Protein AF-A0A7S0DFK3-F1 (afdb_monomer_lite)

Organism: NCBI:txid1561963

InterPro domains:
  IPR000387 Tyrosine-specific protein phosphatases domain [PS50056] (1-39)
  IPR014020 Tensin phosphatase, C2 domain [PF10409] (76-193)
  IPR014020 Tensin phosphatase, C2 domain [PS51182] (76-196)
  IPR014020 Tensin phosphatase, C2 domain [SM01326] (74-195)
  IPR016130 Protein-tyrosine phosphatase, active site [PS00383] (2-12)
  IPR029021 Protein-tyrosine phosphatase-like [G3DSA:3.90.190.10] (1-67)
  IPR029021 Protein-tyrosine phosphatase-like [G3DSA:3.90.190.10] (209-400)
  IPR029021 Protein-tyrosine phosphatase-like [SSF52799] (1-63)
  IPR029021 Protein-tyrosine phosphatase-like [SSF52799] (229-374)
  IPR029023 Tensin-type phosphatase domain [PS51181] (1-65)
  IPR035892 C2 domain superfamily [SSF49562] (79-194)
  IPR051281 Dual-specificity lipid and protein phosphatase [PTHR12305] (1-201)

Structure (mmCIF, N/CA/C/O backbone):
data_AF-A0A7S0DFK3-F1
#
_entry.id   AF-A0A7S0DFK3-F1
#
loop_
_atom_site.group_PDB
_atom_site.id
_atom_site.type_symbol
_atom_site.label_atom_id
_atom_site.label_alt_id
_atom_site.label_comp_id
_atom_site.label_asym_id
_atom_site.label_entity_id
_atom_site.label_seq_id
_atom_site.pdbx_PDB_ins_code
_atom_site.Cartn_x
_atom_site.Cartn_y
_atom_site.Cartn_z
_atom_site.occupancy
_atom_site.B_iso_or_equiv
_atom_site.auth_seq_id
_atom_site.auth_comp_id
_atom_site.auth_asym_id
_atom_site.auth_atom_id
_atom_site.pdbx_PDB_model_num
ATOM 1 N N . ALA A 1 1 ? 30.942 -17.007 12.563 1.00 65.44 1 ALA A N 1
ATOM 2 C CA . ALA A 1 1 ? 31.623 -16.884 11.253 1.00 65.44 1 ALA A CA 1
ATOM 3 C C . ALA A 1 1 ? 30.581 -16.888 10.131 1.00 65.44 1 ALA A C 1
ATOM 5 O O . ALA A 1 1 ? 29.616 -17.631 10.242 1.00 65.44 1 ALA A O 1
ATOM 6 N N . ILE A 1 2 ? 30.742 -16.063 9.087 1.00 73.00 2 ILE A N 1
ATOM 7 C CA . ILE A 1 2 ? 29.840 -15.997 7.915 1.00 73.00 2 ILE A CA 1
ATOM 8 C C . ILE A 1 2 ? 30.568 -16.629 6.724 1.00 73.00 2 ILE A C 1
ATOM 10 O O . ILE A 1 2 ? 31.709 -16.255 6.457 1.00 73.00 2 ILE A O 1
ATOM 14 N N . HIS A 1 3 ? 29.938 -17.547 5.983 1.00 68.88 3 HIS A N 1
ATOM 15 C CA . HIS A 1 3 ? 30.595 -18.214 4.854 1.00 68.88 3 HIS A CA 1
ATOM 16 C C . HIS A 1 3 ? 29.729 -18.280 3.588 1.00 68.88 3 HIS A C 1
ATOM 18 O O . HIS A 1 3 ? 28.503 -18.286 3.625 1.00 68.88 3 HIS A O 1
ATOM 24 N N . CYS A 1 4 ? 30.402 -18.327 2.438 1.00 75.69 4 CYS A N 1
ATOM 25 C CA . CYS A 1 4 ? 29.861 -18.789 1.161 1.00 75.69 4 CYS A CA 1
ATOM 26 C C . CYS A 1 4 ? 31.005 -19.430 0.358 1.00 75.69 4 CYS A C 1
ATOM 28 O O . CYS A 1 4 ? 32.167 -19.206 0.695 1.00 75.69 4 CYS A O 1
ATOM 30 N N . LYS A 1 5 ? 30.701 -20.178 -0.715 1.00 65.19 5 LYS A N 1
ATOM 31 C CA . LYS A 1 5 ? 31.686 -20.984 -1.477 1.00 65.19 5 LYS A CA 1
ATOM 32 C C . LYS A 1 5 ? 33.010 -20.262 -1.803 1.00 65.19 5 LYS A C 1
ATOM 34 O O . LYS A 1 5 ? 34.052 -20.892 -1.761 1.00 65.19 5 LYS A O 1
ATOM 39 N N . ALA A 1 6 ? 32.974 -18.956 -2.095 1.00 67.62 6 ALA A N 1
ATOM 40 C CA . ALA A 1 6 ? 34.167 -18.144 -2.380 1.00 67.62 6 ALA A CA 1
ATOM 41 C C . ALA A 1 6 ? 34.386 -16.975 -1.396 1.00 67.62 6 ALA A C 1
ATOM 43 O O . ALA A 1 6 ? 35.334 -16.214 -1.543 1.00 67.62 6 ALA A O 1
ATOM 44 N N . GLY A 1 7 ? 33.486 -16.765 -0.431 1.00 66.75 7 GLY A N 1
ATOM 45 C CA . GLY A 1 7 ? 33.598 -15.711 0.587 1.00 66.75 7 GLY A CA 1
ATOM 46 C C . GLY A 1 7 ? 33.621 -14.249 0.101 1.00 66.75 7 GLY A C 1
ATOM 47 O O . GLY A 1 7 ? 33.836 -13.376 0.934 1.00 66.75 7 GLY A O 1
ATOM 48 N N . LYS A 1 8 ? 33.424 -13.966 -1.199 1.00 80.44 8 LYS A N 1
ATOM 49 C CA . LYS A 1 8 ? 33.521 -12.608 -1.782 1.00 80.44 8 LYS A CA 1
ATOM 50 C C . LYS A 1 8 ? 32.159 -11.931 -1.981 1.00 80.44 8 LYS A C 1
ATOM 52 O O . LYS A 1 8 ? 31.842 -10.989 -1.274 1.00 80.44 8 LYS A O 1
ATOM 57 N N . GLY A 1 9 ? 31.331 -12.426 -2.905 1.00 84.75 9 GLY A N 1
ATOM 58 C CA . GLY A 1 9 ? 30.082 -11.752 -3.306 1.00 84.75 9 GLY A CA 1
ATOM 59 C C . GLY A 1 9 ? 28.991 -11.735 -2.229 1.00 84.75 9 GLY A C 1
ATOM 60 O O . GLY A 1 9 ? 28.731 -10.706 -1.618 1.00 84.75 9 GLY A O 1
ATOM 61 N N . ARG A 1 10 ? 28.368 -12.892 -1.959 1.00 87.25 10 ARG A N 1
ATOM 62 C CA . ARG A 1 10 ? 27.261 -13.018 -0.983 1.00 87.25 10 ARG A CA 1
ATOM 63 C C . ARG A 1 10 ? 27.684 -12.628 0.435 1.00 87.25 10 ARG A C 1
ATOM 65 O O . ARG A 1 10 ? 26.988 -11.877 1.104 1.00 87.25 10 ARG A O 1
ATOM 72 N N . THR A 1 11 ? 28.845 -13.118 0.868 1.00 88.38 11 THR A N 1
ATOM 73 C CA . THR A 1 11 ? 29.422 -12.773 2.174 1.00 88.38 11 THR A CA 1
ATOM 74 C C . THR A 1 11 ? 29.722 -11.281 2.269 1.00 88.38 11 THR A C 1
ATOM 76 O O . THR A 1 11 ? 29.336 -10.663 3.252 1.00 88.38 11 THR A O 1
ATOM 79 N N . GLY A 1 12 ? 30.333 -10.691 1.238 1.00 90.94 12 GLY A N 1
ATOM 80 C CA . GLY A 1 12 ? 30.615 -9.260 1.209 1.00 90.94 12 GLY A CA 1
ATOM 81 C C . GLY A 1 12 ? 29.365 -8.406 1.238 1.00 90.94 12 GLY A C 1
ATOM 82 O O . GLY A 1 12 ? 29.314 -7.456 2.000 1.00 90.94 12 GLY A O 1
ATOM 83 N N . MET A 1 13 ? 28.322 -8.791 0.502 1.00 93.25 13 MET A N 1
ATOM 84 C CA . MET A 1 13 ? 27.035 -8.103 0.554 1.00 93.25 13 MET A CA 1
ATOM 85 C C . MET A 1 13 ? 26.462 -8.073 1.975 1.00 93.25 13 MET A C 1
ATOM 87 O O . MET A 1 13 ? 26.121 -7.002 2.470 1.00 93.25 13 MET A O 1
ATOM 91 N N . MET A 1 14 ? 26.399 -9.224 2.652 1.00 93.62 14 MET A N 1
ATOM 92 C CA . MET A 1 14 ? 25.852 -9.294 4.011 1.00 93.62 14 MET A CA 1
ATOM 93 C C . MET A 1 14 ? 26.714 -8.546 5.031 1.00 93.62 14 MET A C 1
ATOM 95 O O . MET A 1 14 ? 26.170 -7.875 5.903 1.00 93.62 14 MET A O 1
ATOM 99 N N . ILE A 1 15 ? 28.044 -8.620 4.910 1.00 93.00 15 ILE A N 1
ATOM 100 C CA . ILE A 1 15 ? 28.963 -7.885 5.789 1.00 93.00 15 ILE A CA 1
ATOM 101 C C . ILE A 1 15 ? 28.850 -6.380 5.550 1.00 93.00 15 ILE A C 1
ATOM 103 O O . ILE A 1 15 ? 28.745 -5.636 6.514 1.00 93.00 15 ILE A O 1
ATOM 107 N N . SER A 1 16 ? 28.797 -5.916 4.300 1.00 95.06 16 SER A N 1
ATOM 108 C CA . SER A 1 16 ? 28.602 -4.494 4.006 1.00 95.06 16 SER A CA 1
ATOM 109 C C . SER A 1 16 ? 27.264 -3.980 4.548 1.00 95.06 16 SER A C 1
ATOM 111 O O . SER A 1 16 ? 27.224 -2.897 5.121 1.00 95.06 16 SER A O 1
ATOM 113 N N . CYS A 1 17 ? 26.181 -4.763 4.455 1.00 95.44 17 CYS A N 1
ATOM 114 C CA . CYS A 1 17 ? 24.921 -4.420 5.120 1.00 95.44 17 CYS A CA 1
ATOM 115 C C . CYS A 1 17 ? 25.074 -4.361 6.649 1.00 95.44 17 CYS A C 1
ATOM 117 O O . CYS A 1 17 ? 24.548 -3.448 7.277 1.00 95.44 17 CYS A O 1
ATOM 119 N N . TYR A 1 18 ? 25.802 -5.296 7.259 1.00 94.75 18 TYR A N 1
ATOM 120 C CA . TYR A 1 18 ? 26.060 -5.268 8.700 1.00 94.75 18 TYR A CA 1
ATOM 121 C C . TYR A 1 18 ? 26.855 -4.026 9.124 1.00 94.75 18 TYR A C 1
ATOM 123 O O . TYR A 1 18 ? 26.417 -3.343 10.040 1.00 94.75 18 TYR A O 1
ATOM 131 N N . LEU A 1 19 ? 27.945 -3.691 8.424 1.00 94.81 19 LEU A N 1
ATOM 132 C CA . LEU A 1 19 ? 28.772 -2.504 8.694 1.00 94.81 19 LEU A CA 1
ATOM 133 C C . LEU A 1 19 ? 27.960 -1.205 8.632 1.00 94.81 19 LEU A C 1
ATOM 135 O O . LEU A 1 19 ? 28.172 -0.287 9.422 1.00 94.81 19 LEU A O 1
ATOM 139 N N . LEU A 1 20 ? 26.997 -1.136 7.708 1.00 94.56 20 LEU A N 1
ATOM 140 C CA . LEU A 1 20 ? 26.024 -0.049 7.680 1.00 94.56 20 LEU A CA 1
ATOM 141 C C . LEU A 1 20 ? 25.114 -0.106 8.912 1.00 94.56 20 LEU A C 1
ATOM 143 O O . LEU A 1 20 ? 24.963 0.877 9.624 1.00 94.56 20 LEU A O 1
ATOM 147 N N . HIS A 1 21 ? 24.507 -1.256 9.199 1.00 91.94 21 HIS A N 1
ATOM 148 C CA . HIS A 1 21 ? 23.561 -1.390 10.307 1.00 91.94 21 HIS A CA 1
ATOM 149 C C . HIS A 1 21 ? 24.188 -1.066 11.675 1.00 91.94 21 HIS A C 1
ATOM 151 O O . HIS A 1 21 ? 23.559 -0.375 12.475 1.00 91.94 21 HIS A O 1
ATOM 157 N N . SER A 1 22 ? 25.429 -1.505 11.919 1.00 92.88 22 SER A N 1
ATOM 158 C CA . SER A 1 22 ? 26.202 -1.219 13.135 1.00 92.88 22 SER A CA 1
ATOM 159 C C . SER A 1 22 ? 26.739 0.215 13.199 1.00 92.88 22 SER A C 1
ATOM 161 O O . SER A 1 22 ? 27.292 0.606 14.224 1.00 92.88 22 SER A O 1
ATOM 163 N N . LYS A 1 23 ? 26.541 1.017 12.139 1.00 91.19 23 LYS A N 1
ATOM 164 C CA . LYS A 1 23 ? 27.045 2.391 11.973 1.00 91.19 23 LYS A CA 1
ATOM 165 C C . LYS A 1 23 ? 28.575 2.505 11.940 1.00 91.19 23 LYS A C 1
ATOM 167 O O . LYS A 1 23 ? 29.098 3.610 12.068 1.00 91.19 23 LYS A O 1
ATOM 172 N N . GLU A 1 24 ? 29.287 1.399 11.724 1.00 92.06 24 GLU A N 1
ATOM 173 C CA . GLU A 1 24 ? 30.733 1.406 11.464 1.00 92.06 24 GLU A CA 1
ATOM 174 C C . GLU A 1 24 ? 31.063 2.083 10.129 1.00 92.06 24 GLU A C 1
ATOM 176 O O . GLU A 1 24 ? 32.110 2.708 9.996 1.00 92.06 24 GLU A O 1
ATOM 181 N N . CYS A 1 25 ? 30.146 2.003 9.160 1.00 94.19 25 CYS A N 1
ATOM 182 C CA . CYS A 1 25 ? 30.206 2.751 7.908 1.00 94.19 25 CYS A CA 1
ATOM 183 C C . CYS A 1 25 ? 28.933 3.583 7.713 1.00 94.19 25 CYS A C 1
ATOM 185 O O . CYS A 1 25 ? 27.826 3.152 8.043 1.00 94.19 25 CYS A O 1
ATOM 187 N N . LYS A 1 26 ? 29.077 4.773 7.124 1.00 91.19 26 LYS A N 1
ATOM 188 C CA . LYS A 1 26 ? 27.974 5.718 6.876 1.00 91.19 26 LYS A CA 1
ATOM 189 C C . LYS A 1 26 ? 27.364 5.575 5.483 1.00 91.19 26 LYS A C 1
ATOM 191 O O . LYS A 1 26 ? 26.217 5.988 5.280 1.00 91.19 26 LYS A O 1
ATOM 196 N N . THR A 1 27 ? 28.124 5.040 4.528 1.00 96.50 27 THR A N 1
ATOM 197 C CA . THR A 1 27 ? 27.696 4.861 3.132 1.00 96.50 27 THR A CA 1
ATOM 198 C C . THR A 1 27 ? 28.020 3.468 2.614 1.00 96.50 27 THR A C 1
ATOM 200 O O . THR A 1 27 ? 28.940 2.795 3.089 1.00 96.50 27 THR A O 1
ATOM 203 N N . SER A 1 28 ? 27.237 3.000 1.644 1.00 95.50 28 SER A N 1
ATOM 204 C CA . SER A 1 28 ? 27.440 1.692 1.023 1.00 95.50 28 SER A CA 1
ATOM 205 C C . SER A 1 28 ? 28.785 1.612 0.305 1.00 95.50 28 SER A C 1
ATOM 207 O O . SER A 1 28 ? 29.416 0.558 0.330 1.00 95.50 28 SER A O 1
ATOM 209 N N . GLU A 1 29 ? 29.272 2.716 -0.262 1.00 95.38 29 GLU A N 1
ATOM 210 C CA . GLU A 1 29 ? 30.603 2.827 -0.860 1.00 95.38 29 GLU A CA 1
ATOM 211 C C . GLU A 1 29 ? 31.719 2.602 0.167 1.00 95.38 29 GLU A C 1
ATOM 213 O O . GLU A 1 29 ? 32.661 1.857 -0.111 1.00 95.38 29 GLU A O 1
ATOM 218 N N . GLU A 1 30 ? 31.599 3.187 1.362 1.00 95.62 30 GLU A N 1
ATOM 219 C CA . GLU A 1 30 ? 32.547 2.986 2.462 1.00 95.62 30 GLU A CA 1
ATOM 220 C C . GLU A 1 30 ? 32.545 1.524 2.924 1.00 95.62 30 GLU A C 1
ATOM 222 O O . GLU A 1 30 ? 33.598 0.888 2.987 1.00 95.62 30 GLU A O 1
ATOM 227 N N . ALA A 1 31 ? 31.357 0.953 3.144 1.00 96.06 31 ALA A N 1
ATOM 228 C CA . ALA A 1 31 ? 31.202 -0.435 3.572 1.00 96.06 31 ALA A CA 1
ATOM 229 C C . ALA A 1 31 ? 31.726 -1.442 2.530 1.00 96.06 31 ALA A C 1
ATOM 231 O O . ALA A 1 31 ? 32.283 -2.487 2.878 1.00 96.06 31 ALA A O 1
ATOM 232 N N . LEU A 1 32 ? 31.547 -1.147 1.240 1.00 94.69 32 LEU A N 1
ATOM 233 C CA . LEU A 1 32 ? 32.072 -1.944 0.131 1.00 94.69 32 LEU A CA 1
ATOM 234 C C . LEU A 1 32 ? 33.598 -1.864 0.045 1.00 94.69 32 LEU A C 1
ATOM 236 O O . LEU A 1 32 ? 34.248 -2.894 -0.161 1.00 94.69 32 LEU A O 1
ATOM 240 N N . LYS A 1 33 ? 34.160 -0.659 0.199 1.00 94.00 33 LYS A N 1
ATOM 241 C CA . LYS A 1 33 ? 35.605 -0.412 0.175 1.00 94.00 33 LYS A CA 1
ATOM 242 C C . LYS A 1 33 ? 36.298 -1.109 1.343 1.00 94.00 33 LYS A C 1
ATOM 244 O O . LYS A 1 33 ? 37.206 -1.902 1.109 1.00 94.00 33 LYS A O 1
ATOM 249 N N . LEU A 1 34 ? 35.800 -0.913 2.565 1.00 93.31 34 LEU A N 1
ATOM 250 C CA . LEU A 1 34 ? 36.351 -1.536 3.768 1.00 93.31 34 LEU A CA 1
ATOM 251 C C . LEU A 1 34 ? 36.333 -3.067 3.668 1.00 93.31 34 LEU A C 1
ATOM 253 O O . LEU A 1 34 ? 37.331 -3.727 3.959 1.00 93.31 34 LEU A O 1
ATOM 257 N N . PHE A 1 35 ? 35.222 -3.650 3.203 1.00 92.88 35 PHE A N 1
ATOM 258 C CA . PHE A 1 35 ? 35.153 -5.094 2.990 1.00 92.88 35 PHE A CA 1
ATOM 259 C C . PHE A 1 35 ? 36.185 -5.575 1.958 1.00 92.88 35 PHE A C 1
ATOM 261 O O . PHE A 1 35 ? 36.850 -6.588 2.180 1.00 92.88 35 PHE A O 1
ATOM 268 N N . ALA A 1 36 ? 36.324 -4.868 0.832 1.00 91.19 36 ALA A N 1
ATOM 269 C CA . ALA A 1 36 ? 37.265 -5.234 -0.220 1.00 91.19 36 ALA A CA 1
ATOM 270 C C . ALA A 1 36 ? 38.724 -5.191 0.265 1.00 91.19 36 ALA A C 1
ATOM 272 O O . ALA A 1 36 ? 39.452 -6.161 0.056 1.00 91.19 36 ALA A O 1
ATOM 273 N N . GLU A 1 37 ? 39.117 -4.127 0.965 1.00 91.50 37 GLU A N 1
ATOM 274 C CA . GLU A 1 37 ? 40.463 -3.951 1.528 1.00 91.50 37 GLU A CA 1
ATOM 275 C C . GLU A 1 37 ? 40.805 -5.030 2.559 1.00 91.50 37 GLU A C 1
ATOM 277 O O . GLU A 1 37 ? 41.908 -5.566 2.563 1.00 91.50 37 GLU A O 1
ATOM 282 N N . ARG A 1 38 ? 39.851 -5.393 3.424 1.00 89.31 38 ARG A N 1
ATOM 283 C CA . ARG A 1 38 ? 40.087 -6.385 4.484 1.00 89.31 38 ARG A CA 1
ATOM 284 C C . ARG A 1 38 ? 40.064 -7.825 3.985 1.00 89.31 38 ARG A C 1
ATOM 286 O O . ARG A 1 38 ? 40.707 -8.685 4.580 1.00 89.31 38 ARG A O 1
ATOM 293 N N . ARG A 1 39 ? 39.272 -8.127 2.951 1.00 84.88 39 ARG A N 1
ATOM 294 C CA . ARG A 1 39 ? 39.014 -9.513 2.529 1.00 84.88 39 ARG A CA 1
ATOM 295 C C . ARG A 1 39 ? 39.854 -9.963 1.340 1.00 84.88 39 ARG A C 1
ATOM 297 O O . ARG A 1 39 ? 40.021 -11.175 1.173 1.00 84.88 39 ARG A O 1
ATOM 304 N N . THR A 1 40 ? 40.299 -9.041 0.485 1.00 81.88 40 THR A N 1
ATOM 305 C CA . THR A 1 40 ? 40.896 -9.367 -0.819 1.00 81.88 40 THR A CA 1
ATOM 306 C C . THR A 1 40 ? 42.236 -8.675 -1.030 1.00 81.88 40 THR A C 1
ATOM 308 O O . THR A 1 40 ? 42.376 -7.500 -0.724 1.00 81.88 40 THR A O 1
ATOM 311 N N . ASN A 1 41 ? 43.195 -9.387 -1.625 1.00 78.25 41 ASN A N 1
ATOM 312 C CA . ASN A 1 41 ? 44.522 -8.837 -1.936 1.00 78.25 41 ASN A CA 1
ATOM 313 C C . ASN A 1 41 ? 44.529 -7.993 -3.226 1.00 78.25 41 ASN A C 1
ATOM 315 O O . ASN A 1 41 ? 45.480 -7.267 -3.480 1.00 78.25 41 ASN A O 1
ATOM 319 N N . ASP A 1 42 ? 43.483 -8.101 -4.052 1.00 79.19 42 ASP A N 1
ATOM 320 C CA . ASP A 1 42 ? 43.319 -7.385 -5.324 1.00 79.19 42 ASP A CA 1
ATOM 321 C C . ASP A 1 42 ? 42.329 -6.209 -5.233 1.00 79.19 42 ASP A C 1
ATOM 323 O O . ASP A 1 42 ? 41.990 -5.606 -6.252 1.00 79.19 42 ASP A O 1
ATOM 327 N N . GLY A 1 43 ? 41.807 -5.917 -4.034 1.00 75.38 43 GLY A N 1
ATOM 328 C CA . GLY A 1 43 ? 40.769 -4.906 -3.811 1.00 75.38 43 GLY A CA 1
ATOM 329 C C . GLY A 1 43 ? 39.416 -5.239 -4.457 1.00 75.38 43 GLY A C 1
ATOM 330 O O . GLY A 1 43 ? 38.526 -4.387 -4.512 1.00 75.38 43 GLY A O 1
ATOM 331 N N . LYS A 1 44 ? 39.215 -6.466 -4.963 1.00 78.12 44 LYS A N 1
ATOM 332 C CA . LYS A 1 44 ? 37.967 -6.897 -5.609 1.00 78.12 44 LYS A CA 1
ATOM 333 C C . LYS A 1 44 ? 37.102 -7.693 -4.630 1.00 78.12 44 LYS A C 1
ATOM 335 O O . LYS A 1 44 ? 37.047 -8.924 -4.668 1.00 78.12 44 LYS A O 1
ATOM 340 N N . GLY A 1 45 ? 36.371 -6.960 -3.788 1.00 86.00 45 GLY A N 1
ATOM 341 C CA . GLY A 1 45 ? 35.349 -7.491 -2.877 1.00 86.00 45 GLY A CA 1
ATOM 342 C C . GLY A 1 45 ? 34.058 -7.918 -3.590 1.00 86.00 45 GLY A C 1
ATOM 343 O O . GLY A 1 45 ? 34.024 -8.867 -4.377 1.00 86.00 45 GLY A O 1
ATOM 344 N N . VAL A 1 46 ? 32.956 -7.223 -3.309 1.00 90.38 46 VAL A N 1
ATOM 345 C CA . VAL A 1 46 ? 31.677 -7.441 -4.002 1.00 90.38 46 VAL A CA 1
ATOM 346 C C . VAL A 1 46 ? 31.786 -6.881 -5.421 1.00 90.38 46 VAL A C 1
ATOM 348 O O . VAL A 1 46 ? 31.965 -5.679 -5.605 1.00 90.38 46 VAL A O 1
ATOM 351 N N . THR A 1 47 ? 31.686 -7.734 -6.445 1.00 88.25 47 THR A N 1
ATOM 352 C CA . THR A 1 47 ? 31.869 -7.315 -7.853 1.00 88.25 47 THR A CA 1
ATOM 353 C C . THR A 1 47 ? 30.629 -7.460 -8.732 1.00 88.25 47 THR A C 1
ATOM 355 O O . THR A 1 47 ? 30.658 -6.989 -9.866 1.00 88.25 47 THR A O 1
ATOM 358 N N . ILE A 1 48 ? 29.565 -8.108 -8.252 1.00 90.44 48 ILE A N 1
ATOM 359 C CA . ILE A 1 48 ? 28.292 -8.220 -8.981 1.00 90.44 48 ILE A CA 1
ATOM 360 C C . ILE A 1 48 ? 27.512 -6.920 -8.768 1.00 90.44 48 ILE A C 1
ATOM 362 O O . ILE A 1 48 ? 27.337 -6.487 -7.626 1.00 90.44 48 ILE A O 1
ATOM 366 N N . ALA A 1 49 ? 27.064 -6.292 -9.853 1.00 93.00 49 ALA A N 1
ATOM 367 C CA . ALA A 1 49 ? 26.439 -4.976 -9.813 1.00 93.00 49 ALA A CA 1
ATOM 368 C C . ALA A 1 49 ? 25.125 -4.993 -9.028 1.00 93.00 49 ALA A C 1
ATOM 370 O O . ALA A 1 49 ? 24.904 -4.150 -8.158 1.00 93.00 49 ALA A O 1
ATOM 371 N N . SER A 1 50 ? 24.304 -6.021 -9.238 1.00 93.88 50 SER A N 1
ATOM 372 C CA . SER A 1 50 ? 23.077 -6.222 -8.468 1.00 93.88 50 SER A CA 1
ATOM 373 C C . SER A 1 50 ? 23.318 -6.361 -6.962 1.00 93.88 50 SER A C 1
ATOM 375 O O . SER A 1 50 ? 22.556 -5.814 -6.170 1.00 93.88 50 SER A O 1
ATOM 377 N N . GLN A 1 51 ? 24.409 -7.009 -6.535 1.00 94.06 51 GLN A N 1
ATOM 378 C CA . GLN A 1 51 ? 24.748 -7.091 -5.106 1.00 94.06 51 GLN A CA 1
ATOM 379 C C . GLN A 1 51 ? 25.067 -5.704 -4.538 1.00 94.06 51 GLN A C 1
ATOM 381 O O . GLN A 1 51 ? 24.567 -5.352 -3.474 1.00 94.06 51 GLN A O 1
ATOM 386 N N . LYS A 1 52 ? 25.826 -4.880 -5.274 1.00 94.12 52 LYS A N 1
ATOM 387 C CA . LYS A 1 52 ? 26.093 -3.485 -4.885 1.00 94.12 52 LYS A CA 1
ATOM 388 C C . LYS A 1 52 ? 24.810 -2.653 -4.817 1.00 94.12 52 LYS A C 1
ATOM 390 O O . LYS A 1 52 ? 24.622 -1.913 -3.855 1.00 94.12 52 LYS A O 1
ATOM 395 N N . ARG A 1 53 ? 23.901 -2.808 -5.790 1.00 94.12 53 ARG A N 1
ATOM 396 C CA . ARG A 1 53 ? 22.587 -2.138 -5.800 1.00 94.12 53 ARG A CA 1
ATOM 397 C C . ARG A 1 53 ? 21.786 -2.445 -4.535 1.00 94.12 53 ARG A C 1
ATOM 399 O O . ARG A 1 53 ? 21.254 -1.526 -3.926 1.00 94.12 53 ARG A O 1
ATOM 406 N N . TYR A 1 54 ? 21.746 -3.702 -4.099 1.00 94.69 54 TYR A N 1
ATOM 407 C CA . TYR A 1 54 ? 21.008 -4.069 -2.889 1.00 94.69 54 TYR A CA 1
ATOM 408 C C . TYR A 1 54 ? 21.642 -3.525 -1.599 1.00 94.69 54 TYR A C 1
ATOM 410 O O . TYR A 1 54 ? 20.918 -3.217 -0.656 1.00 94.69 54 TYR A O 1
ATOM 418 N N . ILE A 1 55 ? 22.963 -3.332 -1.552 1.00 95.81 55 ILE A N 1
ATOM 419 C CA . ILE A 1 55 ? 23.614 -2.653 -0.417 1.00 95.81 55 ILE A CA 1
ATOM 420 C C . ILE A 1 55 ? 23.212 -1.168 -0.392 1.00 95.81 55 ILE A C 1
ATOM 422 O O . ILE A 1 55 ? 22.878 -0.649 0.670 1.00 95.81 55 ILE A O 1
ATOM 426 N N . ARG A 1 56 ? 23.144 -0.500 -1.554 1.00 95.06 56 ARG A N 1
ATOM 427 C CA . ARG A 1 56 ? 22.630 0.883 -1.667 1.00 95.06 56 ARG A CA 1
ATOM 428 C C . ARG A 1 56 ? 21.158 0.987 -1.262 1.00 95.06 56 ARG A C 1
ATOM 430 O O . ARG A 1 56 ? 20.763 1.921 -0.569 1.00 95.06 56 ARG A O 1
ATOM 437 N N . TYR A 1 57 ? 20.336 0.014 -1.654 1.00 93.50 57 TYR A N 1
ATOM 438 C CA . TYR A 1 57 ? 18.954 -0.093 -1.181 1.00 93.50 57 TYR A CA 1
ATOM 439 C C . TYR A 1 57 ? 18.880 -0.218 0.336 1.00 93.50 57 TYR A C 1
ATOM 441 O O . TYR A 1 57 ? 18.061 0.449 0.965 1.00 93.50 57 TYR A O 1
ATOM 449 N N . TYR A 1 58 ? 19.743 -1.037 0.928 1.00 94.50 58 TYR A N 1
ATOM 450 C CA . TYR A 1 58 ? 19.785 -1.201 2.370 1.00 94.50 58 TYR A CA 1
ATOM 451 C C . TYR A 1 58 ? 20.219 0.084 3.085 1.00 94.50 58 TYR A C 1
ATOM 453 O O . TYR A 1 58 ? 19.559 0.497 4.033 1.00 94.50 58 TYR A O 1
ATOM 461 N N . GLU A 1 59 ? 21.243 0.780 2.585 1.00 94.81 59 GLU A N 1
ATOM 462 C CA . GLU A 1 59 ? 21.634 2.110 3.071 1.00 94.81 59 GLU A CA 1
ATOM 463 C C . GLU A 1 59 ? 20.455 3.095 3.040 1.00 94.81 59 GLU A C 1
ATOM 465 O O . GLU A 1 59 ? 20.186 3.776 4.032 1.00 94.81 59 GLU A O 1
ATOM 470 N N . LYS A 1 60 ? 19.712 3.144 1.927 1.00 91.19 60 LYS A N 1
ATOM 471 C CA . LYS A 1 60 ? 18.512 3.979 1.793 1.00 91.19 60 LYS A CA 1
ATOM 472 C C . LYS A 1 60 ? 17.459 3.625 2.844 1.00 91.19 60 LYS A C 1
ATOM 474 O O . LYS A 1 60 ? 16.915 4.521 3.483 1.00 91.19 60 LYS A O 1
ATOM 479 N N . ILE A 1 61 ? 17.199 2.334 3.062 1.00 90.25 61 ILE A N 1
ATOM 480 C CA . ILE A 1 61 ? 16.255 1.859 4.085 1.00 90.25 61 ILE A CA 1
ATOM 481 C C . ILE A 1 61 ? 16.708 2.282 5.486 1.00 90.25 61 ILE A C 1
ATOM 483 O O . ILE A 1 61 ? 15.895 2.756 6.281 1.00 90.25 61 ILE A O 1
ATOM 487 N N . LEU A 1 62 ? 18.000 2.146 5.793 1.00 89.75 62 LEU A N 1
ATOM 488 C CA . LEU A 1 62 ? 18.540 2.563 7.081 1.00 89.75 62 LEU A CA 1
ATOM 489 C C . LEU A 1 62 ? 18.343 4.063 7.301 1.00 89.75 62 LEU A C 1
ATOM 491 O O . LEU A 1 62 ? 17.786 4.454 8.321 1.00 89.75 62 LEU A O 1
ATOM 495 N N . LYS A 1 63 ? 18.719 4.894 6.327 1.00 89.56 63 LYS A N 1
ATOM 496 C CA . LYS A 1 63 ? 18.604 6.357 6.419 1.00 89.56 63 LYS A CA 1
ATOM 497 C C . LYS A 1 63 ? 17.159 6.845 6.503 1.00 89.56 63 LYS A C 1
ATOM 499 O O . LYS A 1 63 ? 16.866 7.751 7.274 1.00 89.56 63 LYS A O 1
ATOM 504 N N . GLU A 1 64 ? 16.260 6.272 5.707 1.00 86.12 64 GLU A N 1
ATOM 505 C CA . GLU A 1 64 ? 14.874 6.743 5.610 1.00 86.12 64 GLU A CA 1
ATOM 506 C C . GLU A 1 64 ? 13.953 6.193 6.704 1.00 86.12 64 GLU A C 1
ATOM 508 O O . GLU A 1 64 ? 12.887 6.774 6.936 1.00 86.12 64 GLU A O 1
ATOM 513 N N . TYR A 1 65 ? 14.322 5.071 7.331 1.00 84.00 65 TYR A N 1
ATOM 514 C CA . TYR A 1 65 ? 13.449 4.364 8.266 1.00 84.00 65 TYR A CA 1
ATOM 515 C C 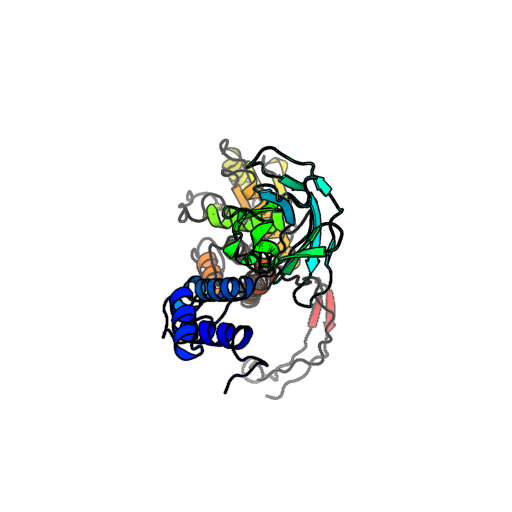. TYR A 1 65 ? 14.138 3.996 9.576 1.00 84.00 65 TYR A C 1
ATOM 517 O O . TYR A 1 65 ? 13.691 4.431 10.632 1.00 84.00 65 TYR A O 1
ATOM 525 N N . VAL A 1 66 ? 15.221 3.219 9.528 1.00 83.88 66 VAL A N 1
ATOM 526 C CA . VAL A 1 66 ? 15.791 2.605 10.741 1.00 83.88 66 VAL A CA 1
ATOM 527 C C . VAL A 1 66 ? 16.504 3.625 11.628 1.00 83.88 66 VAL A C 1
ATOM 529 O O . VAL A 1 66 ? 16.238 3.690 12.816 1.00 83.88 66 VAL A O 1
ATOM 532 N N . TRP A 1 67 ? 17.387 4.454 11.074 1.00 86.00 67 TRP A N 1
ATOM 533 C CA . TRP A 1 67 ? 18.159 5.442 11.837 1.00 86.00 67 TRP A CA 1
ATOM 534 C C . TRP A 1 67 ? 17.349 6.665 12.278 1.00 86.00 67 TRP A C 1
ATOM 536 O O . TRP A 1 67 ? 17.875 7.502 13.006 1.00 86.00 67 TRP A O 1
ATOM 546 N N . VAL A 1 68 ? 16.100 6.778 11.825 1.00 85.88 68 VAL A N 1
ATOM 547 C CA . VAL A 1 68 ? 15.166 7.866 12.159 1.00 85.88 68 VAL A CA 1
ATOM 548 C C . VAL A 1 68 ? 13.911 7.348 12.873 1.00 85.88 68 VAL A C 1
ATOM 550 O O . VAL A 1 68 ? 12.898 8.044 12.902 1.00 85.88 68 VAL A O 1
ATOM 553 N N . ASP A 1 69 ? 13.955 6.115 13.392 1.00 83.38 69 ASP A N 1
ATOM 554 C CA . ASP A 1 69 ? 12.881 5.450 14.148 1.00 83.38 69 ASP A CA 1
ATOM 555 C C . ASP A 1 69 ? 11.495 5.510 13.483 1.00 83.38 69 ASP A C 1
ATOM 557 O O . ASP A 1 69 ? 10.441 5.572 14.121 1.00 83.38 69 ASP A O 1
ATOM 561 N N . LYS A 1 70 ? 11.477 5.466 12.151 1.00 75.50 70 LYS A N 1
ATOM 562 C CA . LYS A 1 70 ? 10.254 5.453 11.356 1.00 75.50 70 LYS A CA 1
ATOM 563 C C . LYS A 1 70 ? 9.933 4.020 10.960 1.00 75.50 70 LYS A C 1
ATOM 565 O O . LYS A 1 70 ? 10.761 3.315 10.390 1.00 75.50 70 LYS A O 1
ATOM 570 N N . ALA A 1 71 ? 8.688 3.607 11.193 1.00 70.00 71 ALA A N 1
ATOM 571 C CA . ALA A 1 71 ? 8.219 2.274 10.830 1.00 70.00 71 ALA A CA 1
ATOM 572 C C . ALA A 1 71 ? 8.497 1.962 9.345 1.00 70.00 71 ALA A C 1
ATOM 574 O O . ALA A 1 71 ? 7.983 2.637 8.446 1.00 70.00 71 ALA A O 1
ATOM 575 N N . PHE A 1 72 ? 9.303 0.928 9.098 1.00 60.53 72 PHE A N 1
ATOM 576 C CA . PHE A 1 72 ? 9.578 0.407 7.764 1.00 60.53 72 PHE A CA 1
ATOM 577 C C . PHE A 1 72 ? 8.538 -0.650 7.388 1.00 60.53 72 PHE A C 1
ATOM 579 O O . PHE A 1 72 ? 8.269 -1.568 8.160 1.00 60.53 72 PHE A O 1
ATOM 586 N N . SER A 1 73 ? 7.961 -0.542 6.191 1.00 62.16 73 SER A N 1
ATOM 587 C CA . SER A 1 73 ? 7.077 -1.568 5.635 1.00 62.16 73 SER A CA 1
ATOM 588 C C . SER A 1 73 ? 7.631 -2.038 4.300 1.00 62.16 73 SER A C 1
ATOM 590 O O . SER A 1 73 ? 7.774 -1.241 3.367 1.00 62.16 73 SER A O 1
ATOM 592 N N . PHE A 1 74 ? 7.894 -3.343 4.193 1.00 56.22 74 PHE A N 1
ATOM 593 C CA . PHE A 1 74 ? 8.154 -4.024 2.926 1.00 56.22 74 PHE A CA 1
ATOM 594 C C . PHE A 1 74 ? 6.857 -4.067 2.107 1.00 56.22 74 PHE A C 1
ATOM 596 O O . PHE A 1 74 ? 6.192 -5.094 1.975 1.00 56.22 74 PHE A O 1
ATOM 603 N N . THR A 1 75 ? 6.445 -2.911 1.597 1.00 53.16 75 THR A N 1
ATOM 604 C CA . THR A 1 75 ? 5.243 -2.809 0.778 1.00 53.16 75 THR A CA 1
ATOM 605 C C . THR A 1 75 ? 5.552 -3.441 -0.572 1.00 53.16 75 THR A C 1
ATOM 607 O O . THR A 1 75 ? 6.354 -2.909 -1.341 1.00 53.16 75 THR A O 1
ATOM 610 N N . LYS A 1 76 ? 4.916 -4.575 -0.880 1.00 58.88 76 LYS A N 1
ATOM 611 C CA . LYS A 1 76 ? 4.983 -5.193 -2.206 1.00 58.88 76 LYS A CA 1
ATOM 612 C C . LYS A 1 76 ? 4.185 -4.349 -3.199 1.00 58.88 76 LYS A C 1
ATOM 614 O O . LYS A 1 76 ? 3.009 -4.576 -3.468 1.00 58.88 76 LYS A O 1
ATOM 619 N N . LYS A 1 77 ? 4.806 -3.273 -3.677 1.00 68.69 77 LYS A N 1
ATOM 620 C CA . LYS A 1 77 ? 4.198 -2.384 -4.659 1.00 68.69 77 LYS A CA 1
ATOM 621 C C . LYS A 1 77 ? 4.326 -3.022 -6.037 1.00 68.69 77 LYS A C 1
ATOM 623 O O . LYS A 1 77 ? 5.421 -3.072 -6.588 1.00 68.69 77 LYS A O 1
ATOM 628 N N . LYS A 1 78 ? 3.196 -3.457 -6.593 1.00 78.19 78 LYS A N 1
ATOM 629 C CA . LYS A 1 78 ? 3.104 -3.840 -8.004 1.00 78.19 78 LYS A CA 1
ATOM 630 C C . LYS A 1 78 ? 3.289 -2.613 -8.887 1.00 78.19 78 LYS A C 1
ATOM 632 O O . LYS A 1 78 ? 2.596 -1.607 -8.705 1.00 78.19 78 LYS A O 1
ATOM 637 N N . VAL A 1 79 ? 4.202 -2.695 -9.844 1.00 80.00 79 VAL A N 1
ATOM 638 C CA . VAL A 1 79 ? 4.408 -1.672 -10.869 1.00 80.00 79 VAL A CA 1
ATOM 639 C C . VAL A 1 79 ? 4.266 -2.286 -12.252 1.00 80.00 79 VAL A C 1
ATOM 641 O O . VAL A 1 79 ? 4.614 -3.443 -12.451 1.00 80.00 79 VAL A O 1
ATOM 644 N N . LEU A 1 80 ? 3.766 -1.510 -13.207 1.00 85.56 80 LEU A N 1
ATOM 645 C CA . LEU A 1 80 ? 3.690 -1.924 -14.602 1.00 85.56 80 LEU A CA 1
ATOM 646 C C . LEU A 1 80 ? 4.801 -1.214 -15.368 1.00 85.56 80 LEU A C 1
ATOM 648 O O . LEU A 1 80 ? 4.845 0.015 -15.358 1.00 85.56 80 LEU A O 1
ATOM 652 N N . VAL A 1 81 ? 5.686 -1.947 -16.032 1.00 85.50 81 VAL A N 1
ATOM 653 C CA . VAL A 1 81 ? 6.620 -1.324 -16.983 1.00 85.50 81 VAL A CA 1
ATOM 654 C C . VAL A 1 81 ? 5.832 -0.963 -18.250 1.00 85.50 81 VAL A C 1
ATOM 656 O O . VAL A 1 81 ? 4.938 -1.696 -18.653 1.00 85.50 81 VAL A O 1
ATOM 659 N N . GLU A 1 82 ? 6.066 0.212 -18.825 1.00 82.31 82 GLU A N 1
ATOM 660 C CA . GLU A 1 82 ? 5.458 0.673 -20.081 1.00 82.31 82 GLU A CA 1
ATOM 661 C C . GLU A 1 82 ? 6.369 0.381 -21.266 1.00 82.31 82 GLU A C 1
ATOM 663 O O . GLU A 1 82 ? 5.934 -0.131 -22.301 1.00 82.31 82 GLU A O 1
ATOM 668 N N . SER A 1 83 ? 7.641 0.717 -21.084 1.00 85.88 83 SER A N 1
ATOM 669 C CA . SER A 1 83 ? 8.690 0.511 -22.059 1.00 85.88 83 SER A CA 1
ATOM 670 C C . SER A 1 83 ? 10.053 0.437 -21.382 1.00 85.88 83 SER A C 1
ATOM 672 O O . SER A 1 83 ? 10.249 0.909 -20.255 1.00 85.88 83 SER A O 1
ATOM 674 N N . ILE A 1 84 ? 10.997 -0.181 -22.084 1.00 92.31 84 ILE A N 1
ATOM 675 C CA . ILE A 1 84 ? 12.408 -0.195 -21.725 1.00 92.31 84 ILE A CA 1
ATOM 676 C C . ILE A 1 84 ? 13.175 0.449 -22.871 1.00 92.31 84 ILE A C 1
ATOM 678 O O . ILE A 1 84 ? 13.192 -0.083 -23.981 1.00 92.31 84 ILE A O 1
ATOM 682 N N . LYS A 1 85 ? 13.807 1.590 -22.600 1.00 93.12 85 LYS A N 1
ATOM 683 C CA . LYS A 1 85 ? 14.768 2.206 -23.513 1.00 93.12 85 LYS A CA 1
ATOM 684 C C . LYS A 1 85 ? 16.158 1.683 -23.225 1.00 93.12 85 LYS A C 1
ATOM 686 O O . LYS A 1 85 ? 16.485 1.430 -22.071 1.00 93.12 85 LYS A O 1
ATOM 691 N N . PHE A 1 86 ? 16.984 1.551 -24.245 1.00 93.31 86 PHE A N 1
ATOM 692 C CA . PHE A 1 86 ? 18.397 1.266 -24.059 1.00 93.31 86 PHE A CA 1
ATOM 693 C C . PHE A 1 86 ? 19.217 1.856 -25.192 1.00 93.31 86 PHE A C 1
ATOM 695 O O . PHE A 1 86 ? 18.769 1.923 -26.338 1.00 93.31 86 PHE A O 1
ATOM 702 N N . GLY A 1 87 ? 20.416 2.308 -24.861 1.00 90.44 87 GLY A N 1
ATOM 703 C CA . GLY A 1 87 ? 21.309 2.886 -25.844 1.00 90.44 87 GLY A CA 1
ATOM 704 C C . GLY A 1 87 ? 22.676 3.254 -25.262 1.00 90.44 87 GLY A C 1
ATOM 705 O O . GLY A 1 87 ? 22.788 3.322 -24.038 1.00 90.44 87 GLY A O 1
ATOM 706 N N . PRO A 1 88 ? 23.684 3.519 -26.110 1.00 93.12 88 PRO A N 1
ATOM 707 C CA . PRO A 1 88 ? 23.640 3.363 -27.569 1.00 93.12 88 PRO A CA 1
ATOM 708 C C . PRO A 1 88 ? 23.305 1.930 -28.016 1.00 93.12 88 PRO A C 1
ATOM 710 O O . PRO A 1 88 ? 23.601 0.977 -27.298 1.00 93.12 88 PRO A O 1
ATOM 713 N N . VAL A 1 89 ? 22.588 1.762 -29.133 1.00 90.25 89 VAL A N 1
ATOM 714 C CA . VAL A 1 89 ? 22.160 0.427 -29.591 1.00 90.25 89 VAL A CA 1
ATOM 715 C C . VAL A 1 89 ? 23.400 -0.452 -29.809 1.00 90.25 89 VAL A C 1
ATOM 717 O O . VAL A 1 89 ? 24.226 -0.114 -30.657 1.00 90.25 89 VAL A O 1
ATOM 720 N N . PRO A 1 90 ? 23.537 -1.576 -29.079 1.00 88.00 90 PRO A N 1
ATOM 721 C CA . PRO A 1 90 ? 24.677 -2.466 -29.230 1.00 88.00 90 PRO A CA 1
ATOM 722 C C . PRO A 1 90 ? 24.652 -3.112 -30.615 1.00 88.00 90 PRO A C 1
ATOM 724 O O . PRO A 1 90 ? 23.605 -3.575 -31.078 1.00 88.00 90 PRO A O 1
ATOM 727 N N . ASN A 1 91 ? 25.811 -3.164 -31.267 1.00 84.69 91 ASN A N 1
ATOM 728 C CA . ASN A 1 91 ? 25.951 -3.761 -32.590 1.00 84.69 91 ASN A CA 1
ATOM 729 C C . ASN A 1 91 ? 26.497 -5.185 -32.468 1.00 84.69 91 ASN A C 1
ATOM 731 O O . ASN A 1 91 ? 27.688 -5.389 -32.232 1.00 84.69 91 ASN A O 1
ATOM 735 N N . PHE A 1 92 ? 25.619 -6.170 -32.630 1.00 82.94 92 PHE A N 1
ATOM 736 C CA . PHE A 1 92 ? 25.997 -7.574 -32.696 1.00 82.94 92 PHE A CA 1
ATOM 737 C C . PHE A 1 92 ? 26.250 -7.933 -34.169 1.00 82.94 92 PHE A C 1
ATOM 739 O O . PHE A 1 92 ? 25.357 -7.807 -35.006 1.00 82.94 92 PHE A O 1
ATOM 746 N N . GLU A 1 93 ? 27.483 -8.343 -34.482 1.00 66.25 93 GLU A N 1
ATOM 747 C CA . GLU A 1 93 ? 27.896 -8.897 -35.788 1.00 66.25 93 GLU A CA 1
ATOM 748 C C . GLU A 1 93 ? 27.452 -8.072 -37.019 1.00 66.25 93 GLU A C 1
ATOM 750 O O . GLU A 1 93 ? 26.956 -8.616 -38.002 1.00 66.25 93 GLU A O 1
ATOM 755 N N . ASN A 1 94 ? 27.638 -6.745 -36.980 1.00 67.12 94 ASN A N 1
ATOM 756 C CA . ASN A 1 94 ? 27.364 -5.808 -38.086 1.00 67.12 94 ASN A CA 1
ATOM 757 C C . ASN A 1 94 ? 25.896 -5.735 -38.564 1.00 67.12 94 ASN A C 1
ATOM 759 O O . ASN A 1 94 ? 25.628 -5.176 -39.627 1.00 67.12 94 ASN A O 1
ATOM 763 N N . GLY A 1 95 ? 24.944 -6.260 -37.785 1.00 68.38 95 GLY A N 1
ATOM 764 C CA . GLY A 1 95 ? 23.533 -6.372 -38.173 1.00 68.38 95 GLY A CA 1
ATOM 765 C C . GLY A 1 95 ? 22.527 -5.759 -37.194 1.00 68.38 95 GLY A C 1
ATOM 766 O O . GLY A 1 95 ? 21.327 -5.973 -37.365 1.00 68.38 95 GLY A O 1
ATOM 767 N N . GLY A 1 96 ? 22.978 -5.015 -36.175 1.00 84.00 96 GLY A N 1
ATOM 768 C CA . GLY A 1 96 ? 22.113 -4.483 -35.113 1.00 84.00 96 GLY A CA 1
ATOM 769 C C . GLY A 1 96 ? 21.939 -5.461 -33.947 1.00 84.00 96 GLY A C 1
ATOM 770 O O . GLY A 1 96 ? 22.882 -6.147 -33.563 1.00 84.00 96 GLY A O 1
ATOM 771 N N . CYS A 1 97 ? 20.756 -5.530 -33.334 1.00 89.75 97 CYS A N 1
ATOM 772 C CA . CYS A 1 97 ? 20.489 -6.462 -32.234 1.00 89.75 97 CYS A CA 1
ATOM 773 C C . CYS A 1 97 ? 19.080 -7.060 -32.299 1.00 89.75 97 CYS A C 1
ATOM 775 O O . CYS A 1 97 ? 18.146 -6.437 -32.791 1.00 89.75 97 CYS A O 1
ATOM 777 N N . ILE A 1 98 ? 18.913 -8.280 -31.775 1.00 91.44 98 ILE A N 1
ATOM 778 C CA . ILE A 1 98 ? 17.606 -8.938 -31.643 1.00 91.44 98 ILE A CA 1
ATOM 779 C C . ILE A 1 98 ? 17.326 -9.222 -30.159 1.00 91.44 98 ILE A C 1
ATOM 781 O O . ILE A 1 98 ? 17.419 -10.374 -29.725 1.00 91.44 98 ILE A O 1
ATOM 785 N N . PRO A 1 99 ? 17.063 -8.184 -29.343 1.00 92.06 99 PRO A N 1
ATOM 786 C CA . PRO A 1 99 ? 16.806 -8.351 -27.924 1.00 92.06 99 PRO A CA 1
ATOM 787 C C . PRO A 1 99 ? 15.483 -9.057 -27.631 1.00 92.06 99 PRO A C 1
ATOM 789 O O . PRO A 1 99 ? 14.427 -8.742 -28.188 1.00 92.06 99 PRO A O 1
ATOM 792 N N . ARG A 1 100 ? 15.546 -9.943 -26.643 1.00 93.50 100 ARG A N 1
ATOM 793 C CA . ARG A 1 100 ? 14.421 -10.463 -25.866 1.00 93.50 100 ARG A CA 1
ATOM 794 C C . ARG A 1 100 ? 14.754 -10.279 -24.392 1.00 93.50 100 ARG A C 1
ATOM 796 O O . ARG A 1 100 ? 15.921 -10.358 -24.028 1.00 93.50 100 ARG A O 1
ATOM 803 N N . PHE A 1 101 ? 13.770 -10.055 -23.531 1.00 95.12 101 PHE A N 1
ATOM 804 C CA . PHE A 1 101 ? 14.013 -10.053 -22.093 1.00 95.12 101 PHE A CA 1
ATOM 805 C C . PHE A 1 101 ? 13.014 -10.923 -21.342 1.00 95.12 101 PHE A C 1
ATOM 807 O O . PHE A 1 101 ? 11.865 -11.082 -21.753 1.00 95.12 101 PHE A O 1
ATOM 814 N N . VAL A 1 102 ? 13.472 -11.470 -20.223 1.00 96.25 102 VAL A N 1
ATOM 815 C CA . VAL A 1 102 ? 12.689 -12.301 -19.312 1.00 96.25 102 VAL A CA 1
ATOM 816 C C . VAL A 1 102 ? 12.726 -11.679 -17.929 1.00 96.25 102 VAL A C 1
ATOM 818 O O . VAL A 1 102 ? 13.754 -11.156 -17.498 1.00 96.25 102 VAL A O 1
ATOM 821 N N . VAL A 1 103 ? 11.595 -11.726 -17.240 1.00 96.12 103 VAL A N 1
ATOM 822 C CA . VAL A 1 103 ? 11.457 -11.304 -15.853 1.00 96.12 103 VAL A CA 1
ATOM 823 C C . VAL A 1 103 ? 11.189 -12.532 -14.999 1.00 96.12 103 VAL A C 1
ATOM 825 O O . VAL A 1 103 ? 10.262 -13.296 -15.272 1.00 96.12 103 VAL A O 1
ATOM 828 N N . TYR A 1 104 ? 11.963 -12.667 -13.932 1.00 94.94 104 TYR A N 1
ATOM 829 C CA . TYR A 1 104 ? 11.794 -13.671 -12.896 1.00 94.94 104 TYR A CA 1
ATOM 830 C C . TYR A 1 104 ? 11.444 -13.008 -11.563 1.00 94.94 104 TYR A C 1
ATOM 832 O O . TYR A 1 104 ? 11.929 -11.912 -11.266 1.00 94.94 104 TYR A O 1
ATOM 840 N N . ASP A 1 105 ? 10.631 -13.679 -10.751 1.00 90.69 105 ASP A N 1
ATOM 841 C CA . ASP A 1 105 ? 10.374 -13.278 -9.366 1.00 90.69 105 ASP A CA 1
ATOM 842 C C . ASP A 1 105 ? 11.552 -13.620 -8.428 1.00 90.69 105 ASP A C 1
ATOM 844 O O . ASP A 1 105 ? 12.592 -14.145 -8.841 1.00 90.69 105 ASP A O 1
ATOM 848 N N . SER A 1 106 ? 11.383 -13.349 -7.131 1.00 88.50 106 SER A N 1
ATOM 849 C CA . SER A 1 106 ? 12.392 -13.625 -6.102 1.00 88.50 106 SER A CA 1
ATOM 850 C C . SER A 1 106 ? 12.756 -15.106 -5.958 1.00 88.50 106 SER A C 1
ATOM 852 O O . SER A 1 106 ? 13.826 -15.423 -5.444 1.00 88.50 106 SER A O 1
ATOM 854 N N . ASN A 1 107 ? 11.879 -16.011 -6.398 1.00 89.19 107 ASN A N 1
ATOM 855 C CA . ASN A 1 107 ? 12.090 -17.456 -6.385 1.00 89.19 107 ASN A CA 1
ATOM 856 C C . ASN A 1 107 ? 12.641 -17.970 -7.723 1.00 89.19 107 ASN A C 1
ATOM 858 O O . ASN A 1 107 ? 12.675 -19.180 -7.936 1.00 89.19 107 ASN A O 1
ATOM 862 N N . LEU A 1 108 ? 13.064 -17.068 -8.619 1.00 89.81 108 LEU A N 1
ATOM 863 C CA . LEU A 1 108 ? 13.516 -17.378 -9.976 1.00 89.81 108 LEU A CA 1
ATOM 864 C C . LEU A 1 108 ? 12.436 -18.032 -10.850 1.00 89.81 108 LEU A C 1
ATOM 866 O O . LEU A 1 108 ? 12.754 -18.674 -11.850 1.00 89.81 108 LEU A O 1
ATOM 870 N N . LYS A 1 109 ? 11.154 -17.854 -10.514 1.00 92.56 109 LYS A N 1
ATOM 871 C CA . LYS A 1 109 ? 10.058 -18.270 -11.386 1.00 92.56 109 LYS A CA 1
ATOM 872 C C . LYS A 1 109 ? 9.877 -17.226 -12.477 1.00 92.56 109 LYS A C 1
ATOM 874 O O . LYS A 1 109 ? 9.735 -16.043 -12.180 1.00 92.56 109 LYS A O 1
ATOM 879 N N . GLU A 1 110 ? 9.851 -17.662 -13.733 1.00 95.12 110 GLU A N 1
ATOM 880 C CA . GLU A 1 110 ? 9.530 -16.784 -14.858 1.00 95.12 110 GLU A CA 1
ATOM 881 C C . GLU A 1 110 ? 8.104 -16.235 -14.706 1.00 95.12 110 GLU A C 1
ATOM 883 O O . GLU A 1 110 ? 7.142 -16.992 -14.551 1.00 95.12 110 GLU A O 1
ATOM 888 N N . ILE A 1 111 ? 7.974 -14.909 -14.731 1.00 90.31 111 ILE A N 1
ATOM 889 C CA . ILE A 1 111 ? 6.690 -14.201 -14.628 1.00 90.31 111 ILE A CA 1
ATOM 890 C C . ILE A 1 111 ? 6.344 -13.420 -15.897 1.00 90.31 111 ILE A C 1
ATOM 892 O O . ILE A 1 111 ? 5.189 -13.040 -16.083 1.00 90.31 111 ILE A O 1
ATOM 896 N N . PHE A 1 112 ? 7.321 -13.179 -16.773 1.00 93.50 112 PHE A N 1
ATOM 897 C CA . PHE A 1 112 ? 7.106 -12.538 -18.065 1.00 93.50 112 PHE A CA 1
ATOM 898 C C . PHE A 1 112 ? 8.256 -12.841 -19.025 1.00 93.50 112 PHE A C 1
ATOM 900 O O . PHE A 1 112 ? 9.415 -12.810 -18.624 1.00 93.50 112 PHE A O 1
ATOM 907 N N . SER A 1 113 ? 7.942 -13.006 -20.308 1.00 93.56 113 SER A N 1
ATOM 908 C CA . SER A 1 113 ? 8.922 -13.094 -21.390 1.00 93.56 113 SER A CA 1
ATOM 909 C C . SER A 1 113 ? 8.464 -12.217 -22.549 1.00 93.56 113 SER A C 1
ATOM 911 O O . SER A 1 113 ? 7.304 -12.269 -22.968 1.00 93.56 113 SER A O 1
ATOM 913 N N . SER A 1 114 ? 9.349 -11.350 -23.035 1.00 92.19 114 SER A N 1
ATOM 914 C CA . SER A 1 114 ? 9.055 -10.495 -24.179 1.00 92.19 114 SER A CA 1
ATOM 915 C C . SER A 1 114 ? 9.135 -11.287 -25.482 1.00 92.19 114 SER A C 1
ATOM 917 O O . SER A 1 114 ? 9.769 -12.336 -25.569 1.00 92.19 114 SER A O 1
ATOM 919 N N . ARG A 1 115 ? 8.561 -10.730 -26.551 1.00 90.19 115 ARG A N 1
ATOM 920 C CA . ARG A 1 115 ? 8.928 -11.151 -27.908 1.00 90.19 115 ARG A CA 1
ATOM 921 C C . ARG A 1 115 ? 10.354 -10.691 -28.220 1.00 90.19 115 ARG A C 1
ATOM 923 O O . ARG A 1 115 ? 10.853 -9.748 -27.597 1.00 90.19 115 ARG A O 1
ATOM 930 N N . SER A 1 116 ? 10.983 -11.345 -29.185 1.00 90.88 116 SER A N 1
ATOM 931 C CA . SER A 1 116 ? 12.221 -10.864 -29.795 1.00 90.88 116 SER A CA 1
ATOM 932 C C . SER A 1 116 ? 11.916 -9.650 -30.674 1.00 90.88 116 SER A C 1
ATOM 934 O O . SER A 1 116 ? 10.947 -9.670 -31.432 1.00 90.88 116 SER A O 1
ATOM 936 N N . HIS A 1 117 ? 12.723 -8.597 -30.571 1.00 87.06 117 HIS A N 1
ATOM 937 C CA . HIS A 1 117 ? 12.560 -7.372 -31.357 1.00 87.06 117 HIS A CA 1
ATOM 938 C C . HIS A 1 117 ? 13.778 -7.197 -32.254 1.00 87.06 117 HIS A C 1
ATOM 940 O O . HIS A 1 117 ? 14.863 -6.963 -31.745 1.00 87.06 117 HIS A O 1
ATOM 946 N N . ALA A 1 118 ? 13.624 -7.324 -33.571 1.00 90.00 118 ALA A N 1
ATOM 947 C CA . ALA A 1 118 ? 14.724 -7.063 -34.493 1.00 90.00 118 ALA A CA 1
ATOM 948 C C . ALA A 1 118 ? 14.946 -5.550 -34.613 1.00 90.00 118 ALA A C 1
ATOM 950 O O . ALA A 1 118 ? 14.061 -4.819 -35.055 1.00 90.00 118 ALA A O 1
ATOM 951 N N . ILE A 1 119 ? 16.121 -5.092 -34.199 1.00 89.44 119 ILE A N 1
ATOM 952 C CA . ILE A 1 119 ? 16.548 -3.700 -34.287 1.00 89.44 119 ILE A CA 1
ATOM 953 C C . ILE A 1 119 ? 17.724 -3.671 -35.264 1.00 89.44 119 ILE A C 1
ATOM 955 O O . ILE A 1 119 ? 18.755 -4.278 -34.963 1.00 89.44 119 ILE A O 1
ATOM 959 N N . PRO A 1 120 ? 17.581 -3.020 -36.432 1.00 87.00 120 PRO A N 1
ATOM 960 C CA . PRO A 1 120 ? 18.638 -2.975 -37.436 1.00 87.00 120 PRO A CA 1
ATOM 961 C C . PRO A 1 120 ? 19.839 -2.168 -36.932 1.00 87.00 120 PRO A C 1
ATOM 963 O O . PRO A 1 120 ? 19.793 -1.542 -35.872 1.00 87.00 120 PRO A O 1
ATOM 966 N N . MET A 1 121 ? 20.927 -2.161 -37.700 1.00 84.56 121 MET A N 1
ATOM 967 C CA . MET A 1 121 ? 22.032 -1.246 -37.433 1.00 84.56 121 MET A CA 1
ATOM 968 C C . MET A 1 121 ? 21.521 0.200 -37.477 1.00 84.56 121 MET A C 1
ATOM 970 O O . MET A 1 121 ? 20.892 0.622 -38.446 1.00 84.56 121 MET A O 1
ATOM 974 N N . MET A 1 122 ? 21.797 0.949 -36.415 1.00 82.94 122 MET A N 1
ATOM 975 C CA . MET A 1 122 ? 21.380 2.340 -36.270 1.00 82.94 122 MET A CA 1
ATOM 976 C C . MET A 1 122 ? 22.601 3.261 -36.334 1.00 82.94 122 MET A C 1
ATOM 978 O O . MET A 1 122 ? 23.738 2.820 -36.154 1.00 82.94 122 MET A O 1
ATOM 982 N N . ALA A 1 123 ? 22.371 4.559 -36.543 1.00 84.94 123 ALA A N 1
ATOM 983 C CA . ALA A 1 123 ? 23.427 5.557 -36.411 1.00 84.94 123 ALA A CA 1
ATOM 984 C C . ALA A 1 123 ? 24.058 5.498 -35.007 1.00 84.94 123 ALA A C 1
ATOM 986 O O . ALA A 1 123 ? 23.372 5.218 -34.016 1.00 84.94 123 ALA A O 1
ATOM 987 N N . LYS A 1 124 ? 25.360 5.784 -34.909 1.00 82.69 124 LYS A N 1
ATOM 988 C CA . LYS A 1 124 ? 26.086 5.775 -33.631 1.00 82.69 124 LYS A CA 1
ATOM 989 C C . LYS A 1 124 ? 25.382 6.674 -32.604 1.00 82.69 124 LYS A C 1
ATOM 991 O O . LYS A 1 124 ? 24.999 7.793 -32.926 1.00 82.69 124 LYS A O 1
ATOM 996 N N . GLY A 1 125 ? 25.200 6.174 -31.380 1.00 84.12 125 GLY A N 1
ATOM 997 C CA . GLY A 1 125 ? 24.499 6.895 -30.307 1.00 84.12 125 GLY A CA 1
ATOM 998 C C . GLY A 1 125 ? 22.970 6.753 -30.308 1.00 84.12 125 GLY A C 1
ATOM 999 O O . GLY A 1 125 ?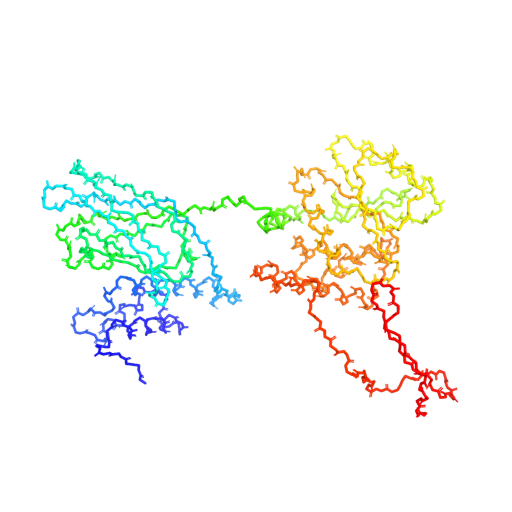 22.314 7.288 -29.417 1.00 84.12 125 GLY A O 1
ATOM 1000 N N . SER A 1 126 ? 22.383 6.027 -31.266 1.00 88.06 126 SER A N 1
ATOM 1001 C CA . SER A 1 126 ? 20.930 5.802 -31.301 1.00 88.06 126 SER A CA 1
ATOM 1002 C C . SER A 1 126 ? 20.433 5.039 -30.074 1.00 88.06 126 SER A C 1
ATOM 1004 O O . SER A 1 126 ? 21.138 4.196 -29.525 1.00 88.06 126 SER A O 1
ATOM 1006 N N . ILE A 1 127 ? 19.186 5.295 -29.679 1.00 90.62 127 ILE A N 1
ATOM 1007 C CA . ILE A 1 127 ? 18.501 4.634 -28.562 1.00 90.62 127 ILE A CA 1
ATOM 1008 C C . ILE A 1 127 ? 17.353 3.800 -29.130 1.00 90.62 127 ILE A C 1
ATOM 1010 O O . ILE A 1 127 ? 16.586 4.288 -29.959 1.00 90.62 127 ILE A O 1
ATOM 1014 N N . ALA A 1 128 ? 17.209 2.566 -28.659 1.00 88.06 128 ALA A N 1
ATOM 1015 C CA . ALA A 1 128 ? 16.062 1.719 -28.952 1.00 88.06 128 ALA A CA 1
ATOM 1016 C C . ALA A 1 128 ? 15.056 1.727 -27.797 1.00 88.06 128 ALA A C 1
ATOM 1018 O O . ALA A 1 128 ? 15.418 1.949 -26.641 1.00 88.06 128 ALA A O 1
ATOM 1019 N N . GLU A 1 129 ? 13.790 1.453 -28.106 1.00 91.56 129 GLU A N 1
ATOM 1020 C CA . GLU A 1 129 ? 12.709 1.325 -27.130 1.00 91.56 129 GLU A CA 1
ATOM 1021 C C . GLU A 1 129 ? 11.914 0.044 -27.390 1.00 91.56 129 GLU A C 1
ATOM 1023 O O . GLU A 1 129 ? 11.413 -0.176 -28.490 1.00 91.56 129 GLU A O 1
ATOM 1028 N N . ILE A 1 130 ? 11.784 -0.798 -26.365 1.00 87.06 130 ILE A N 1
ATOM 1029 C CA . ILE A 1 130 ? 10.932 -1.987 -26.385 1.00 87.06 130 ILE A CA 1
ATOM 1030 C C . ILE A 1 130 ? 9.698 -1.700 -25.541 1.00 87.06 130 ILE A C 1
ATOM 1032 O O . ILE A 1 130 ? 9.796 -1.497 -24.329 1.00 87.06 130 ILE A O 1
ATOM 1036 N N . PHE A 1 131 ? 8.525 -1.723 -26.168 1.00 81.12 131 PHE A N 1
ATOM 1037 C CA . PHE A 1 131 ? 7.253 -1.636 -25.459 1.00 81.12 131 PHE A CA 1
ATOM 1038 C C . PHE A 1 131 ? 6.877 -3.003 -24.900 1.00 81.12 131 PHE A C 1
ATOM 1040 O O . PHE A 1 131 ? 6.664 -3.966 -25.635 1.00 81.12 131 PHE A O 1
ATOM 1047 N N . ALA A 1 132 ? 6.770 -3.085 -23.581 1.00 76.06 132 ALA A N 1
ATOM 1048 C CA . ALA A 1 132 ? 6.405 -4.306 -22.887 1.00 76.06 132 ALA A CA 1
ATOM 1049 C C . ALA A 1 132 ? 5.693 -3.953 -21.587 1.00 76.06 132 ALA A C 1
ATOM 1051 O O . ALA A 1 132 ? 5.985 -2.926 -20.984 1.00 76.06 132 ALA A O 1
ATOM 1052 N N . ARG A 1 133 ? 4.758 -4.811 -21.162 1.00 82.38 133 ARG A N 1
ATOM 1053 C CA . ARG A 1 133 ? 3.904 -4.576 -19.989 1.00 82.38 133 ARG A CA 1
ATOM 1054 C C . ARG A 1 133 ? 4.055 -5.627 -18.877 1.00 82.38 133 ARG A C 1
ATOM 1056 O O . ARG A 1 133 ? 3.034 -6.136 -18.420 1.00 82.38 133 ARG A O 1
ATOM 1063 N N . PRO A 1 134 ? 5.280 -5.990 -18.442 1.00 87.44 134 PRO A N 1
ATOM 1064 C CA . PRO A 1 134 ? 5.441 -6.848 -17.277 1.00 87.44 134 PRO A CA 1
ATOM 1065 C C . PRO A 1 134 ? 4.977 -6.130 -16.005 1.00 87.44 134 PRO A C 1
ATOM 1067 O O . PRO A 1 134 ? 5.262 -4.945 -15.798 1.00 87.44 134 PRO A O 1
ATOM 1070 N N . GLU A 1 135 ? 4.291 -6.872 -15.138 1.00 87.38 135 GLU A N 1
ATOM 1071 C CA . GLU A 1 135 ? 4.049 -6.461 -13.757 1.00 87.38 135 GLU A CA 1
ATOM 1072 C C . GLU A 1 135 ? 5.230 -6.904 -12.889 1.00 87.38 135 GLU A C 1
ATOM 1074 O O . GLU A 1 135 ? 5.545 -8.089 -12.827 1.00 87.38 135 GLU A O 1
ATOM 1079 N N . LEU A 1 136 ? 5.883 -5.954 -12.220 1.00 87.69 136 LEU A N 1
ATOM 1080 C CA . LEU A 1 136 ? 6.980 -6.217 -11.290 1.00 87.69 136 LEU A CA 1
ATOM 1081 C C . LEU A 1 136 ? 6.503 -5.995 -9.853 1.00 87.69 136 LEU A C 1
ATOM 1083 O O . LEU A 1 136 ? 5.844 -4.996 -9.561 1.00 87.69 136 LEU A O 1
ATOM 1087 N N . GLU A 1 137 ? 6.856 -6.900 -8.945 1.00 87.06 137 GLU A N 1
ATOM 1088 C CA . GLU A 1 137 ? 6.495 -6.836 -7.528 1.00 87.06 137 GLU A CA 1
ATOM 1089 C C . GLU A 1 137 ? 7.617 -7.417 -6.669 1.00 87.06 137 GLU A C 1
ATOM 1091 O O . GLU A 1 137 ? 8.034 -8.551 -6.877 1.00 87.06 137 GLU A O 1
ATOM 1096 N N . GLY A 1 138 ? 8.066 -6.668 -5.658 1.00 88.00 138 GLY A N 1
ATOM 1097 C CA . GLY A 1 138 ? 9.172 -7.117 -4.810 1.00 88.00 138 GLY A CA 1
ATOM 1098 C C . GLY A 1 138 ? 10.467 -7.295 -5.605 1.00 88.00 138 GLY A C 1
ATOM 1099 O O . GLY A 1 138 ? 10.695 -6.598 -6.590 1.00 88.00 138 GLY A O 1
ATOM 1100 N N . ASP A 1 139 ? 11.327 -8.208 -5.167 1.00 91.31 139 ASP A N 1
ATOM 1101 C CA . ASP A 1 139 ? 12.596 -8.468 -5.844 1.00 91.31 139 ASP A CA 1
ATOM 1102 C C . ASP A 1 139 ? 12.363 -9.227 -7.153 1.00 91.31 139 ASP A C 1
ATOM 1104 O O . ASP A 1 139 ? 11.792 -10.317 -7.156 1.00 91.31 139 ASP A O 1
ATOM 1108 N N . CYS A 1 140 ? 12.809 -8.641 -8.261 1.00 92.81 140 CYS A N 1
ATOM 1109 C CA . CYS A 1 140 ? 12.685 -9.198 -9.602 1.00 92.81 140 CYS A CA 1
ATOM 1110 C C . CYS A 1 140 ? 14.062 -9.272 -10.265 1.00 92.81 140 CYS A C 1
ATOM 1112 O O . CYS A 1 140 ? 14.842 -8.320 -10.183 1.00 92.81 140 CYS A O 1
ATOM 1114 N N . LYS A 1 141 ? 14.339 -10.359 -10.986 1.00 96.44 141 LYS A N 1
ATOM 1115 C CA . LYS A 1 141 ? 15.489 -10.457 -11.893 1.00 96.44 141 LYS A CA 1
ATOM 1116 C C . LYS A 1 141 ? 15.012 -10.198 -13.316 1.00 96.44 141 LYS A C 1
ATOM 1118 O O . LYS A 1 141 ? 14.096 -10.866 -13.781 1.00 96.44 141 LYS A O 1
ATOM 1123 N N . VAL A 1 142 ? 15.644 -9.272 -14.021 1.00 95.69 142 VAL A N 1
ATOM 1124 C CA . VAL A 1 142 ? 15.412 -9.036 -15.449 1.00 95.69 142 VAL A CA 1
ATOM 1125 C C . VAL A 1 142 ? 16.657 -9.469 -16.209 1.00 95.69 142 VAL A C 1
ATOM 1127 O O . VAL A 1 142 ? 17.765 -9.077 -15.849 1.00 95.69 142 VAL A O 1
ATOM 1130 N N . VAL A 1 143 ? 16.484 -10.292 -17.238 1.00 96.31 143 VAL A N 1
ATOM 1131 C CA . VAL A 1 143 ? 17.580 -10.843 -18.043 1.00 96.31 143 VAL A CA 1
ATOM 1132 C C . VAL A 1 143 ? 17.322 -10.544 -19.506 1.00 96.31 143 VAL A C 1
ATOM 1134 O O . VAL A 1 143 ? 16.227 -10.805 -19.998 1.00 96.31 143 VAL A O 1
ATOM 1137 N N . PHE A 1 144 ? 18.318 -9.990 -20.187 1.00 95.00 144 PHE A N 1
ATOM 1138 C CA . PHE A 1 144 ? 18.281 -9.701 -21.612 1.00 95.00 144 PHE A CA 1
ATOM 1139 C C . PHE A 1 144 ? 19.059 -10.758 -22.386 1.00 95.00 144 PHE A C 1
ATOM 1141 O O . PHE A 1 144 ? 20.131 -11.195 -21.969 1.00 95.00 144 PHE A O 1
ATOM 1148 N N . TYR A 1 145 ? 18.521 -11.110 -23.547 1.00 93.19 145 TYR A N 1
ATOM 1149 C CA . TYR A 1 145 ? 19.055 -12.087 -24.480 1.00 93.19 145 TYR A CA 1
ATOM 1150 C C . TYR A 1 145 ? 19.192 -11.471 -25.871 1.00 93.19 145 TYR A C 1
ATOM 1152 O O . TYR A 1 145 ? 18.326 -10.702 -26.284 1.00 93.19 145 TYR A O 1
ATOM 1160 N N . HIS A 1 146 ? 20.220 -11.865 -26.618 1.00 90.69 146 HIS A N 1
ATOM 1161 C CA . HIS A 1 146 ? 20.324 -11.684 -28.065 1.00 90.69 146 HIS A CA 1
ATOM 1162 C C . HIS A 1 146 ? 20.343 -13.068 -28.714 1.00 90.69 146 HIS A C 1
ATOM 1164 O O . HIS A 1 146 ? 21.252 -13.841 -28.428 1.00 90.69 146 HIS A O 1
ATOM 1170 N N . ARG A 1 147 ? 19.359 -13.391 -29.571 1.00 87.81 147 ARG A N 1
ATOM 1171 C CA . ARG A 1 147 ? 19.239 -14.729 -30.203 1.00 87.81 147 ARG A CA 1
ATOM 1172 C C . ARG A 1 147 ? 19.457 -15.876 -29.190 1.00 87.81 147 ARG A C 1
ATOM 1174 O O . ARG A 1 147 ? 20.251 -16.778 -29.417 1.00 87.81 147 ARG A O 1
ATOM 1181 N N . ASP A 1 148 ? 18.794 -15.763 -28.037 1.00 85.00 148 ASP A N 1
ATOM 1182 C CA . ASP A 1 148 ? 18.828 -16.709 -26.905 1.00 85.00 148 ASP A CA 1
ATOM 1183 C C . ASP A 1 148 ? 20.145 -16.836 -26.123 1.00 85.00 148 ASP A C 1
ATOM 1185 O O . ASP A 1 148 ? 20.204 -17.565 -25.134 1.00 85.00 148 ASP A O 1
ATOM 1189 N N . VAL A 1 149 ? 21.159 -16.037 -26.453 1.00 89.38 149 VAL A N 1
ATOM 1190 C CA . VAL A 1 149 ? 22.357 -15.865 -25.620 1.00 89.38 149 VAL A CA 1
ATOM 1191 C C . VAL A 1 149 ? 22.108 -14.752 -24.607 1.00 89.38 149 VAL A C 1
ATOM 1193 O O . VAL A 1 149 ? 21.726 -13.650 -24.999 1.00 89.38 149 VAL A O 1
ATOM 1196 N N . GLU A 1 150 ? 22.294 -15.019 -23.310 1.00 91.69 150 GLU A N 1
ATOM 1197 C CA . GLU A 1 150 ? 22.220 -13.987 -22.263 1.00 91.69 150 GLU A CA 1
ATOM 1198 C C . GLU A 1 150 ? 23.305 -12.932 -22.512 1.00 91.69 150 GLU A C 1
ATOM 1200 O O . GLU A 1 150 ? 24.461 -13.277 -22.727 1.00 91.69 150 GLU A O 1
ATOM 1205 N N . ILE A 1 151 ? 22.927 -11.652 -22.510 1.00 92.38 151 ILE A N 1
ATOM 1206 C CA . ILE A 1 151 ? 23.847 -10.534 -22.783 1.00 92.38 151 ILE A CA 1
ATOM 1207 C C . ILE A 1 151 ? 24.090 -9.655 -21.556 1.00 92.38 151 ILE A C 1
ATOM 1209 O O . ILE A 1 151 ? 25.164 -9.074 -21.406 1.00 92.38 151 ILE A O 1
ATOM 1213 N N . PHE A 1 152 ? 23.091 -9.530 -20.684 1.00 94.88 152 PHE A N 1
ATOM 1214 C CA . PHE A 1 152 ? 23.215 -8.946 -19.352 1.00 94.88 152 PHE A CA 1
ATOM 1215 C C . PHE A 1 152 ? 21.950 -9.214 -18.540 1.00 94.88 152 PHE A C 1
ATOM 1217 O O . PHE A 1 152 ? 20.877 -9.488 -19.081 1.00 94.88 152 PHE A O 1
ATOM 1224 N N . GLY A 1 153 ? 22.048 -9.034 -17.228 1.00 95.06 153 GLY A N 1
ATOM 1225 C CA . GLY A 1 153 ? 20.897 -9.059 -16.338 1.00 95.06 153 GLY A CA 1
ATOM 1226 C C . GLY A 1 153 ? 21.017 -8.050 -15.210 1.00 95.06 153 GLY A C 1
ATOM 1227 O O . GLY A 1 153 ? 22.036 -7.383 -15.038 1.00 95.06 153 GLY A O 1
ATOM 1228 N N . PHE A 1 154 ? 19.953 -7.909 -14.433 1.00 96.00 154 PHE A N 1
ATOM 1229 C CA . PHE A 1 154 ? 19.973 -7.127 -13.206 1.00 96.00 154 PHE A CA 1
ATOM 1230 C C . PHE A 1 154 ? 18.840 -7.546 -12.271 1.00 96.00 154 PHE A C 1
ATOM 1232 O O . PHE A 1 154 ? 17.746 -7.902 -12.705 1.00 96.00 154 PHE A O 1
ATOM 1239 N N . TRP A 1 155 ? 19.096 -7.462 -10.970 1.00 95.12 155 TRP A N 1
ATOM 1240 C CA . TRP A 1 155 ? 18.072 -7.547 -9.936 1.00 95.12 155 TRP A CA 1
ATOM 1241 C C . TRP A 1 155 ? 17.595 -6.166 -9.534 1.00 95.12 155 TRP A C 1
ATOM 1243 O O . TRP A 1 155 ? 18.397 -5.242 -9.380 1.00 95.12 155 TRP A O 1
ATOM 1253 N N . ILE A 1 156 ? 16.299 -6.038 -9.306 1.00 92.62 156 ILE A N 1
ATOM 1254 C CA . ILE A 1 156 ? 15.675 -4.778 -8.947 1.00 92.62 156 ILE A CA 1
ATOM 1255 C C . ILE A 1 156 ? 14.538 -4.996 -7.963 1.00 92.62 156 ILE A C 1
ATOM 1257 O O . ILE A 1 156 ? 13.794 -5.968 -8.064 1.00 92.62 156 ILE A O 1
ATOM 1261 N N . ASN A 1 157 ? 14.365 -4.035 -7.059 1.00 90.62 157 ASN A N 1
ATOM 1262 C CA . ASN A 1 157 ? 13.142 -3.899 -6.291 1.00 90.62 157 ASN A CA 1
ATOM 1263 C C . ASN A 1 157 ? 12.454 -2.590 -6.705 1.00 90.62 157 ASN A C 1
ATOM 1265 O O . ASN A 1 157 ? 12.888 -1.511 -6.293 1.00 90.62 157 ASN A O 1
ATOM 1269 N N . PRO A 1 158 ? 11.381 -2.638 -7.513 1.00 84.12 158 PRO A N 1
ATOM 1270 C CA . PRO A 1 158 ? 10.761 -1.440 -8.063 1.00 84.12 158 PRO A CA 1
ATOM 1271 C C . PRO A 1 158 ? 10.104 -0.559 -6.992 1.00 84.12 158 PRO A C 1
ATOM 1273 O O . PRO A 1 158 ? 9.798 0.601 -7.257 1.00 84.12 158 PRO A O 1
ATOM 1276 N N . ALA A 1 159 ? 9.871 -1.078 -5.779 1.00 81.12 159 ALA A N 1
ATOM 1277 C CA . ALA A 1 159 ? 9.346 -0.283 -4.671 1.00 81.12 159 ALA A CA 1
ATOM 1278 C C . ALA A 1 159 ? 10.395 0.680 -4.089 1.00 81.12 159 ALA A C 1
ATOM 1280 O O . ALA A 1 159 ? 10.021 1.690 -3.493 1.00 81.12 159 ALA A O 1
ATOM 1281 N N . LEU A 1 160 ? 11.685 0.388 -4.279 1.00 81.81 160 LEU A N 1
ATOM 1282 C CA . LEU A 1 160 ? 12.803 1.207 -3.803 1.00 81.81 160 LEU A CA 1
ATOM 1283 C C . LEU A 1 160 ? 13.292 2.214 -4.855 1.00 81.81 160 LEU A C 1
ATOM 1285 O O . LEU A 1 160 ? 14.201 2.999 -4.576 1.00 81.81 160 LEU A O 1
ATOM 1289 N N . GLU A 1 161 ? 12.635 2.244 -6.015 1.00 83.50 161 GLU A N 1
ATOM 1290 C CA . GLU A 1 161 ? 13.019 3.001 -7.204 1.00 83.50 161 GLU A CA 1
ATOM 1291 C C . GLU A 1 161 ? 11.981 4.058 -7.621 1.00 83.50 161 GLU A C 1
ATOM 1293 O O . GLU A 1 161 ? 10.840 4.096 -7.147 1.00 83.50 161 GLU A O 1
ATOM 1298 N N . GLY A 1 162 ? 12.399 4.962 -8.511 1.00 77.44 162 GLY A N 1
ATOM 1299 C CA . GLY A 1 162 ? 11.555 6.014 -9.080 1.00 77.44 162 GLY A CA 1
ATOM 1300 C C . GLY A 1 162 ? 10.639 5.543 -10.220 1.00 77.44 162 GLY A C 1
ATOM 1301 O O . GLY A 1 162 ? 10.600 4.376 -10.590 1.00 77.44 162 GLY A O 1
ATOM 1302 N N . ARG A 1 163 ? 9.894 6.483 -10.826 1.00 77.69 163 ARG A N 1
ATOM 1303 C CA . ARG A 1 163 ? 9.061 6.216 -12.026 1.00 77.69 163 ARG A CA 1
ATOM 1304 C C . ARG A 1 163 ? 9.881 5.982 -13.300 1.00 77.69 163 ARG A C 1
ATOM 1306 O O . ARG A 1 163 ? 9.381 5.390 -14.251 1.00 77.69 163 ARG A O 1
ATOM 1313 N N . ARG A 1 164 ? 11.109 6.492 -13.313 1.00 84.56 164 ARG A N 1
ATOM 1314 C CA . ARG A 1 164 ? 12.106 6.311 -14.363 1.00 84.56 164 ARG A CA 1
ATOM 1315 C C . ARG A 1 164 ? 13.322 5.706 -13.690 1.00 84.56 164 ARG A C 1
ATOM 1317 O O . ARG A 1 164 ? 13.873 6.325 -12.782 1.00 84.56 164 ARG A O 1
ATOM 1324 N N . ILE A 1 165 ? 13.693 4.505 -14.107 1.00 88.44 165 ILE A N 1
ATOM 1325 C CA . ILE A 1 165 ? 14.809 3.772 -13.514 1.00 88.44 165 ILE A CA 1
ATOM 1326 C C . ILE A 1 165 ? 15.894 3.680 -14.562 1.00 88.44 165 ILE A C 1
ATOM 1328 O O . ILE A 1 165 ? 15.730 2.955 -15.539 1.00 88.44 165 ILE A O 1
ATOM 1332 N N . ARG A 1 166 ? 16.982 4.421 -14.362 1.00 92.31 166 ARG A N 1
ATOM 1333 C CA . ARG A 1 166 ? 18.145 4.392 -15.245 1.00 92.31 166 ARG A CA 1
ATOM 1334 C C . ARG A 1 166 ? 19.214 3.494 -14.640 1.00 92.31 166 ARG A C 1
ATOM 1336 O O . ARG A 1 166 ? 19.618 3.714 -13.503 1.00 92.31 166 ARG A O 1
ATOM 1343 N N . ILE A 1 167 ? 19.677 2.506 -15.398 1.00 94.25 167 ILE A N 1
ATOM 1344 C CA . ILE A 1 167 ? 20.754 1.598 -14.997 1.00 94.25 167 ILE A CA 1
ATOM 1345 C C . ILE A 1 167 ? 21.864 1.706 -16.039 1.00 94.25 167 ILE A C 1
ATOM 1347 O O . ILE A 1 167 ? 21.644 1.451 -17.220 1.00 94.25 167 ILE A O 1
ATOM 1351 N N . THR A 1 168 ? 23.048 2.127 -15.602 1.00 94.56 168 THR A N 1
ATOM 1352 C CA . THR A 1 168 ? 24.225 2.269 -16.471 1.00 94.56 168 THR A CA 1
ATOM 1353 C C . THR A 1 168 ? 24.871 0.911 -16.744 1.00 94.56 168 THR A C 1
ATOM 1355 O O . THR A 1 168 ? 24.665 -0.034 -15.982 1.00 94.56 168 THR A O 1
ATOM 1358 N N . LYS A 1 169 ? 25.718 0.815 -17.774 1.00 93.62 169 LYS A N 1
ATOM 1359 C CA . LYS A 1 169 ? 26.536 -0.372 -18.083 1.00 93.62 169 LYS A CA 1
ATOM 1360 C C . LYS A 1 169 ? 27.269 -0.932 -16.863 1.00 93.62 169 LYS A C 1
ATOM 1362 O O . LYS A 1 169 ? 27.290 -2.141 -16.655 1.00 93.62 169 LYS A O 1
ATOM 1367 N N . MET A 1 170 ? 27.820 -0.054 -16.025 1.00 89.88 170 MET A N 1
ATOM 1368 C CA . MET A 1 170 ? 28.544 -0.420 -14.801 1.00 89.88 170 MET A CA 1
ATOM 1369 C C . MET A 1 170 ? 27.659 -1.091 -13.742 1.00 89.88 170 MET A C 1
ATOM 1371 O O . MET A 1 170 ? 28.172 -1.833 -12.903 1.00 89.88 170 MET A O 1
ATOM 1375 N N . ASP A 1 171 ? 26.347 -0.855 -13.793 1.00 91.06 171 ASP A N 1
ATOM 1376 C CA . ASP A 1 171 ? 25.363 -1.427 -12.878 1.00 91.06 171 ASP A CA 1
ATOM 1377 C C . ASP A 1 171 ? 24.574 -2.608 -13.498 1.00 91.06 171 ASP A C 1
ATOM 1379 O O . ASP A 1 171 ? 23.640 -3.122 -12.875 1.00 91.06 171 ASP A O 1
ATOM 1383 N N . LEU A 1 172 ? 24.939 -3.075 -14.698 1.00 94.00 172 LEU A N 1
ATOM 1384 C CA . LEU A 1 172 ? 24.379 -4.278 -15.325 1.00 94.00 172 LEU A CA 1
ATOM 1385 C C . LEU A 1 172 ? 25.286 -5.489 -15.074 1.00 94.00 172 LEU A C 1
ATOM 1387 O O . LEU A 1 172 ? 26.504 -5.436 -15.264 1.00 94.00 172 LEU A O 1
ATOM 1391 N N . ASP A 1 173 ? 24.695 -6.607 -14.660 1.00 92.81 173 ASP A N 1
ATOM 1392 C CA . ASP A 1 173 ? 25.421 -7.860 -14.479 1.00 92.81 173 ASP A CA 1
ATOM 1393 C C . ASP A 1 173 ? 25.815 -8.413 -15.861 1.00 92.81 173 ASP A C 1
ATOM 1395 O O . ASP A 1 173 ? 24.989 -8.468 -16.767 1.00 92.81 173 ASP A O 1
ATOM 1399 N N . GLY A 1 174 ? 27.083 -8.791 -16.044 1.00 86.12 174 GLY A N 1
ATOM 1400 C CA . GLY A 1 174 ? 27.611 -9.335 -17.308 1.00 86.12 174 GLY A CA 1
ATOM 1401 C C . GLY A 1 174 ? 28.083 -8.282 -18.323 1.00 86.12 174 GLY A C 1
ATOM 1402 O O . GLY A 1 174 ? 29.139 -8.468 -18.934 1.00 86.12 174 GLY A O 1
ATOM 1403 N N . ALA A 1 175 ? 27.409 -7.128 -18.423 1.00 84.88 175 ALA A N 1
ATOM 1404 C CA . ALA A 1 175 ? 27.670 -6.118 -19.465 1.00 84.88 175 ALA A CA 1
ATOM 1405 C C . ALA A 1 175 ? 29.114 -5.574 -19.472 1.00 84.88 175 ALA A C 1
ATOM 1407 O O . ALA A 1 175 ? 29.736 -5.459 -20.525 1.00 84.88 175 ALA A O 1
ATOM 1408 N N . SER A 1 176 ? 29.683 -5.276 -18.299 1.00 79.94 176 SER A N 1
ATOM 1409 C CA . SER A 1 176 ? 31.061 -4.760 -18.169 1.00 79.94 176 SER A CA 1
ATOM 1410 C C . SER A 1 176 ? 32.143 -5.841 -18.093 1.00 79.94 176 SER A C 1
ATOM 1412 O O . SER A 1 176 ? 33.325 -5.511 -17.986 1.00 79.94 176 SER A O 1
ATOM 1414 N N . LYS A 1 177 ? 31.762 -7.124 -18.096 1.00 77.62 177 LYS A N 1
ATOM 1415 C CA . LYS A 1 177 ? 32.687 -8.254 -17.942 1.00 77.62 177 LYS A CA 1
ATOM 1416 C C . LYS A 1 177 ? 32.706 -9.115 -19.198 1.00 77.62 177 LYS A C 1
ATOM 1418 O O . LYS A 1 177 ? 33.617 -8.987 -20.006 1.00 77.62 177 LYS A O 1
ATOM 1423 N N . GLU A 1 178 ? 31.691 -9.952 -19.354 1.00 72.25 178 GLU A N 1
ATOM 1424 C CA . GLU A 1 178 ? 31.606 -10.990 -20.386 1.00 72.25 178 GLU A CA 1
ATOM 1425 C C . GLU A 1 178 ? 31.358 -10.382 -21.773 1.00 72.25 178 GLU A C 1
ATOM 1427 O O . GLU A 1 178 ? 31.899 -10.857 -22.767 1.00 72.25 178 GLU A O 1
ATOM 1432 N N . HIS A 1 179 ? 30.646 -9.251 -21.828 1.00 73.75 179 HIS A N 1
ATOM 1433 C CA . HIS A 1 179 ? 30.220 -8.616 -23.078 1.00 73.75 179 HIS A CA 1
ATOM 1434 C C . HIS A 1 179 ? 30.744 -7.181 -23.257 1.00 73.75 179 HIS A C 1
ATOM 1436 O O . HIS A 1 179 ? 30.193 -6.406 -24.037 1.00 73.75 179 HIS A O 1
ATOM 1442 N N . ARG A 1 180 ? 31.838 -6.805 -22.573 1.00 77.88 180 ARG A N 1
ATOM 1443 C CA . ARG A 1 180 ? 32.335 -5.411 -22.511 1.00 77.88 180 ARG A CA 1
ATOM 1444 C C . ARG A 1 180 ? 32.533 -4.746 -23.876 1.00 77.88 180 ARG A C 1
ATOM 1446 O O . ARG A 1 180 ? 32.332 -3.541 -23.972 1.00 77.88 180 ARG A O 1
ATOM 1453 N N . LYS A 1 181 ? 32.963 -5.513 -24.885 1.00 82.88 181 LYS A N 1
ATOM 1454 C CA . LYS A 1 181 ? 33.259 -5.023 -26.244 1.00 82.88 181 LYS A CA 1
ATOM 1455 C C . LYS A 1 181 ? 32.005 -4.736 -27.080 1.00 82.88 181 LYS A C 1
ATOM 1457 O O . LYS A 1 181 ? 32.117 -4.067 -28.095 1.00 82.88 181 LYS A O 1
ATOM 1462 N N . ILE A 1 182 ? 30.851 -5.269 -26.674 1.00 84.06 182 ILE A N 1
ATOM 1463 C CA . ILE A 1 182 ? 29.584 -5.171 -27.415 1.00 84.06 182 ILE A CA 1
ATOM 1464 C C . ILE A 1 182 ? 28.813 -3.903 -27.026 1.00 84.06 182 ILE A C 1
ATOM 1466 O O . ILE A 1 182 ? 28.101 -3.325 -27.842 1.00 84.06 182 ILE A O 1
ATOM 1470 N N . PHE A 1 183 ? 28.955 -3.471 -25.774 1.00 88.81 183 PHE A N 1
ATOM 1471 C CA . PHE A 1 183 ? 28.279 -2.295 -25.236 1.00 88.81 183 PHE A CA 1
ATOM 1472 C C . PHE A 1 183 ? 29.233 -1.106 -25.186 1.00 88.81 183 PHE A C 1
ATOM 1474 O O . PHE A 1 183 ? 30.324 -1.226 -24.625 1.00 88.81 183 PHE A O 1
ATOM 1481 N N . ASP A 1 184 ? 28.805 0.054 -25.679 1.00 89.00 184 ASP A N 1
ATOM 1482 C CA . ASP A 1 184 ? 29.537 1.313 -25.503 1.00 89.00 184 ASP A CA 1
ATOM 1483 C C . ASP A 1 184 ? 29.707 1.670 -24.016 1.00 89.00 184 ASP A C 1
ATOM 1485 O O . ASP A 1 184 ? 28.972 1.189 -23.153 1.00 89.00 184 ASP A O 1
ATOM 1489 N N . ASP A 1 185 ? 30.705 2.484 -23.674 1.00 89.06 185 ASP A N 1
ATOM 1490 C CA . ASP A 1 185 ? 30.990 2.828 -22.272 1.00 89.06 185 ASP A CA 1
ATOM 1491 C C . ASP A 1 185 ? 29.907 3.704 -21.623 1.00 89.06 185 ASP A C 1
ATOM 1493 O O . ASP A 1 185 ? 29.691 3.610 -20.413 1.00 89.06 185 ASP A O 1
ATOM 1497 N N . ASP A 1 186 ? 29.170 4.479 -22.419 1.00 90.44 186 ASP A N 1
ATOM 1498 C CA . ASP A 1 186 ? 28.006 5.263 -22.002 1.00 90.44 186 ASP A CA 1
ATOM 1499 C C . ASP A 1 186 ? 26.679 4.489 -22.111 1.00 90.44 186 ASP A C 1
ATOM 1501 O O . ASP A 1 186 ? 25.614 5.066 -21.876 1.00 90.44 186 ASP A O 1
ATOM 1505 N N . PHE A 1 187 ? 26.726 3.182 -22.408 1.00 93.81 187 PHE A N 1
ATOM 1506 C CA . PHE A 1 187 ? 25.535 2.343 -22.508 1.00 93.81 187 PHE A CA 1
ATOM 1507 C C . PHE A 1 187 ? 24.698 2.369 -21.224 1.00 93.81 187 PHE A C 1
ATOM 1509 O O . PHE A 1 187 ? 25.206 2.270 -20.101 1.00 93.81 187 PHE A O 1
ATOM 1516 N N . TYR A 1 188 ? 23.382 2.462 -21.382 1.00 94.62 188 TYR A N 1
ATOM 1517 C CA . TYR A 1 188 ? 22.424 2.427 -20.289 1.00 94.62 188 TYR A CA 1
ATOM 1518 C C . TYR A 1 188 ? 21.089 1.833 -20.731 1.00 94.62 188 TYR A C 1
ATOM 1520 O O . TYR A 1 188 ? 20.746 1.815 -21.913 1.00 94.62 188 TYR A O 1
ATOM 1528 N N . ILE A 1 189 ? 20.303 1.412 -19.745 1.00 95.06 189 ILE A N 1
ATOM 1529 C CA . ILE A 1 189 ? 18.888 1.095 -19.910 1.00 95.06 189 ILE A CA 1
ATOM 1530 C C . ILE A 1 189 ? 18.034 2.025 -19.047 1.00 95.06 189 ILE A C 1
ATOM 1532 O O . ILE A 1 189 ? 18.457 2.471 -17.979 1.00 95.06 189 ILE A O 1
ATOM 1536 N N . GLU A 1 190 ? 16.818 2.303 -19.496 1.00 93.56 190 GLU A N 1
ATOM 1537 C CA . GLU A 1 190 ? 15.809 3.066 -18.776 1.00 93.56 190 GLU A CA 1
ATOM 1538 C C . GLU A 1 190 ? 14.469 2.343 -18.791 1.00 93.56 190 GLU A C 1
ATOM 1540 O O . GLU A 1 190 ? 13.861 2.169 -19.843 1.00 93.56 190 GLU A O 1
ATOM 1545 N N . LEU A 1 191 ? 13.983 1.960 -17.612 1.00 91.38 191 LEU A N 1
ATOM 1546 C CA . LEU A 1 191 ? 12.641 1.417 -17.448 1.00 91.38 191 LEU A CA 1
ATOM 1547 C C . LEU A 1 191 ? 11.676 2.570 -17.164 1.00 91.38 191 LEU A C 1
ATOM 1549 O O . LEU A 1 191 ? 11.850 3.318 -16.194 1.00 91.38 191 LEU A O 1
ATOM 1553 N N . PHE A 1 192 ? 10.638 2.683 -17.987 1.00 84.06 192 PHE A N 1
ATOM 1554 C CA . PHE A 1 192 ? 9.538 3.619 -17.791 1.00 84.06 192 PHE A CA 1
ATOM 1555 C C . PHE A 1 192 ? 8.402 2.887 -17.096 1.00 84.06 192 PHE A C 1
ATOM 1557 O O . PHE A 1 192 ? 7.817 1.963 -17.651 1.00 84.06 192 PHE A O 1
ATOM 1564 N N . ILE A 1 193 ? 8.094 3.271 -15.860 1.00 82.56 193 ILE A N 1
ATOM 1565 C CA . ILE A 1 193 ? 7.034 2.634 -15.082 1.00 82.56 193 ILE A CA 1
ATOM 1566 C C . ILE A 1 193 ? 5.728 3.400 -15.272 1.00 82.56 193 ILE A C 1
ATOM 1568 O O . ILE A 1 193 ? 5.592 4.554 -14.850 1.00 82.56 193 ILE A O 1
ATOM 1572 N N . LYS A 1 194 ? 4.722 2.716 -15.822 1.00 69.50 194 LYS A N 1
ATOM 1573 C CA . LYS A 1 194 ? 3.347 3.199 -15.858 1.00 69.50 194 LYS A CA 1
ATOM 1574 C C . LYS A 1 194 ? 2.753 3.128 -14.463 1.00 69.50 194 LYS A C 1
ATOM 1576 O O . LYS A 1 194 ? 2.555 2.058 -13.884 1.00 69.50 194 LYS A O 1
ATOM 1581 N N . THR A 1 195 ? 2.352 4.275 -13.936 1.00 51.53 195 THR A N 1
ATOM 1582 C CA . THR A 1 195 ? 1.330 4.295 -12.891 1.00 51.53 195 THR A CA 1
ATOM 1583 C C . THR A 1 195 ? 0.022 3.840 -13.529 1.00 51.53 195 THR A C 1
ATOM 1585 O O . THR A 1 195 ? -0.563 4.572 -14.328 1.00 51.53 195 THR A O 1
ATOM 1588 N N . GLY A 1 196 ? -0.404 2.608 -13.250 1.00 41.00 196 GLY A N 1
ATOM 1589 C CA . GLY A 1 196 ? -1.629 2.055 -13.818 1.00 41.00 196 GLY A CA 1
ATOM 1590 C C . GLY A 1 196 ? -2.833 2.969 -13.571 1.00 41.00 196 GLY A C 1
ATOM 1591 O O . GLY A 1 196 ? -3.169 3.265 -12.428 1.00 41.00 196 GLY A O 1
ATOM 1592 N N . LYS A 1 197 ? -3.516 3.377 -14.647 1.00 31.69 197 LYS A N 1
ATOM 1593 C CA . LYS A 1 197 ? -4.945 3.708 -14.588 1.00 31.69 197 LYS A CA 1
ATOM 1594 C C . LYS A 1 197 ? -5.693 2.373 -14.515 1.00 31.69 197 LYS A C 1
ATOM 1596 O O . LYS A 1 197 ? -5.776 1.676 -15.524 1.00 31.69 197 LYS A O 1
ATOM 1601 N N . ARG A 1 198 ? -6.218 1.982 -13.352 1.00 31.56 198 ARG A N 1
ATOM 1602 C CA . ARG A 1 198 ? -7.094 0.802 -13.241 1.00 31.56 198 ARG A CA 1
ATOM 1603 C C . ARG A 1 198 ? -8.522 1.154 -13.674 1.00 31.56 198 ARG A C 1
ATOM 1605 O O . ARG A 1 198 ? -9.201 1.925 -13.004 1.00 31.56 198 ARG A O 1
ATOM 1612 N N . LYS A 1 199 ? -8.997 0.535 -14.766 1.00 28.27 199 LYS A N 1
ATOM 1613 C CA . LYS A 1 199 ? -10.429 0.312 -15.044 1.00 28.27 199 LYS A CA 1
ATOM 1614 C C . LYS A 1 199 ? -10.881 -0.930 -14.275 1.00 28.27 199 LYS A C 1
ATOM 1616 O O . LYS A 1 199 ? -10.924 -2.047 -14.770 1.00 28.27 199 LYS A O 1
ATOM 1621 N N . THR A 1 200 ? -11.183 -0.709 -13.016 1.00 28.44 200 THR A N 1
ATOM 1622 C CA . THR A 1 200 ? -12.054 -1.520 -12.170 1.00 28.44 200 THR A CA 1
ATOM 1623 C C . THR A 1 200 ? -12.610 -0.476 -11.212 1.00 28.44 200 THR A C 1
ATOM 1625 O O . THR A 1 200 ? -11.866 0.428 -10.828 1.00 28.44 200 THR A O 1
ATOM 1628 N N . ILE A 1 201 ? -13.887 -0.505 -10.848 1.00 41.28 201 ILE A N 1
ATOM 1629 C CA . ILE A 1 201 ? -14.384 0.367 -9.773 1.00 41.28 201 ILE A CA 1
ATOM 1630 C C . ILE A 1 201 ? -13.703 -0.144 -8.487 1.00 41.28 201 ILE A C 1
ATOM 1632 O O . ILE A 1 201 ? -14.175 -1.065 -7.837 1.00 41.28 201 ILE A O 1
ATOM 1636 N N . SER A 1 202 ? -12.482 0.322 -8.228 1.00 34.75 202 SER A N 1
ATOM 1637 C CA . SER A 1 202 ? -11.461 -0.360 -7.424 1.00 34.75 202 SER A CA 1
ATOM 1638 C C . SER A 1 202 ? -10.807 0.628 -6.472 1.00 34.75 202 SER A C 1
ATOM 1640 O O . SER A 1 202 ? -10.757 1.826 -6.738 1.00 34.75 202 SER A O 1
ATOM 1642 N N . MET A 1 203 ? -10.310 0.085 -5.362 1.00 38.81 203 MET A N 1
ATOM 1643 C CA . MET A 1 203 ? -9.668 0.690 -4.186 1.00 38.81 203 MET A CA 1
ATOM 1644 C C . MET A 1 203 ? -8.774 1.930 -4.393 1.00 38.81 203 MET A C 1
ATOM 1646 O O . MET A 1 203 ? -8.539 2.645 -3.423 1.00 38.81 203 MET A O 1
ATOM 1650 N N . ASP A 1 204 ? -8.326 2.245 -5.607 1.00 38.56 204 ASP A N 1
ATOM 1651 C CA . ASP A 1 204 ? -7.602 3.479 -5.931 1.00 38.56 204 ASP A CA 1
ATOM 1652 C C . ASP A 1 204 ? -8.485 4.725 -5.804 1.00 38.56 204 ASP A C 1
ATOM 1654 O O . ASP A 1 204 ? -8.016 5.730 -5.285 1.00 38.56 204 ASP A O 1
ATOM 1658 N N . LEU A 1 205 ? -9.788 4.649 -6.121 1.00 40.28 205 LEU A N 1
ATOM 1659 C CA . LEU A 1 205 ? -10.709 5.752 -5.824 1.00 40.28 205 LEU A CA 1
ATOM 1660 C C . LEU A 1 205 ? -10.806 5.970 -4.306 1.00 40.28 205 LEU A C 1
ATOM 1662 O O . LEU A 1 205 ? -10.800 7.108 -3.864 1.00 40.28 205 LEU A O 1
ATOM 1666 N N . LYS A 1 206 ? -10.813 4.900 -3.495 1.00 44.19 206 LYS A N 1
ATOM 1667 C CA . LYS A 1 206 ? -10.835 4.990 -2.022 1.00 44.19 206 LYS A CA 1
ATOM 1668 C C . LYS A 1 206 ? -9.537 5.596 -1.477 1.00 44.19 206 LYS A C 1
ATOM 1670 O O . LYS A 1 206 ? -9.598 6.463 -0.612 1.00 44.19 206 LYS A O 1
ATOM 1675 N N . LYS A 1 207 ? -8.371 5.198 -2.002 1.00 43.34 207 LYS A N 1
ATOM 1676 C CA . LYS A 1 207 ? -7.060 5.745 -1.607 1.00 43.34 207 LYS A CA 1
ATOM 1677 C C . LYS A 1 207 ? -6.839 7.178 -2.092 1.00 43.34 207 LYS A C 1
ATOM 1679 O O . LYS A 1 207 ? -6.296 7.966 -1.327 1.00 43.34 207 LYS A O 1
ATOM 1684 N N . ASP A 1 208 ? -7.291 7.540 -3.292 1.00 43.44 208 ASP A N 1
ATOM 1685 C CA . ASP A 1 208 ? -7.260 8.920 -3.797 1.00 43.44 208 ASP A CA 1
ATOM 1686 C C . ASP A 1 208 ? -8.255 9.814 -3.060 1.00 43.44 208 ASP A C 1
ATOM 1688 O O . ASP A 1 208 ? -7.932 10.957 -2.762 1.00 43.44 208 ASP A O 1
ATOM 1692 N N . ILE A 1 209 ? -9.425 9.295 -2.690 1.00 44.19 209 ILE A N 1
ATOM 1693 C CA . ILE A 1 209 ? -10.377 9.963 -1.801 1.00 44.19 209 ILE A CA 1
ATOM 1694 C C . ILE A 1 209 ? -9.740 10.222 -0.422 1.00 44.19 209 ILE A C 1
ATOM 1696 O O . ILE A 1 209 ? -9.772 11.351 0.063 1.00 44.19 209 ILE A O 1
ATOM 1700 N N . ILE A 1 210 ? -9.098 9.216 0.185 1.00 47.00 210 ILE A N 1
ATOM 1701 C CA . ILE A 1 210 ? -8.380 9.344 1.468 1.00 47.00 210 ILE A CA 1
ATOM 1702 C C . ILE A 1 210 ? -7.186 10.306 1.340 1.00 47.00 210 ILE A C 1
ATOM 1704 O O . ILE A 1 210 ? -6.937 11.117 2.229 1.00 47.00 210 ILE A O 1
ATOM 1708 N N . ARG A 1 211 ? -6.447 10.263 0.225 1.00 44.31 211 ARG A N 1
ATOM 1709 C CA . ARG A 1 211 ? -5.291 11.132 -0.051 1.00 44.31 211 ARG A CA 1
ATOM 1710 C C . ARG A 1 211 ? -5.706 12.582 -0.326 1.00 44.31 211 ARG A C 1
ATOM 1712 O O . ARG A 1 211 ? -5.022 13.482 0.151 1.00 44.31 211 ARG A O 1
ATOM 1719 N N . LYS A 1 212 ? -6.821 12.814 -1.030 1.00 41.25 212 LYS A N 1
ATOM 1720 C CA . LYS A 1 212 ? -7.428 14.142 -1.235 1.00 41.25 212 LYS A CA 1
ATOM 1721 C C . LYS A 1 212 ? -8.026 14.699 0.058 1.00 41.25 212 LYS A C 1
ATOM 1723 O O . LYS A 1 212 ? -7.896 15.893 0.304 1.00 41.25 212 LYS A O 1
ATOM 1728 N N . ALA A 1 213 ? -8.611 13.851 0.910 1.00 42.41 213 ALA A N 1
ATOM 1729 C CA . ALA A 1 213 ? -9.032 14.245 2.255 1.00 42.41 213 ALA A CA 1
ATOM 1730 C C . ALA A 1 213 ? -7.824 14.690 3.109 1.00 42.41 213 ALA A C 1
ATOM 1732 O O . ALA A 1 213 ? -7.871 15.746 3.731 1.00 42.41 213 ALA A O 1
ATOM 1733 N N . ARG A 1 214 ? -6.697 13.961 3.026 1.00 40.91 214 ARG A N 1
ATOM 1734 C CA . ARG A 1 214 ? -5.437 14.226 3.752 1.00 40.91 214 ARG A CA 1
ATOM 1735 C C . ARG A 1 214 ? -4.735 15.536 3.368 1.00 40.91 214 ARG A C 1
ATOM 1737 O O . ARG A 1 214 ? -4.023 16.094 4.200 1.00 40.91 214 ARG A O 1
ATOM 1744 N N . SER A 1 215 ? -4.881 16.011 2.127 1.00 40.59 215 SER A N 1
ATOM 1745 C CA . SER A 1 215 ? -4.267 17.269 1.668 1.00 40.59 215 SER A CA 1
ATOM 1746 C C . SER A 1 215 ? -5.138 18.503 1.907 1.00 40.59 215 SER A C 1
ATOM 1748 O O . SER A 1 215 ? -4.606 19.606 1.917 1.00 40.59 215 SER A O 1
ATOM 1750 N N . ARG A 1 216 ? -6.454 18.335 2.100 1.00 46.69 216 ARG A N 1
ATOM 1751 C CA . ARG A 1 216 ? -7.427 19.444 2.129 1.00 46.69 216 ARG A CA 1
ATOM 1752 C C . ARG A 1 216 ? -8.061 19.701 3.501 1.00 46.69 216 ARG A C 1
ATOM 1754 O O . ARG A 1 216 ? -8.782 20.674 3.651 1.00 46.69 216 ARG A O 1
ATOM 1761 N N . SER A 1 217 ? -7.774 18.875 4.511 1.00 43.19 217 SER A N 1
ATOM 1762 C CA . SER A 1 217 ? -8.269 19.042 5.889 1.00 43.19 217 SER A CA 1
ATOM 1763 C C . SER A 1 217 ? -7.271 19.700 6.851 1.00 43.19 217 SER A C 1
ATOM 1765 O O . SER A 1 217 ? -7.468 19.657 8.063 1.00 43.19 217 SER A O 1
ATOM 1767 N N . LYS A 1 218 ? -6.159 20.244 6.338 1.00 38.12 218 LYS A N 1
ATOM 1768 C CA . LYS A 1 218 ? -5.118 20.906 7.146 1.00 38.12 218 LYS A CA 1
ATOM 1769 C C . LYS A 1 218 ? -5.430 22.368 7.491 1.00 38.12 218 LYS A C 1
ATOM 1771 O O . LYS A 1 218 ? -4.634 22.990 8.185 1.00 38.12 218 LYS A O 1
ATOM 1776 N N . GLY A 1 219 ? -6.566 22.892 7.043 1.00 43.59 219 GLY A N 1
ATOM 1777 C CA . GLY A 1 219 ? -7.060 24.211 7.412 1.00 43.59 219 GLY A CA 1
ATOM 1778 C C . GLY A 1 219 ? -8.423 24.111 8.084 1.00 43.59 219 GLY A C 1
ATOM 1779 O O . GLY A 1 219 ? -9.275 23.343 7.645 1.00 43.59 219 GLY A O 1
ATOM 1780 N N . ASP A 1 220 ? -8.596 24.944 9.106 1.00 38.56 220 ASP A N 1
ATOM 1781 C CA . ASP A 1 220 ? -9.864 25.447 9.641 1.00 38.56 220 ASP A CA 1
ATOM 1782 C C . ASP A 1 220 ? -10.423 24.795 10.910 1.00 38.56 220 ASP A C 1
ATOM 1784 O O . ASP A 1 220 ? -11.134 23.789 10.928 1.00 38.56 220 ASP A O 1
ATOM 1788 N N . ILE A 1 221 ? -10.081 25.501 11.987 1.00 40.94 221 ILE A N 1
ATOM 1789 C CA . ILE A 1 221 ? -10.674 25.527 13.319 1.00 40.94 221 ILE A CA 1
ATOM 1790 C C . ILE A 1 221 ? -12.173 25.865 13.211 1.00 40.94 221 ILE A C 1
ATOM 1792 O O . ILE A 1 221 ? -12.589 26.605 12.319 1.00 40.94 221 ILE A O 1
ATOM 1796 N N . ALA A 1 222 ? -12.974 25.294 14.117 1.00 40.88 222 ALA A N 1
ATOM 1797 C CA . ALA A 1 222 ? -14.422 25.469 14.206 1.00 40.88 222 ALA A CA 1
ATOM 1798 C C . ALA A 1 222 ? -14.850 26.943 14.065 1.00 40.88 222 ALA A C 1
ATOM 1800 O O . ALA A 1 222 ? -14.351 27.813 14.775 1.00 40.88 222 ALA A O 1
ATOM 1801 N N . ILE A 1 223 ? -15.793 27.206 13.158 1.00 42.38 223 ILE A N 1
ATOM 1802 C CA . ILE A 1 223 ? -16.400 28.527 12.963 1.00 42.38 223 ILE A CA 1
ATOM 1803 C C . ILE A 1 223 ? -17.614 28.611 13.893 1.00 42.38 223 ILE A C 1
ATOM 1805 O O . ILE A 1 223 ? -18.451 27.707 13.887 1.00 42.38 223 ILE A O 1
ATOM 1809 N N . ALA A 1 224 ? -17.699 29.671 14.701 1.00 38.31 224 ALA A N 1
ATOM 1810 C CA . ALA A 1 224 ? -18.832 29.913 15.593 1.00 38.31 224 ALA A CA 1
ATOM 1811 C C . ALA A 1 224 ? -20.158 29.927 14.808 1.00 38.31 224 ALA A C 1
ATOM 1813 O O . ALA A 1 224 ? -20.250 30.556 13.751 1.00 38.31 224 ALA A O 1
ATOM 1814 N N . SER A 1 225 ? -21.177 29.209 15.297 1.00 43.19 225 SER A N 1
ATOM 1815 C CA . SER A 1 225 ? -22.490 29.173 14.646 1.00 43.19 225 SER A CA 1
ATOM 1816 C C . SER A 1 225 ? -23.281 30.455 14.935 1.00 43.19 225 SER A C 1
ATOM 1818 O O . SER A 1 225 ? -23.201 30.989 16.043 1.00 43.19 225 SER A O 1
ATOM 1820 N N . PRO A 1 226 ? -24.110 30.932 13.990 1.00 42.59 226 PRO A N 1
ATOM 1821 C CA . PRO A 1 226 ? -25.157 31.898 14.301 1.00 42.59 226 PRO A CA 1
ATOM 1822 C C . PRO A 1 226 ? -26.090 31.304 15.366 1.00 42.59 226 PRO A C 1
ATOM 1824 O O . PRO A 1 226 ? -26.558 30.176 15.225 1.00 42.59 226 PRO A O 1
ATOM 1827 N N . THR A 1 227 ? -26.354 32.057 16.427 1.00 46.44 227 THR A N 1
ATOM 1828 C CA . THR A 1 227 ? -27.005 31.643 17.686 1.00 46.44 227 THR A CA 1
ATOM 1829 C C . THR A 1 227 ? -28.485 31.230 17.581 1.00 46.44 227 THR A C 1
ATOM 1831 O O . THR A 1 227 ? -29.117 30.989 18.603 1.00 46.44 227 THR A O 1
ATOM 1834 N N . SER A 1 228 ? -29.059 31.124 16.375 1.00 51.34 228 SER A N 1
ATOM 1835 C CA . SER A 1 228 ? -30.496 30.873 16.154 1.00 51.34 228 SER A CA 1
ATOM 1836 C C . SER A 1 228 ? -30.836 29.673 15.256 1.00 51.34 228 SER A C 1
ATOM 1838 O O . SER A 1 228 ? -32.018 29.379 15.056 1.00 51.34 228 SER A O 1
ATOM 1840 N N . LEU A 1 229 ? -29.834 28.969 14.713 1.00 58.31 229 LEU A N 1
ATOM 1841 C CA . LEU A 1 229 ? -30.023 27.729 13.953 1.00 58.31 229 LEU A CA 1
ATOM 1842 C C . LEU A 1 229 ? -29.372 26.561 14.703 1.00 58.31 229 LEU A C 1
ATOM 1844 O O . LEU A 1 229 ? -28.211 26.670 15.087 1.00 58.31 229 LEU A O 1
ATOM 1848 N N . ASP A 1 230 ? -30.064 25.422 14.824 1.00 65.81 230 ASP A N 1
ATOM 1849 C CA . ASP A 1 230 ? -29.526 24.150 15.351 1.00 65.81 230 ASP A CA 1
ATOM 1850 C C . ASP A 1 230 ? -28.518 23.494 14.367 1.00 65.81 230 ASP A C 1
ATOM 1852 O O . ASP A 1 230 ? -28.478 22.277 14.164 1.00 65.81 230 ASP A O 1
ATOM 1856 N N . LEU A 1 231 ? -27.687 24.322 13.723 1.00 71.25 231 LEU A N 1
ATOM 1857 C CA . LEU A 1 231 ? -26.653 23.971 12.755 1.00 71.25 231 LEU A CA 1
ATOM 1858 C C . LEU A 1 231 ? -25.272 24.192 13.353 1.00 71.25 231 LEU A C 1
ATOM 1860 O O . LEU A 1 231 ? -24.939 25.267 13.848 1.00 71.25 231 LEU A O 1
ATOM 1864 N N . LYS A 1 232 ? -24.432 23.170 13.245 1.00 75.00 232 LYS A N 1
ATOM 1865 C CA . LYS A 1 232 ? -23.201 23.069 14.022 1.00 75.00 232 LYS A CA 1
ATOM 1866 C C . LYS A 1 232 ? -22.033 22.727 13.106 1.00 75.00 232 LYS A C 1
ATOM 1868 O O . LYS A 1 232 ? -21.966 21.626 12.569 1.00 75.00 232 LYS A O 1
ATOM 1873 N N . TYR A 1 233 ? -21.113 23.663 12.892 1.00 75.25 233 TYR A N 1
ATOM 1874 C CA . TYR A 1 233 ? -19.983 23.459 11.980 1.00 75.25 233 TYR A CA 1
ATOM 1875 C C . TYR A 1 233 ? -18.871 22.673 12.673 1.00 75.25 233 TYR A C 1
ATOM 1877 O O . TYR A 1 233 ? -18.265 23.140 13.634 1.00 75.25 233 TYR A O 1
ATOM 1885 N N . VAL A 1 234 ? -18.578 21.482 12.156 1.00 72.56 234 VAL A N 1
ATOM 1886 C CA . VAL A 1 234 ? -17.405 20.694 12.563 1.00 72.56 234 VAL A CA 1
ATOM 1887 C C . VAL A 1 234 ? -16.147 21.277 11.917 1.00 72.56 234 VAL A C 1
ATOM 1889 O O . VAL A 1 234 ? -15.094 21.346 12.541 1.00 72.56 234 VAL A O 1
ATOM 1892 N N . ASN A 1 235 ? -16.272 21.708 10.661 1.00 73.31 235 ASN A N 1
ATOM 1893 C CA . ASN A 1 235 ? -15.304 22.512 9.915 1.00 73.31 235 ASN A CA 1
ATOM 1894 C C . ASN A 1 235 ? -16.039 23.238 8.768 1.00 73.31 235 ASN A C 1
ATOM 1896 O O . ASN A 1 235 ? -17.263 23.133 8.656 1.00 73.31 235 ASN A O 1
ATOM 1900 N N . LYS A 1 236 ? -15.309 23.932 7.882 1.00 78.38 236 LYS A N 1
ATOM 1901 C CA . LYS A 1 236 ? -15.892 24.667 6.740 1.00 78.38 236 LYS A CA 1
ATOM 1902 C C . LYS A 1 236 ? -16.783 23.828 5.815 1.00 78.38 236 LYS A C 1
ATOM 1904 O O . LYS A 1 236 ? -17.624 24.391 5.128 1.00 78.38 236 LYS A O 1
ATOM 1909 N N . ARG A 1 237 ? -16.609 22.504 5.793 1.00 83.44 237 ARG A N 1
ATOM 1910 C CA . ARG A 1 237 ? -17.229 21.585 4.825 1.00 83.44 237 ARG A CA 1
ATOM 1911 C C . ARG A 1 237 ? -18.141 20.536 5.458 1.00 83.44 237 ARG A C 1
ATOM 1913 O O . ARG A 1 237 ? -18.706 19.717 4.735 1.00 83.44 237 ARG A O 1
ATOM 1920 N N . ILE A 1 238 ? -18.264 20.521 6.786 1.00 83.75 238 ILE A N 1
ATOM 1921 C CA . ILE A 1 238 ? -19.044 19.524 7.524 1.00 83.75 238 ILE A CA 1
ATOM 1922 C C . ILE A 1 238 ? -19.919 20.220 8.548 1.00 83.75 238 ILE A C 1
ATOM 1924 O O . ILE A 1 238 ? -19.428 20.817 9.507 1.00 83.75 238 ILE A O 1
ATOM 1928 N N . ILE A 1 239 ? -21.222 20.072 8.352 1.00 83.88 239 ILE A N 1
ATOM 1929 C CA . ILE A 1 239 ? -22.257 20.587 9.234 1.00 83.88 239 ILE A CA 1
ATOM 1930 C C . ILE A 1 239 ? -22.931 19.406 9.921 1.00 83.88 239 ILE A C 1
ATOM 1932 O O . ILE A 1 239 ? -23.319 18.440 9.273 1.00 83.88 239 ILE A O 1
ATOM 1936 N N . LEU A 1 240 ? -23.082 19.487 11.233 1.00 80.62 240 LEU A N 1
ATOM 1937 C CA . LEU A 1 240 ? -24.026 18.689 11.993 1.00 80.62 240 LEU A CA 1
ATOM 1938 C C . LEU A 1 240 ? -25.366 19.418 12.032 1.00 80.62 240 LEU A C 1
ATOM 1940 O O . LEU A 1 240 ? -25.430 20.603 12.365 1.00 80.62 240 LEU A O 1
ATOM 1944 N N . MET A 1 241 ? -26.420 18.684 11.712 1.00 79.31 241 MET A N 1
ATOM 1945 C CA . MET A 1 241 ? -27.799 19.118 11.853 1.00 79.31 241 MET A CA 1
ATOM 1946 C C . MET A 1 241 ? -28.444 18.175 12.857 1.00 79.31 241 MET A C 1
ATOM 1948 O O . MET A 1 241 ? -28.638 16.997 12.546 1.00 79.31 241 MET A O 1
ATOM 1952 N N . ASP A 1 242 ? -28.715 18.675 14.060 1.00 70.50 242 ASP A N 1
ATOM 1953 C CA . ASP A 1 242 ? -29.537 17.926 15.007 1.00 70.50 242 ASP A CA 1
ATOM 1954 C C . ASP A 1 242 ? -30.997 18.127 14.616 1.00 70.50 242 ASP A C 1
ATOM 1956 O O . ASP A 1 242 ? -31.399 19.218 14.196 1.00 70.50 242 ASP A O 1
ATOM 1960 N N . PHE A 1 243 ? -31.781 17.064 14.700 1.00 64.25 243 PHE A N 1
ATOM 1961 C CA . PHE A 1 243 ? -33.188 17.144 14.382 1.00 64.25 243 PHE A CA 1
ATOM 1962 C C . PHE A 1 243 ? -33.996 16.376 15.411 1.00 64.25 243 PHE A C 1
ATOM 1964 O O . PHE A 1 243 ? -34.168 15.160 15.345 1.00 64.25 243 PHE A O 1
ATOM 1971 N N . ASN A 1 244 ? -34.544 17.115 16.373 1.00 56.78 244 ASN A N 1
ATOM 1972 C CA . ASN A 1 244 ? -35.614 16.557 17.174 1.00 56.78 244 ASN A CA 1
ATOM 1973 C C . ASN A 1 244 ? -36.823 16.359 16.246 1.00 56.78 244 ASN A C 1
ATOM 1975 O O . ASN A 1 244 ? -37.223 17.273 15.522 1.00 56.78 244 ASN A O 1
ATOM 1979 N N . VAL A 1 245 ? -37.341 15.133 16.230 1.00 49.53 245 VAL A N 1
ATOM 1980 C CA . VAL A 1 245 ? -38.206 14.531 15.194 1.00 49.53 245 VAL A CA 1
ATOM 1981 C C . VAL A 1 245 ? -39.502 15.320 14.914 1.00 49.53 245 VAL A C 1
ATOM 1983 O O . VAL A 1 245 ? -40.153 15.109 13.895 1.00 49.53 245 VAL A O 1
ATOM 1986 N N . GLU A 1 246 ? -39.855 16.283 15.758 1.00 52.00 246 GLU A N 1
ATOM 1987 C CA . GLU A 1 246 ? -41.147 16.973 15.750 1.00 52.00 246 GLU A CA 1
ATOM 1988 C C . GLU A 1 246 ? -41.165 18.323 15.007 1.00 52.00 246 GLU A C 1
ATOM 1990 O O . GLU A 1 246 ? -42.240 18.875 14.791 1.00 52.00 246 GLU A O 1
ATOM 1995 N N . ASN A 1 247 ? -40.023 18.886 14.583 1.00 60.72 247 ASN A N 1
ATOM 1996 C CA . ASN A 1 247 ? -39.985 20.312 14.225 1.00 60.72 247 ASN A CA 1
ATOM 1997 C C . ASN A 1 247 ? -39.731 20.616 12.732 1.00 60.72 247 ASN A C 1
ATOM 1999 O O . ASN A 1 247 ? -38.619 20.964 12.335 1.00 60.72 247 ASN A O 1
ATOM 2003 N N . GLN A 1 248 ? -40.77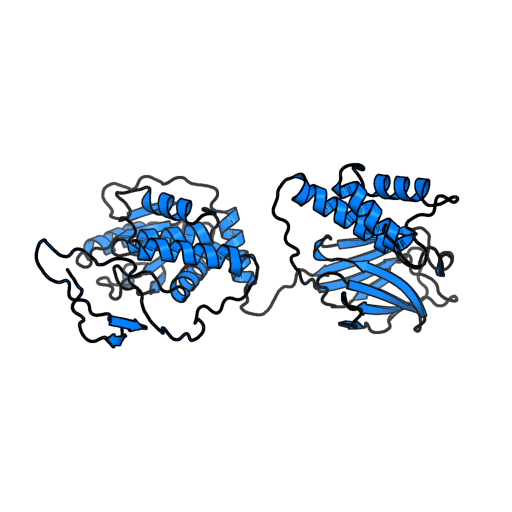5 20.572 11.891 1.00 63.00 248 GLN A N 1
ATOM 2004 C CA . GLN A 1 248 ? -40.699 20.984 10.471 1.00 63.00 248 GLN A CA 1
ATOM 2005 C C . GLN A 1 248 ? -40.120 22.397 10.266 1.00 63.00 248 GLN A C 1
ATOM 2007 O O . GLN A 1 248 ? -39.475 22.665 9.250 1.00 63.00 248 GLN A O 1
ATOM 2012 N N . ILE A 1 249 ? -40.286 23.293 11.244 1.00 69.56 249 ILE A N 1
ATOM 2013 C CA . ILE A 1 249 ? -39.761 24.664 11.193 1.00 69.56 249 ILE A CA 1
ATOM 2014 C C . ILE A 1 249 ? -38.227 24.657 11.178 1.00 69.56 249 ILE A C 1
ATOM 2016 O O . ILE A 1 249 ? -37.619 25.434 10.440 1.00 69.56 249 ILE A O 1
ATOM 2020 N N . ALA A 1 250 ? -37.582 23.757 11.926 1.00 71.75 250 ALA A N 1
ATOM 2021 C CA . ALA A 1 250 ? -36.126 23.627 11.909 1.00 71.75 250 ALA A CA 1
ATOM 2022 C C . ALA A 1 250 ? -35.615 23.187 10.524 1.00 71.75 250 ALA A C 1
ATOM 2024 O O . ALA A 1 250 ? -34.581 23.664 10.069 1.00 71.75 250 ALA A O 1
ATOM 2025 N N . ALA A 1 251 ? -36.373 22.363 9.793 1.00 71.38 251 ALA A N 1
ATOM 2026 C CA . ALA A 1 251 ? -35.978 21.830 8.485 1.00 71.38 251 ALA A CA 1
ATOM 2027 C C . ALA A 1 251 ? -36.041 22.938 7.451 1.00 71.38 251 ALA A C 1
ATOM 2029 O O . ALA A 1 251 ? -35.100 23.106 6.684 1.00 71.38 251 ALA A O 1
ATOM 2030 N N . ILE A 1 252 ? -37.099 23.748 7.503 1.00 75.25 252 ILE A N 1
ATOM 2031 C CA . ILE A 1 252 ? -37.249 24.935 6.665 1.00 75.25 252 ILE A CA 1
ATOM 2032 C C . ILE A 1 252 ? -36.124 25.937 6.948 1.00 75.25 252 ILE A C 1
ATOM 2034 O O . ILE A 1 252 ? -35.532 26.465 6.009 1.00 75.25 252 ILE A O 1
ATOM 2038 N N . ARG A 1 253 ? -35.771 26.178 8.219 1.00 77.12 253 ARG A N 1
ATOM 2039 C CA . ARG A 1 253 ? -34.649 27.066 8.582 1.00 77.12 253 ARG A CA 1
ATOM 2040 C C . ARG A 1 253 ? -33.314 26.530 8.075 1.00 77.12 253 ARG A C 1
ATOM 2042 O O . ARG A 1 253 ? -32.540 27.280 7.484 1.00 77.12 253 ARG A O 1
ATOM 2049 N N . HIS A 1 254 ? -33.060 25.238 8.262 1.00 81.62 254 HIS A N 1
ATOM 2050 C CA . HIS A 1 254 ? -31.847 24.590 7.783 1.00 81.62 254 HIS A CA 1
ATOM 2051 C C . HIS A 1 254 ? -31.752 24.616 6.254 1.00 81.62 254 HIS A C 1
ATOM 2053 O O . HIS A 1 254 ? -30.709 24.971 5.711 1.00 81.62 254 HIS A O 1
ATOM 2059 N N . ALA A 1 255 ? -32.847 24.303 5.561 1.00 81.62 255 ALA A N 1
ATOM 2060 C CA . ALA A 1 255 ? -32.954 24.394 4.113 1.00 81.62 255 ALA A CA 1
ATOM 2061 C C . ALA A 1 255 ? -32.720 25.825 3.632 1.00 81.62 255 ALA A C 1
ATOM 2063 O O . ALA A 1 255 ? -31.911 26.040 2.740 1.00 81.62 255 ALA A O 1
ATOM 2064 N N . GLY A 1 256 ? -33.346 26.819 4.266 1.00 82.31 256 GLY A N 1
ATOM 2065 C CA . GLY A 1 256 ? -33.133 28.230 3.956 1.00 82.31 256 GLY A CA 1
ATOM 2066 C C . GLY A 1 256 ? -31.674 28.658 4.118 1.00 82.31 256 GLY A C 1
ATOM 2067 O O . GLY A 1 256 ? -31.160 29.396 3.283 1.00 82.31 256 GLY A O 1
ATOM 2068 N N . HIS A 1 257 ? -30.983 28.173 5.152 1.00 84.50 257 HIS A N 1
ATOM 2069 C CA . HIS A 1 257 ? -29.558 28.448 5.360 1.00 84.50 257 HIS A CA 1
ATOM 2070 C C . HIS A 1 257 ? -28.666 27.793 4.302 1.00 84.50 257 HIS A C 1
ATOM 2072 O O . HIS A 1 257 ? -27.745 28.428 3.794 1.00 84.50 257 HIS A O 1
ATOM 2078 N N . LEU A 1 258 ? -28.937 26.533 3.954 1.00 85.25 258 LEU A N 1
ATOM 2079 C CA . LEU A 1 258 ? -28.151 25.789 2.968 1.00 85.25 258 LEU A CA 1
ATOM 2080 C C . LEU A 1 258 ? -28.424 26.262 1.531 1.00 85.25 258 LEU A C 1
ATOM 2082 O O . LEU A 1 258 ? -27.484 26.445 0.768 1.00 85.25 258 LEU A O 1
ATOM 2086 N N . ASN A 1 259 ? -29.683 26.530 1.173 1.00 87.62 259 ASN A N 1
ATOM 2087 C CA . ASN A 1 259 ? -30.097 26.955 -0.171 1.00 87.62 259 ASN A CA 1
ATOM 2088 C C . ASN A 1 259 ? -29.619 28.367 -0.535 1.00 87.62 259 ASN A C 1
ATOM 2090 O O . ASN A 1 259 ? -29.500 28.681 -1.714 1.00 87.62 259 ASN A O 1
ATOM 2094 N N . LYS A 1 260 ? -29.366 29.232 0.458 1.00 83.50 260 LYS A N 1
ATOM 2095 C CA . LYS A 1 260 ? -28.825 30.583 0.230 1.00 83.50 260 LYS A CA 1
ATOM 2096 C C . LYS A 1 260 ? -27.369 30.575 -0.234 1.00 83.50 260 LYS A C 1
ATOM 2098 O O . LYS A 1 260 ? -26.897 31.591 -0.738 1.00 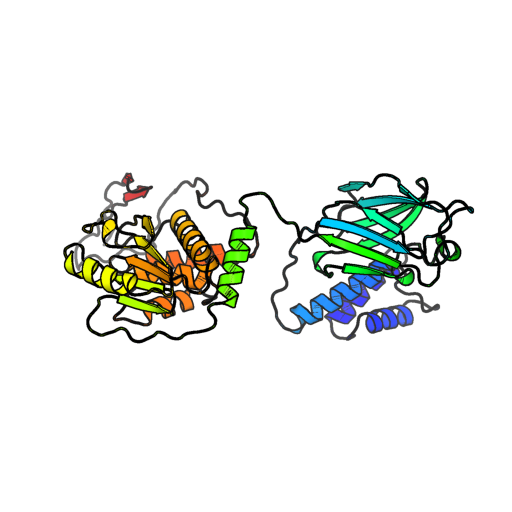83.50 260 LYS A O 1
ATOM 2103 N N . ARG A 1 261 ? -26.656 29.461 -0.061 1.00 77.31 261 ARG A N 1
ATOM 2104 C CA . ARG A 1 261 ? -25.273 29.323 -0.514 1.00 77.31 261 ARG A CA 1
ATOM 2105 C C . ARG A 1 261 ? -25.246 29.033 -2.012 1.00 77.31 261 ARG A C 1
ATOM 2107 O O . ARG A 1 261 ? -25.627 27.950 -2.443 1.00 77.31 261 ARG A O 1
ATOM 2114 N N . GLN A 1 262 ? -24.828 30.021 -2.797 1.00 66.06 262 GLN A N 1
ATOM 2115 C CA . GLN A 1 262 ? -24.677 29.897 -4.254 1.00 66.06 262 GLN A CA 1
ATOM 2116 C C . GLN A 1 262 ? -23.256 29.491 -4.672 1.00 66.06 262 GLN A C 1
ATOM 2118 O O . GLN A 1 262 ? -23.036 29.062 -5.799 1.00 66.06 262 GLN A O 1
ATOM 2123 N N . ASP A 1 263 ? -22.305 29.616 -3.750 1.00 71.44 263 ASP A N 1
ATOM 2124 C CA . ASP A 1 263 ? -20.882 29.313 -3.891 1.00 71.44 263 ASP A CA 1
ATOM 2125 C C . ASP A 1 263 ? -20.564 27.817 -3.768 1.00 71.44 263 ASP A C 1
ATOM 2127 O O . ASP A 1 263 ? -19.503 27.374 -4.198 1.00 71.44 263 ASP A O 1
ATOM 2131 N N . CYS A 1 264 ? -21.480 27.019 -3.212 1.00 74.75 264 CYS A N 1
ATOM 2132 C CA . CYS A 1 264 ? -21.241 25.603 -2.970 1.00 74.75 264 CYS A CA 1
ATOM 2133 C C . CYS A 1 264 ? -22.455 24.715 -3.245 1.00 74.75 264 CYS A C 1
ATOM 2135 O O . CYS A 1 264 ? -23.610 25.096 -3.060 1.00 74.75 264 CYS A O 1
ATOM 2137 N N . LYS A 1 265 ? -22.179 23.462 -3.622 1.00 87.56 265 LYS A N 1
ATOM 2138 C CA . LYS A 1 265 ? -23.182 22.392 -3.605 1.00 87.56 265 LYS A CA 1
ATOM 2139 C C . LYS A 1 265 ? -23.111 21.661 -2.275 1.00 87.56 265 LYS A C 1
ATOM 2141 O O . LYS A 1 265 ? -22.025 21.331 -1.786 1.00 87.56 265 LYS A O 1
ATOM 2146 N N . TYR A 1 266 ? -24.266 21.316 -1.718 1.00 91.25 266 TYR A N 1
ATOM 2147 C CA . TYR A 1 266 ? -24.326 20.533 -0.491 1.00 91.25 266 TYR A CA 1
ATOM 2148 C C . TYR A 1 266 ? -25.058 19.201 -0.669 1.00 91.25 266 TYR A C 1
ATOM 2150 O O . TYR A 1 266 ? -25.945 19.057 -1.510 1.00 91.25 266 TYR A O 1
ATOM 2158 N N . ARG A 1 267 ? -24.675 18.217 0.152 1.00 92.06 267 ARG A N 1
ATOM 2159 C CA . ARG A 1 267 ? -25.350 16.918 0.247 1.00 92.06 267 ARG A CA 1
ATOM 2160 C C . ARG A 1 267 ? -25.705 16.604 1.692 1.00 92.06 267 ARG A C 1
ATOM 2162 O O . ARG A 1 267 ? -24.859 16.704 2.582 1.00 92.06 267 ARG A O 1
ATOM 2169 N N . ILE A 1 268 ? -26.939 16.169 1.910 1.00 89.56 268 ILE A N 1
ATOM 2170 C CA . ILE A 1 268 ? -27.449 15.754 3.214 1.00 89.56 268 ILE A CA 1
ATOM 2171 C C . ILE A 1 268 ? -27.267 14.248 3.372 1.00 89.56 268 ILE A C 1
ATOM 2173 O O . ILE A 1 268 ? -27.648 13.474 2.497 1.00 89.56 268 ILE A O 1
ATOM 2177 N N . TYR A 1 269 ? -26.710 13.829 4.503 1.00 89.00 269 TYR A N 1
ATOM 2178 C CA . TYR A 1 269 ? -26.656 12.434 4.927 1.00 89.00 269 TYR A CA 1
ATOM 2179 C C . TYR A 1 269 ? -27.633 12.239 6.076 1.00 89.00 269 TYR A C 1
ATOM 2181 O O . TYR A 1 269 ? -27.377 12.702 7.185 1.00 89.00 269 TYR A O 1
ATOM 2189 N N . ASN A 1 270 ? -28.750 11.575 5.800 1.00 85.69 270 ASN A N 1
ATOM 2190 C CA . ASN A 1 270 ? -29.793 11.316 6.781 1.00 85.69 270 ASN A CA 1
ATOM 2191 C C 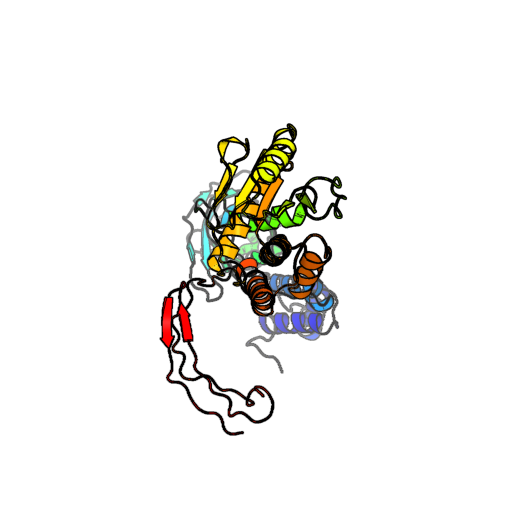. ASN A 1 270 ? -29.608 9.951 7.446 1.00 85.69 270 ASN A C 1
ATOM 2193 O O . ASN A 1 270 ? -29.705 8.924 6.775 1.00 85.69 270 ASN A O 1
ATOM 2197 N N . PHE A 1 271 ? -29.380 9.947 8.762 1.00 82.50 271 PHE A N 1
ATOM 2198 C CA . PHE A 1 271 ? -29.212 8.725 9.551 1.00 82.50 271 PHE A CA 1
ATOM 2199 C C . PHE A 1 271 ? -30.476 8.266 10.287 1.00 82.50 271 PHE A C 1
ATOM 2201 O O . PHE A 1 271 ? -30.470 7.190 10.888 1.00 82.50 271 PHE A O 1
ATOM 2208 N N . GLY A 1 272 ? -31.557 9.046 10.239 1.00 75.50 272 GLY A N 1
ATOM 2209 C CA . GLY A 1 272 ? -32.861 8.661 10.768 1.00 75.50 272 GLY A CA 1
ATOM 2210 C C . GLY A 1 272 ? -33.534 7.579 9.918 1.00 75.50 272 GLY A C 1
ATOM 2211 O O . GLY A 1 272 ? -33.245 7.424 8.731 1.00 75.50 272 GLY A O 1
ATOM 2212 N N . LYS A 1 273 ? -34.439 6.806 10.532 1.00 66.12 273 LYS A N 1
ATOM 2213 C CA . LYS A 1 273 ? -35.299 5.855 9.803 1.00 66.12 273 LYS A CA 1
ATOM 2214 C C . LYS A 1 273 ? -36.416 6.553 9.025 1.00 66.12 273 LYS A C 1
ATOM 2216 O O . LYS A 1 273 ? -36.820 6.052 7.984 1.00 66.12 273 LYS A O 1
ATOM 2221 N N . GLU A 1 274 ? -36.871 7.697 9.521 1.00 64.69 274 GLU A N 1
ATOM 2222 C CA . GLU A 1 274 ? -37.968 8.486 8.962 1.00 64.69 274 GLU A CA 1
ATOM 2223 C C . GLU A 1 274 ? -37.515 9.939 8.792 1.00 64.69 274 GLU A C 1
ATOM 2225 O O . GLU A 1 274 ? -36.706 10.443 9.576 1.00 64.69 274 GLU A O 1
ATOM 2230 N N . THR A 1 275 ? -38.020 10.610 7.756 1.00 63.12 275 THR A N 1
ATOM 2231 C CA . THR A 1 275 ? -37.911 12.064 7.592 1.00 63.12 275 THR A CA 1
ATOM 2232 C C . THR A 1 275 ? -39.283 12.683 7.777 1.00 63.12 275 THR A C 1
ATOM 2234 O O . THR A 1 275 ? -40.166 12.454 6.954 1.00 63.12 275 THR A O 1
ATOM 2237 N N . ASN A 1 276 ? -39.440 13.552 8.771 1.00 62.88 276 ASN A N 1
ATOM 2238 C CA . ASN A 1 276 ? -40.678 14.320 8.947 1.00 62.88 276 ASN A CA 1
ATOM 2239 C C . ASN A 1 276 ? -40.698 15.628 8.133 1.00 62.88 276 ASN A C 1
ATOM 2241 O O . ASN A 1 276 ? -41.493 16.527 8.405 1.00 62.88 276 ASN A O 1
ATOM 2245 N N . TYR A 1 277 ? -39.825 15.749 7.127 1.00 70.44 277 TYR A N 1
ATOM 2246 C CA . TYR A 1 277 ? -39.692 16.918 6.261 1.00 70.44 277 TYR A CA 1
ATOM 2247 C C . TYR A 1 277 ? -39.744 16.524 4.782 1.00 70.44 277 TYR A C 1
ATOM 2249 O O . TYR A 1 277 ? -39.363 15.419 4.399 1.00 70.44 277 TYR A O 1
ATOM 2257 N N . SER A 1 278 ? -40.195 17.453 3.938 1.00 74.88 278 SER A N 1
ATOM 2258 C CA . SER A 1 278 ? -40.243 17.242 2.491 1.00 74.88 278 SER A CA 1
ATOM 2259 C C . SER A 1 278 ? -38.846 17.406 1.881 1.00 74.88 278 SER A C 1
ATOM 2261 O O . SER A 1 278 ? -38.266 18.488 2.007 1.00 74.88 278 SER A O 1
ATOM 2263 N N . PRO A 1 279 ? -38.313 16.402 1.153 1.00 77.31 279 PRO A N 1
ATOM 2264 C CA . PRO A 1 279 ? -37.040 16.524 0.439 1.00 77.31 279 PRO A CA 1
ATOM 2265 C C . PRO A 1 279 ? -36.984 17.726 -0.509 1.00 77.31 279 PRO A C 1
ATOM 2267 O O . PRO A 1 279 ? -35.916 18.287 -0.715 1.00 77.31 279 PRO A O 1
ATOM 2270 N N . LYS A 1 280 ? -38.141 18.165 -1.028 1.00 81.19 280 LYS A N 1
ATOM 2271 C CA . LYS A 1 280 ? -38.265 19.307 -1.949 1.00 81.19 280 LYS A CA 1
ATOM 2272 C C . LYS A 1 280 ? -37.828 20.642 -1.339 1.00 81.19 280 LYS A C 1
ATOM 2274 O O . LYS A 1 280 ? -37.613 21.595 -2.076 1.00 81.19 280 LYS A O 1
ATOM 2279 N N . GLN A 1 281 ? -37.733 20.732 -0.011 1.00 84.00 281 GLN A N 1
ATOM 2280 C CA . GLN A 1 281 ? -37.261 21.939 0.671 1.00 84.00 281 GLN A CA 1
ATOM 2281 C C . GLN A 1 281 ? -35.759 22.168 0.447 1.00 84.00 281 GLN A C 1
ATOM 2283 O O . GLN A 1 281 ? -35.305 23.309 0.487 1.00 84.00 281 GLN A O 1
ATOM 2288 N N . PHE A 1 282 ? -34.990 21.109 0.186 1.00 86.00 282 PHE A N 1
ATOM 2289 C CA . PHE A 1 282 ? -33.549 21.174 -0.023 1.00 86.00 282 PHE A CA 1
ATOM 2290 C C . PHE A 1 282 ? -33.224 21.113 -1.517 1.00 86.00 282 PHE A C 1
ATOM 2292 O O . PHE A 1 282 ? -33.700 20.233 -2.229 1.00 86.00 282 PHE A O 1
ATOM 2299 N N . THR A 1 283 ? -32.392 22.038 -1.994 1.00 88.06 283 THR A N 1
ATOM 2300 C CA . THR A 1 283 ? -31.855 22.007 -3.365 1.00 88.06 283 THR A CA 1
ATOM 2301 C C . THR A 1 283 ? -30.711 21.001 -3.524 1.00 88.06 283 THR A C 1
ATOM 2303 O O . THR A 1 283 ? -30.401 20.592 -4.641 1.00 88.06 283 THR A O 1
ATOM 2306 N N . GLY A 1 284 ? -30.077 20.608 -2.416 1.00 85.19 284 GLY A N 1
ATOM 2307 C CA . GLY A 1 284 ? -29.002 19.622 -2.378 1.00 85.19 284 GLY A CA 1
ATOM 2308 C C . GLY A 1 284 ? -29.497 18.176 -2.387 1.00 85.19 284 GLY A C 1
ATOM 2309 O O . GLY A 1 284 ? -30.633 17.868 -2.029 1.00 85.19 284 GLY A O 1
ATOM 2310 N N . GLU A 1 285 ? -28.612 17.254 -2.760 1.00 87.94 285 GLU A N 1
ATOM 2311 C CA . GLU A 1 285 ? -28.935 15.826 -2.775 1.00 87.94 285 GLU A CA 1
ATOM 2312 C C . GLU A 1 285 ? -29.099 15.270 -1.353 1.00 87.94 285 GLU A C 1
ATOM 2314 O O . GLU A 1 285 ? -28.311 15.583 -0.459 1.00 87.94 285 GLU A O 1
ATOM 2319 N N . ILE A 1 286 ? -30.069 14.376 -1.150 1.00 87.50 286 ILE A N 1
ATOM 2320 C CA . ILE A 1 286 ? -30.288 13.694 0.132 1.00 87.50 286 ILE A CA 1
ATOM 2321 C C . ILE A 1 286 ? -29.945 12.214 -0.015 1.00 87.50 286 ILE A C 1
ATOM 2323 O O . ILE A 1 286 ? -30.520 11.501 -0.833 1.00 87.50 286 ILE A O 1
ATOM 2327 N N . THR A 1 287 ? -29.008 11.739 0.801 1.00 88.12 287 THR A N 1
ATOM 2328 C CA . THR A 1 287 ? -28.596 10.335 0.869 1.00 88.12 287 THR A CA 1
ATOM 2329 C C . THR A 1 287 ? -29.029 9.723 2.197 1.00 88.12 287 THR A C 1
ATOM 2331 O O . THR A 1 287 ? -28.683 10.231 3.262 1.00 88.12 287 THR A O 1
ATOM 2334 N N . HIS A 1 288 ? -29.761 8.613 2.138 1.00 85.25 288 HIS A N 1
ATOM 2335 C CA . HIS A 1 288 ? -30.285 7.926 3.318 1.00 85.25 288 HIS A CA 1
ATOM 2336 C C . HIS A 1 288 ? -29.321 6.830 3.800 1.00 85.25 288 HIS A C 1
ATOM 2338 O O . HIS A 1 288 ? -28.920 5.957 3.034 1.00 85.25 288 HIS A O 1
ATOM 2344 N N . PHE A 1 289 ? -28.975 6.868 5.086 1.00 84.50 289 PHE A N 1
ATOM 2345 C CA . PHE A 1 289 ? -28.117 5.924 5.805 1.00 84.50 289 PHE A CA 1
ATOM 2346 C C . PHE A 1 289 ? -28.754 5.554 7.159 1.00 84.50 289 PHE A C 1
ATOM 2348 O O . PHE A 1 289 ? -28.195 5.873 8.203 1.00 84.50 289 PHE A O 1
ATOM 2355 N N . PRO A 1 290 ? -29.913 4.875 7.193 1.00 81.12 290 PRO A N 1
ATOM 2356 C CA . PRO A 1 290 ? -30.655 4.659 8.435 1.00 81.12 290 PRO A CA 1
ATOM 2357 C C . PRO A 1 290 ? -29.838 3.866 9.468 1.00 81.12 290 PRO A C 1
ATOM 2359 O O . PRO A 1 290 ? -29.330 2.769 9.180 1.00 81.12 290 PRO A O 1
ATOM 2362 N N . LEU A 1 291 ? -29.740 4.417 10.680 1.00 78.88 291 LEU A N 1
ATOM 2363 C CA . LEU A 1 291 ? -29.078 3.842 11.851 1.00 78.88 291 LEU A CA 1
ATOM 2364 C C . LEU A 1 291 ? -30.035 3.829 13.051 1.00 78.88 291 LEU A C 1
ATOM 2366 O O . LEU A 1 291 ? -30.884 4.705 13.203 1.00 78.88 291 LEU A O 1
ATOM 2370 N N . HIS A 1 292 ? -29.900 2.821 13.912 1.00 69.31 292 HIS A N 1
ATOM 2371 C CA . HIS A 1 292 ? -30.633 2.770 15.173 1.00 69.31 292 HIS A CA 1
ATOM 2372 C C . HIS A 1 292 ? -30.029 3.750 16.177 1.00 69.31 292 HIS A C 1
ATOM 2374 O O . HIS A 1 292 ? -28.811 3.820 16.342 1.00 69.31 292 HIS A O 1
ATOM 2380 N N . GLN A 1 293 ? -30.887 4.509 16.854 1.00 60.47 293 GLN A N 1
ATOM 2381 C CA . GLN A 1 293 ? -30.462 5.442 17.890 1.00 60.47 293 GLN A CA 1
ATOM 2382 C C . GLN A 1 293 ? -29.847 4.647 19.056 1.00 60.47 293 GLN A C 1
ATOM 2384 O O . GLN A 1 293 ? -30.356 3.594 19.424 1.00 60.47 293 GLN A O 1
ATOM 2389 N N . CYS A 1 294 ? -28.730 5.133 19.603 1.00 61.09 294 CYS A N 1
ATOM 2390 C CA . CYS A 1 294 ? -27.958 4.521 20.702 1.00 61.09 294 CYS A CA 1
ATOM 2391 C C . CYS A 1 294 ? -27.125 3.265 20.370 1.00 61.09 294 CYS A C 1
ATOM 2393 O O . CYS A 1 294 ? -26.278 2.886 21.181 1.00 61.09 294 CYS A O 1
ATOM 2395 N N . GLU A 1 295 ? -27.266 2.669 19.187 1.00 72.31 295 GLU A N 1
ATOM 2396 C CA . GLU A 1 295 ? -26.434 1.535 18.768 1.00 72.31 295 GLU A CA 1
ATOM 2397 C C . GLU A 1 295 ? -25.147 1.990 18.053 1.00 72.31 295 GLU A C 1
ATOM 2399 O O . GLU A 1 295 ? -25.115 3.041 17.398 1.00 72.31 295 GLU A O 1
ATOM 2404 N N . PRO A 1 296 ? -24.047 1.219 18.149 1.00 82.50 296 PRO A N 1
ATOM 2405 C CA . PRO A 1 296 ? -22.880 1.456 17.315 1.00 82.50 296 PRO A CA 1
ATOM 2406 C C . PRO A 1 296 ? -23.212 1.181 15.843 1.00 82.50 296 PRO A C 1
ATOM 2408 O O . PRO A 1 296 ? -23.831 0.174 15.502 1.00 82.50 296 PRO A O 1
ATOM 2411 N N . CYS A 1 297 ? -22.734 2.044 14.947 1.00 86.75 297 CYS A N 1
ATOM 2412 C CA . CYS A 1 297 ? -22.923 1.869 13.510 1.00 86.75 297 CYS A CA 1
ATOM 2413 C C . CYS A 1 297 ? -22.269 0.549 13.052 1.00 86.75 297 CYS A C 1
ATOM 2415 O O . CYS A 1 297 ? -21.108 0.302 13.402 1.00 86.75 297 CYS A O 1
ATOM 2417 N N . PRO A 1 298 ? -22.961 -0.305 12.273 1.00 86.88 298 PRO A N 1
ATOM 2418 C CA . PRO A 1 298 ? -22.346 -1.487 11.681 1.00 86.88 298 PRO A CA 1
ATOM 2419 C C . PRO A 1 298 ? -21.117 -1.120 10.844 1.00 86.88 298 PRO A C 1
ATOM 2421 O O . PRO A 1 298 ? -21.152 -0.163 10.071 1.00 86.88 298 PRO A O 1
ATOM 2424 N N . MET A 1 299 ? -20.046 -1.913 10.937 1.00 87.12 299 MET A N 1
ATOM 2425 C CA . MET A 1 299 ? -18.770 -1.609 10.270 1.00 87.12 299 MET A CA 1
ATOM 2426 C C . MET A 1 299 ? -18.905 -1.409 8.757 1.00 87.12 299 MET A C 1
ATOM 2428 O O . MET A 1 299 ? -18.320 -0.483 8.201 1.00 87.12 299 MET A O 1
ATOM 2432 N N . VAL A 1 300 ? -19.718 -2.230 8.086 1.00 85.69 300 VAL A N 1
ATOM 2433 C CA . VAL A 1 300 ? -19.982 -2.085 6.645 1.00 85.69 300 VAL A CA 1
ATOM 2434 C C . VAL A 1 300 ? -20.606 -0.720 6.334 1.00 85.69 300 VAL A C 1
ATOM 2436 O O . VAL A 1 300 ? -20.145 -0.033 5.424 1.00 85.69 300 VAL A O 1
ATOM 2439 N N . LYS A 1 301 ? -21.599 -0.291 7.125 1.00 87.00 301 LYS A N 1
ATOM 2440 C CA . LYS A 1 301 ? -22.257 1.015 6.963 1.00 87.00 301 LYS A CA 1
ATOM 2441 C C . LYS A 1 301 ? -21.306 2.173 7.267 1.00 87.00 301 LYS A C 1
ATOM 2443 O O . LYS A 1 301 ? -21.316 3.158 6.537 1.00 87.00 301 LYS A O 1
ATOM 2448 N N . ALA A 1 302 ? -20.456 2.048 8.288 1.00 88.44 302 ALA A N 1
ATOM 2449 C CA . ALA A 1 302 ? -19.449 3.057 8.624 1.00 88.44 302 ALA A CA 1
ATOM 2450 C C . ALA A 1 302 ? -18.475 3.300 7.458 1.00 88.44 302 ALA A C 1
ATOM 2452 O O . ALA A 1 302 ? -18.217 4.443 7.083 1.00 88.44 302 ALA A O 1
ATOM 2453 N N . VAL A 1 303 ? -17.989 2.223 6.833 1.00 87.06 303 VAL A N 1
ATOM 2454 C CA . VAL A 1 303 ? -17.088 2.303 5.674 1.00 87.06 303 VAL A CA 1
ATOM 2455 C C . VAL A 1 303 ? -17.794 2.887 4.451 1.00 87.06 303 VAL A C 1
ATOM 2457 O O . VAL A 1 303 ? -17.254 3.787 3.811 1.00 87.06 303 VAL A O 1
ATOM 2460 N N . GLN A 1 304 ? -19.018 2.441 4.154 1.00 87.06 304 GLN A N 1
ATOM 2461 C CA . GLN A 1 304 ? -19.827 2.993 3.061 1.00 87.06 304 GLN A CA 1
ATOM 2462 C C . GLN A 1 304 ? -20.094 4.494 3.238 1.00 87.06 304 GLN A C 1
ATOM 2464 O O . GLN A 1 304 ? -19.989 5.257 2.276 1.00 87.06 304 GLN A O 1
ATOM 2469 N N . PHE A 1 305 ? -20.397 4.924 4.465 1.00 89.25 305 PHE A N 1
ATOM 2470 C CA . PHE A 1 305 ? -20.583 6.331 4.803 1.00 89.25 305 PHE A CA 1
ATOM 2471 C C . PHE A 1 305 ? -19.321 7.145 4.501 1.00 89.25 305 PHE A C 1
ATOM 2473 O O . PHE A 1 305 ? -19.384 8.107 3.732 1.00 89.25 305 PHE A O 1
ATOM 2480 N N . CYS A 1 306 ? -18.166 6.745 5.043 1.00 87.88 306 CYS A N 1
ATOM 2481 C CA . CYS A 1 306 ? -16.921 7.480 4.832 1.00 87.88 306 CYS A CA 1
ATOM 2482 C C . CYS A 1 306 ? -16.513 7.529 3.352 1.00 87.88 306 CYS A C 1
ATOM 2484 O O . CYS A 1 306 ? -16.071 8.572 2.872 1.00 87.88 306 CYS A O 1
ATOM 2486 N N . GLU A 1 307 ? -16.705 6.437 2.606 1.00 84.56 307 GLU A N 1
ATOM 2487 C CA . GLU A 1 307 ? -16.454 6.394 1.162 1.00 84.56 307 GLU A CA 1
ATOM 2488 C C . GLU A 1 307 ? -17.363 7.344 0.389 1.00 84.56 307 GLU A C 1
ATOM 2490 O O . GLU A 1 307 ? -16.886 8.067 -0.486 1.00 84.56 307 GLU A O 1
ATOM 2495 N N . SER A 1 308 ? -18.654 7.376 0.724 1.00 87.06 308 SER A N 1
ATOM 2496 C CA . SER A 1 308 ? -19.620 8.268 0.086 1.00 87.06 308 SER A CA 1
ATOM 2497 C C . SER A 1 308 ? -19.295 9.736 0.359 1.00 87.06 308 SER A C 1
ATOM 2499 O O . SER A 1 308 ? -19.227 10.533 -0.581 1.00 87.06 308 SER A O 1
ATOM 2501 N N . VAL A 1 309 ? -19.048 10.090 1.626 1.00 86.94 309 VAL A N 1
ATOM 2502 C CA . VAL A 1 309 ? -18.692 11.458 2.028 1.00 86.94 309 VAL A CA 1
ATOM 2503 C C . VAL A 1 309 ? -17.443 11.906 1.301 1.00 86.94 309 VAL A C 1
ATOM 2505 O O . VAL A 1 309 ? -17.428 12.950 0.654 1.00 86.94 309 VAL A O 1
ATOM 2508 N N . ALA A 1 310 ? -16.393 11.100 1.373 1.00 82.69 310 ALA A N 1
ATOM 2509 C CA . ALA A 1 310 ? -15.110 11.515 0.865 1.00 82.69 310 ALA A CA 1
ATOM 2510 C C . ALA A 1 310 ? -15.089 11.485 -0.684 1.00 82.69 310 ALA A C 1
ATOM 2512 O O . ALA A 1 310 ? -14.439 12.334 -1.294 1.00 82.69 310 ALA A O 1
ATOM 2513 N N . LYS A 1 311 ? -15.893 10.630 -1.345 1.00 84.88 311 LYS A N 1
ATOM 2514 C CA . LYS A 1 311 ? -16.173 10.728 -2.791 1.00 84.88 311 LYS A CA 1
ATOM 2515 C C . LYS A 1 311 ? -16.807 12.072 -3.135 1.00 84.88 311 LYS A C 1
ATOM 2517 O O . LYS A 1 311 ? -16.288 12.760 -4.008 1.00 84.88 311 LYS A O 1
ATOM 2522 N N . TYR A 1 312 ? -17.879 12.454 -2.444 1.00 86.44 312 TYR A N 1
ATOM 2523 C CA . TYR A 1 312 ? -18.602 13.702 -2.697 1.00 86.44 312 TYR A CA 1
ATOM 2524 C C . TYR A 1 312 ? -17.733 14.947 -2.460 1.00 86.44 312 TYR A C 1
ATOM 2526 O O . TYR A 1 312 ? -17.618 15.806 -3.332 1.00 86.44 312 TYR A O 1
ATOM 2534 N N . LEU A 1 313 ? -17.031 15.009 -1.326 1.00 83.31 313 LEU A N 1
ATOM 2535 C CA . LEU A 1 313 ? -16.126 16.117 -1.001 1.00 83.31 313 LEU A CA 1
ATOM 2536 C C . LEU A 1 313 ? -14.901 16.193 -1.934 1.00 83.31 313 LEU A C 1
ATOM 2538 O O . LEU A 1 313 ? -14.233 17.221 -2.010 1.00 83.31 313 LEU A O 1
ATOM 2542 N N . SER A 1 314 ? -14.569 15.112 -2.646 1.00 80.94 314 SER A N 1
ATOM 2543 C CA . SER A 1 314 ? -13.467 15.116 -3.616 1.00 80.94 314 SER A CA 1
ATOM 2544 C C . SER A 1 314 ? -13.839 15.673 -4.993 1.00 80.94 314 SER A C 1
ATOM 2546 O O . SER A 1 314 ? -12.927 15.919 -5.788 1.00 80.94 314 SER A O 1
ATOM 2548 N N . GLN A 1 315 ? -15.139 15.826 -5.278 1.00 84.25 315 GLN A N 1
ATOM 2549 C CA . GLN A 1 315 ? -15.653 16.297 -6.569 1.00 84.25 315 GLN A CA 1
ATOM 2550 C C . GLN A 1 315 ? -15.467 17.804 -6.750 1.00 84.25 315 GLN A C 1
ATOM 2552 O O . GLN A 1 315 ? -15.134 18.229 -7.849 1.00 84.25 315 GLN A O 1
ATOM 2557 N N . ASP A 1 316 ? -15.628 18.572 -5.676 1.00 80.56 316 ASP A N 1
ATOM 2558 C CA . ASP A 1 316 ? -15.470 20.025 -5.652 1.00 80.56 316 ASP A CA 1
ATOM 2559 C C . ASP A 1 316 ? -14.828 20.439 -4.319 1.00 80.56 316 ASP A C 1
ATOM 2561 O O . ASP A 1 316 ? -15.035 19.773 -3.297 1.00 80.56 316 ASP A O 1
ATOM 2565 N N . GLU A 1 317 ? -14.019 21.494 -4.318 1.00 80.94 317 GLU A N 1
ATOM 2566 C CA . GLU A 1 317 ? -13.396 22.032 -3.104 1.00 80.94 317 GLU A CA 1
ATOM 2567 C C . GLU A 1 317 ? -14.409 22.774 -2.231 1.00 80.94 317 GLU A C 1
ATOM 2569 O O . GLU A 1 317 ? -14.337 22.645 -1.006 1.00 80.94 317 GLU A O 1
ATOM 2574 N N . GLU A 1 318 ? -15.423 23.381 -2.850 1.00 84.12 318 GLU A N 1
ATOM 2575 C CA . GLU A 1 318 ? -16.497 24.094 -2.156 1.00 84.12 318 GLU A CA 1
ATOM 2576 C C . GLU A 1 318 ? -17.620 23.158 -1.689 1.00 84.12 318 GLU A C 1
ATOM 2578 O O . GLU A 1 318 ? -18.457 23.537 -0.875 1.00 84.12 318 GLU A O 1
ATOM 2583 N N . ASN A 1 319 ? -17.636 21.891 -2.133 1.00 88.00 319 ASN A N 1
ATOM 2584 C CA . ASN A 1 319 ? -18.673 20.941 -1.722 1.00 88.00 319 ASN A CA 1
ATOM 2585 C C . ASN A 1 319 ? -18.748 20.801 -0.197 1.00 88.00 319 ASN A C 1
ATOM 2587 O O . ASN A 1 319 ? -17.733 20.545 0.463 1.00 88.00 319 ASN A O 1
ATOM 2591 N N . LEU A 1 320 ? -19.972 20.838 0.328 1.00 88.25 320 LEU A N 1
ATOM 2592 C CA . LEU A 1 320 ? -20.274 20.735 1.752 1.00 88.25 320 LEU A CA 1
ATOM 2593 C C . LEU A 1 320 ? -21.173 19.530 2.051 1.00 88.25 320 LEU A C 1
ATOM 2595 O O . LEU A 1 320 ? -22.072 19.198 1.284 1.00 88.25 320 LEU A O 1
ATOM 2599 N N . ILE A 1 321 ? -20.968 18.871 3.188 1.00 90.00 321 ILE A N 1
ATOM 2600 C CA . ILE A 1 321 ? -21.898 17.852 3.680 1.00 90.00 321 ILE A CA 1
ATOM 2601 C C . ILE A 1 321 ? -22.627 18.321 4.930 1.00 90.00 321 ILE A C 1
ATOM 2603 O O . ILE A 1 321 ? -22.054 18.982 5.797 1.00 90.00 321 ILE A O 1
ATOM 2607 N N . ALA A 1 322 ? -23.887 17.916 5.035 1.00 87.75 322 ALA A N 1
ATOM 2608 C CA . ALA A 1 322 ? -24.698 18.125 6.216 1.00 87.75 322 ALA A CA 1
ATOM 2609 C C . ALA A 1 322 ? -25.150 16.767 6.769 1.00 87.75 322 ALA A C 1
ATOM 2611 O O . ALA A 1 322 ? -25.828 15.993 6.095 1.00 87.75 322 ALA A O 1
ATOM 2612 N N . LEU A 1 323 ? -24.704 16.435 7.975 1.00 86.88 323 LEU A N 1
ATOM 2613 C CA . LEU A 1 323 ? -25.020 15.191 8.661 1.00 86.88 323 LEU A CA 1
ATOM 2614 C C . LEU A 1 323 ? -26.284 15.415 9.488 1.00 86.88 323 LEU A C 1
ATOM 2616 O O . LEU A 1 323 ? -26.245 16.104 10.505 1.00 86.88 323 LEU A O 1
ATOM 2620 N N . HIS A 1 324 ? -27.387 14.829 9.042 1.00 81.06 324 HIS A N 1
ATOM 2621 C CA . HIS A 1 324 ? -28.655 14.839 9.754 1.00 81.06 324 HIS A CA 1
ATOM 2622 C C . HIS A 1 324 ? -28.672 13.674 10.744 1.00 81.06 324 HIS A C 1
ATOM 2624 O O . HIS A 1 324 ? -28.816 12.509 10.356 1.00 81.06 324 HIS A O 1
ATOM 2630 N N . VAL A 1 325 ? -28.445 13.993 12.017 1.00 73.81 325 VAL A N 1
ATOM 2631 C CA . VAL A 1 325 ? -28.220 13.021 13.091 1.00 73.81 325 VAL A CA 1
ATOM 2632 C C . VAL A 1 325 ? -29.190 13.254 14.239 1.00 73.81 325 VAL A C 1
ATOM 2634 O O . VAL A 1 325 ? -29.477 14.392 14.582 1.00 73.81 325 VAL A O 1
ATOM 2637 N N . ASN A 1 326 ? -29.606 12.165 14.888 1.00 65.25 326 ASN A N 1
ATOM 2638 C CA . ASN A 1 326 ? -30.338 12.227 16.151 1.00 65.25 326 ASN A CA 1
ATOM 2639 C C . ASN A 1 326 ? -29.435 11.701 17.274 1.00 65.25 326 ASN A C 1
ATOM 2641 O O . ASN A 1 326 ? -28.964 10.558 17.231 1.00 65.25 326 ASN A O 1
ATOM 2645 N N . GLY A 1 327 ? -29.197 12.518 18.300 1.00 62.00 327 GLY A N 1
ATOM 2646 C CA . GLY A 1 327 ? -28.459 12.111 19.500 1.00 62.00 327 GLY A CA 1
ATOM 2647 C C . GLY A 1 327 ? -26.966 11.791 19.283 1.00 62.00 327 GLY A C 1
ATOM 2648 O O . GLY A 1 327 ? -26.299 12.349 18.418 1.00 62.00 327 GLY A O 1
ATOM 2649 N N . GLY A 1 328 ? -26.401 10.897 20.110 1.00 61.47 328 GLY A N 1
ATOM 2650 C CA . GLY A 1 328 ? -24.945 10.653 20.206 1.00 61.47 328 GLY A CA 1
ATOM 2651 C C . GLY A 1 328 ? -24.275 9.973 19.005 1.00 61.47 328 GLY A C 1
ATOM 2652 O O . GLY A 1 328 ? -23.059 9.796 18.998 1.00 61.47 328 GLY A O 1
ATOM 2653 N N . ILE A 1 329 ? -25.039 9.615 17.969 1.00 76.50 329 ILE A N 1
ATOM 2654 C CA . ILE A 1 329 ? -24.501 9.032 16.731 1.00 76.50 329 ILE A CA 1
ATOM 2655 C C . ILE A 1 329 ? -23.630 10.033 15.957 1.00 76.50 329 ILE A C 1
ATOM 2657 O O . ILE A 1 329 ? -22.659 9.622 15.318 1.00 76.50 329 ILE A O 1
ATOM 2661 N N . GLY A 1 330 ? -23.917 11.336 16.065 1.00 79.19 330 GLY A N 1
ATOM 2662 C CA . GLY A 1 330 ? -23.138 12.387 15.406 1.00 79.19 330 GLY A CA 1
ATOM 2663 C C . GLY A 1 330 ? -21.653 12.353 15.773 1.00 79.19 330 GLY A C 1
ATOM 2664 O O . GLY A 1 330 ? -20.808 12.384 14.879 1.00 79.19 330 GLY A O 1
ATOM 2665 N N . SER A 1 331 ? -21.329 12.174 17.061 1.00 81.62 331 SER A N 1
ATOM 2666 C CA . SER A 1 331 ? -19.945 12.088 17.559 1.00 81.62 331 SER A CA 1
ATOM 2667 C C . SER A 1 331 ? -19.194 10.949 16.883 1.00 81.62 331 SER A C 1
ATOM 2669 O O . SER A 1 331 ? -18.070 11.106 16.412 1.00 81.62 331 SER A O 1
ATOM 2671 N N . MET A 1 332 ? -19.836 9.785 16.804 1.00 87.44 332 MET A N 1
ATOM 2672 C CA . MET A 1 332 ? -19.232 8.582 16.246 1.00 87.44 332 MET A CA 1
ATOM 2673 C C . MET A 1 332 ? -18.972 8.734 14.743 1.00 87.44 332 MET A C 1
ATOM 2675 O O . MET A 1 332 ? -17.895 8.383 14.268 1.00 87.44 332 MET A O 1
ATOM 2679 N N . LEU A 1 333 ? -19.925 9.301 13.999 1.00 87.12 333 LEU A N 1
ATOM 2680 C CA . LEU A 1 333 ? -19.779 9.538 12.561 1.00 87.12 333 LEU A CA 1
ATOM 2681 C C . LEU A 1 333 ? -18.686 10.569 12.254 1.00 87.12 333 LEU A C 1
ATOM 2683 O O . LEU A 1 333 ? -17.900 10.369 11.325 1.00 87.12 333 LEU A O 1
ATOM 2687 N N . ILE A 1 334 ? -18.586 11.629 13.062 1.00 84.12 334 ILE A N 1
ATOM 2688 C CA . ILE A 1 334 ? -17.477 12.585 12.974 1.00 84.12 334 ILE A CA 1
ATOM 2689 C C . ILE A 1 334 ? -16.156 11.875 13.236 1.00 84.12 334 ILE A C 1
ATOM 2691 O O . ILE A 1 334 ? -15.240 12.001 12.428 1.00 84.12 334 ILE A O 1
ATOM 2695 N N . ALA A 1 335 ? -16.053 11.097 14.315 1.00 87.62 335 ALA A N 1
ATOM 2696 C CA . ALA A 1 335 ? -14.830 10.376 14.646 1.00 87.62 335 ALA A CA 1
ATOM 2697 C C . ALA A 1 335 ? -14.395 9.437 13.506 1.00 87.62 335 ALA A C 1
ATOM 2699 O O . ALA A 1 335 ? -13.218 9.426 13.140 1.00 87.62 335 ALA A O 1
ATOM 2700 N N . PHE A 1 336 ? -15.330 8.717 12.871 1.00 90.06 336 PHE A N 1
ATOM 2701 C CA . PHE A 1 336 ? -15.024 7.915 11.682 1.00 90.06 336 PHE A CA 1
ATOM 2702 C C . PHE A 1 336 ? -14.462 8.763 10.545 1.00 90.06 336 PHE A C 1
ATOM 2704 O O . PHE A 1 336 ? -13.457 8.383 9.946 1.00 90.06 336 PHE A O 1
ATOM 2711 N N . TYR A 1 337 ? -15.072 9.915 10.256 1.00 85.31 337 TYR A N 1
ATOM 2712 C CA . TYR A 1 337 ? -14.580 10.810 9.214 1.00 85.31 337 TYR A CA 1
ATOM 2713 C C . TYR A 1 337 ? -13.198 11.391 9.543 1.00 85.31 337 TYR A C 1
ATOM 2715 O O . TYR A 1 337 ? -12.340 11.445 8.661 1.00 85.31 337 TYR A O 1
ATOM 2723 N N . LEU A 1 338 ? -12.951 11.799 10.793 1.00 82.25 338 LEU A N 1
ATOM 2724 C CA . LEU A 1 338 ? -11.657 12.324 11.241 1.00 82.25 338 LEU A CA 1
ATOM 2725 C C . LEU A 1 338 ? -10.541 11.286 11.052 1.00 82.25 338 LEU A C 1
ATOM 2727 O O . LEU A 1 338 ? -9.469 11.621 10.541 1.00 82.25 338 LEU A O 1
ATOM 2731 N N . LEU A 1 339 ? -10.811 10.024 11.397 1.00 81.69 339 LEU A N 1
ATOM 2732 C CA . LEU A 1 339 ? -9.903 8.897 11.164 1.00 81.69 339 LEU A CA 1
ATOM 2733 C C . LEU A 1 339 ? -9.706 8.614 9.670 1.00 81.69 339 LEU A C 1
ATOM 2735 O O . LEU A 1 339 ? -8.577 8.459 9.191 1.00 81.69 339 LEU A O 1
ATOM 2739 N N . TRP A 1 340 ? -10.804 8.565 8.914 1.00 84.00 340 TRP A N 1
ATOM 2740 C CA . TRP A 1 340 ? -10.794 8.285 7.478 1.00 84.00 340 TRP A CA 1
ATOM 2741 C C . TRP A 1 340 ? -9.987 9.325 6.702 1.00 84.00 340 TRP A C 1
ATOM 2743 O O . TRP A 1 340 ? -9.170 8.984 5.848 1.00 84.00 340 TRP A O 1
ATOM 2753 N N . SER A 1 341 ? -10.162 10.593 7.067 1.00 73.44 341 SER A N 1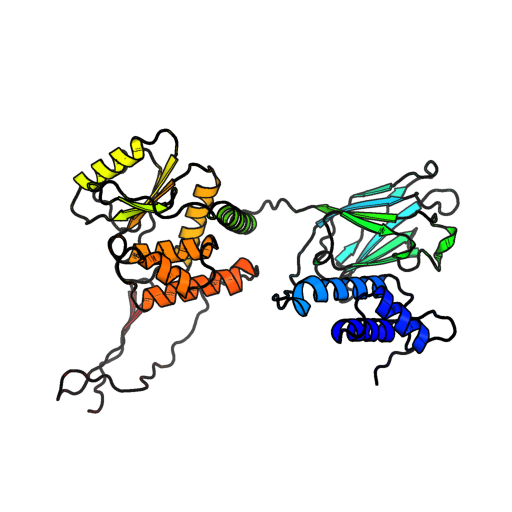
ATOM 2754 C CA . SER A 1 341 ? -9.489 11.748 6.469 1.00 73.44 341 SER A CA 1
ATOM 2755 C C . SER A 1 341 ? -8.058 11.934 6.964 1.00 73.44 341 SER A C 1
ATOM 2757 O O . SER A 1 341 ? -7.355 12.819 6.483 1.00 73.44 341 SER A O 1
ATOM 2759 N N . ASN A 1 342 ? -7.606 11.100 7.909 1.00 73.81 342 ASN A N 1
ATOM 2760 C CA . ASN A 1 342 ? -6.304 11.217 8.562 1.00 73.81 342 ASN A CA 1
ATOM 2761 C C . ASN A 1 342 ? -6.099 12.553 9.305 1.00 73.81 342 ASN A C 1
ATOM 2763 O O . ASN A 1 342 ? -4.960 12.995 9.449 1.00 73.81 342 ASN A O 1
ATOM 2767 N N . ILE A 1 343 ? -7.177 13.201 9.751 1.00 73.94 343 ILE A N 1
ATOM 2768 C CA . ILE A 1 343 ? -7.096 14.360 10.652 1.00 73.94 343 ILE A CA 1
ATOM 2769 C C . ILE A 1 343 ? -6.660 13.872 12.033 1.00 73.94 343 ILE A C 1
ATOM 2771 O O . ILE A 1 343 ? -5.758 14.438 12.640 1.00 73.94 343 ILE A O 1
ATOM 2775 N N . CYS A 1 344 ? -7.251 12.763 12.477 1.00 75.62 344 CYS A N 1
ATOM 2776 C CA . CYS A 1 344 ? -6.828 12.036 13.665 1.00 75.62 344 CYS A CA 1
ATOM 2777 C C . CYS A 1 344 ? -6.141 10.736 13.250 1.00 75.62 344 CYS A C 1
ATOM 2779 O O . CYS A 1 344 ? -6.595 10.052 12.329 1.00 75.62 344 CYS A O 1
ATOM 2781 N N . THR A 1 345 ? -5.050 10.392 13.936 1.00 80.94 345 THR A N 1
ATOM 2782 C CA . THR A 1 345 ? -4.299 9.149 13.701 1.00 80.94 345 THR A CA 1
ATOM 2783 C C . THR A 1 345 ? -4.502 8.082 14.761 1.00 80.94 345 THR A C 1
ATOM 2785 O O . THR A 1 345 ? -4.064 6.949 14.568 1.00 80.94 345 THR A O 1
ATOM 2788 N N . THR A 1 346 ? -5.186 8.426 15.847 1.00 86.94 346 THR A N 1
ATOM 2789 C CA . THR A 1 346 ? -5.513 7.539 16.964 1.00 86.94 346 THR A CA 1
ATOM 2790 C C . THR A 1 346 ? -7.019 7.563 17.203 1.00 86.94 346 THR A C 1
ATOM 2792 O O . THR A 1 346 ? -7.707 8.527 16.841 1.00 86.94 346 THR A O 1
ATOM 2795 N N . SER A 1 347 ? -7.545 6.483 17.780 1.00 90.25 347 SER A N 1
ATOM 2796 C CA . SER A 1 347 ? -8.969 6.399 18.105 1.00 90.25 347 SER A CA 1
ATOM 2797 C C . SER A 1 347 ? -9.338 7.374 19.228 1.00 90.25 347 SER A C 1
ATOM 2799 O O . SER A 1 347 ? -10.393 8.000 19.184 1.00 90.25 347 SER A O 1
ATOM 2801 N N . GLU A 1 348 ? -8.420 7.587 20.164 1.00 90.50 348 GLU A N 1
ATOM 2802 C CA . GLU A 1 348 ? -8.527 8.453 21.330 1.00 90.50 348 GLU A CA 1
ATOM 2803 C C . GLU A 1 348 ? -8.619 9.926 20.920 1.00 90.50 348 GLU A C 1
ATOM 2805 O O . GLU A 1 348 ? -9.485 10.653 21.410 1.00 90.50 348 GLU A O 1
ATOM 2810 N N . ASP A 1 349 ? -7.776 10.370 19.982 1.00 84.38 349 ASP A N 1
ATOM 2811 C CA . ASP A 1 349 ? -7.820 11.747 19.481 1.00 84.38 349 ASP A CA 1
ATOM 2812 C C . ASP A 1 349 ? -9.106 12.008 18.702 1.00 84.38 349 ASP A C 1
ATOM 2814 O O . ASP A 1 349 ? -9.721 13.063 18.864 1.00 84.38 349 ASP A O 1
ATOM 2818 N N . ALA A 1 350 ? -9.548 11.036 17.898 1.00 87.31 350 ALA A N 1
ATOM 2819 C CA . ALA A 1 350 ? -10.794 11.144 17.148 1.00 87.31 350 ALA A CA 1
ATOM 2820 C C . ALA A 1 350 ? -12.008 11.240 18.082 1.00 87.31 350 ALA A C 1
ATOM 2822 O O . ALA A 1 350 ? -12.878 12.082 17.865 1.00 87.31 350 ALA A O 1
ATOM 2823 N N . GLN A 1 351 ? -12.045 10.428 19.144 1.00 88.75 351 GLN A N 1
ATOM 2824 C CA . GLN A 1 351 ? -13.085 10.483 20.174 1.00 88.75 351 GLN A CA 1
ATOM 2825 C C . GLN A 1 351 ? -13.087 11.833 20.897 1.00 88.75 351 GLN A C 1
ATOM 2827 O O . GLN A 1 351 ? -14.129 12.482 20.994 1.00 88.75 351 GLN A O 1
ATOM 2832 N N . LYS A 1 352 ? -11.918 12.292 21.365 1.00 84.50 352 LYS A N 1
ATOM 2833 C CA . LYS A 1 352 ? -11.786 13.587 22.046 1.00 84.50 352 LYS A CA 1
ATOM 2834 C C . LYS A 1 352 ? -12.233 14.726 21.143 1.00 84.50 352 LYS A C 1
ATOM 2836 O O . LYS A 1 352 ? -13.010 15.566 21.577 1.00 84.50 352 LYS A O 1
ATOM 2841 N N . MET A 1 353 ? -11.764 14.757 19.897 1.00 78.94 353 MET A N 1
ATOM 2842 C CA . MET A 1 353 ? -12.063 15.836 18.959 1.00 78.94 353 MET A CA 1
ATOM 2843 C C . MET A 1 353 ? -13.532 15.844 18.533 1.00 78.94 353 MET A C 1
ATOM 2845 O O . MET A 1 353 ? -14.119 16.919 18.450 1.00 78.94 353 MET A O 1
ATOM 2849 N N . ALA A 1 354 ? -14.146 14.676 18.340 1.00 80.38 354 ALA A N 1
ATOM 2850 C CA . ALA A 1 354 ? -15.574 14.580 18.059 1.00 80.38 354 ALA A CA 1
ATOM 2851 C C . ALA A 1 354 ? -16.440 15.073 19.230 1.00 80.38 354 ALA A C 1
ATOM 2853 O O . ALA A 1 354 ? -17.481 15.672 19.000 1.00 80.38 354 ALA A O 1
ATOM 2854 N N . CYS A 1 355 ? -15.991 14.879 20.473 1.00 78.62 355 CYS A N 1
ATOM 2855 C CA . CYS A 1 355 ? -16.705 15.302 21.682 1.00 78.62 355 CYS A CA 1
ATOM 2856 C C . CYS A 1 355 ? -16.262 16.673 22.228 1.00 78.62 355 CYS A C 1
ATOM 2858 O O . CYS A 1 355 ? -16.738 17.084 23.286 1.00 78.62 355 CYS A O 1
ATOM 2860 N N . ARG A 1 356 ? -15.331 17.380 21.562 1.00 73.94 356 ARG A N 1
ATOM 2861 C CA . ARG A 1 356 ? -14.730 18.628 22.084 1.00 73.94 356 ARG A CA 1
ATOM 2862 C C . ARG A 1 356 ? -15.759 19.715 22.350 1.00 73.94 356 ARG A C 1
ATOM 2864 O O . ARG A 1 356 ? -15.588 20.495 23.279 1.00 73.94 356 ARG A O 1
ATOM 2871 N N . ASN A 1 357 ? -16.801 19.772 21.532 1.00 63.59 357 ASN A N 1
ATOM 2872 C CA . ASN A 1 357 ? -17.845 20.762 21.679 1.00 63.59 357 ASN A CA 1
ATOM 2873 C C . ASN A 1 357 ? -19.080 20.096 22.295 1.00 63.59 357 ASN A C 1
ATOM 2875 O O . ASN A 1 357 ? -19.874 19.464 21.596 1.00 63.59 357 ASN A O 1
ATOM 2879 N N . LYS A 1 358 ? -19.180 20.193 23.627 1.00 57.38 358 LYS A N 1
ATOM 2880 C CA . LYS A 1 358 ? -20.231 19.554 24.438 1.00 57.38 358 LYS A CA 1
ATOM 2881 C C . LYS A 1 358 ? -21.634 20.024 24.052 1.00 57.38 358 LYS A C 1
ATOM 2883 O O . LYS A 1 358 ? -22.579 19.253 24.181 1.00 57.38 358 LYS A O 1
ATOM 2888 N N . ASP A 1 359 ? -21.738 21.237 23.515 1.00 54.53 359 ASP A N 1
ATOM 2889 C CA . ASP A 1 359 ? -22.989 21.785 23.001 1.00 54.53 359 ASP A CA 1
ATOM 2890 C C . ASP A 1 359 ? -23.361 21.154 21.663 1.00 54.53 359 ASP A C 1
ATOM 2892 O O . ASP A 1 359 ? -24.541 21.069 21.341 1.00 54.53 359 ASP A O 1
ATOM 2896 N N . LEU A 1 360 ? -22.387 20.676 20.872 1.00 52.97 360 LEU A N 1
ATOM 2897 C CA . LEU A 1 360 ? -22.647 20.101 19.554 1.00 52.97 360 LEU A CA 1
ATOM 2898 C C . LEU A 1 360 ? -22.960 18.609 19.582 1.00 52.97 360 LEU A C 1
ATOM 2900 O O . LEU A 1 360 ? -23.666 18.140 18.688 1.00 52.97 360 LEU A O 1
ATOM 2904 N N . VAL A 1 361 ? -22.413 17.862 20.547 1.00 59.88 361 VAL A N 1
ATOM 2905 C CA . VAL A 1 361 ? -22.407 16.401 20.463 1.00 59.88 361 VAL A CA 1
ATOM 2906 C C . VAL A 1 361 ? -22.445 15.700 21.824 1.00 59.88 361 VAL A C 1
ATOM 2908 O O . VAL A 1 361 ? -21.727 16.061 22.754 1.00 59.88 361 VAL A O 1
ATOM 2911 N N . LYS A 1 362 ? -23.294 14.664 21.936 1.00 67.06 362 LYS A N 1
ATOM 2912 C CA . LYS A 1 362 ? -23.461 13.868 23.165 1.00 67.06 362 LYS A CA 1
ATOM 2913 C C . LYS A 1 362 ? -22.256 12.951 23.419 1.00 67.06 362 LYS A C 1
ATOM 2915 O O . LYS A 1 362 ? -21.565 12.521 22.492 1.00 67.06 362 LYS A O 1
ATOM 2920 N N . VAL A 1 363 ? -22.057 12.608 24.694 1.00 74.25 363 VAL A N 1
ATOM 2921 C CA . VAL A 1 363 ? -21.038 11.653 25.156 1.00 74.25 363 VAL A CA 1
ATOM 2922 C C . VAL A 1 363 ? -21.228 10.296 24.470 1.00 74.25 363 VAL A C 1
ATOM 2924 O O . VAL A 1 363 ? -22.332 9.753 24.447 1.00 74.25 363 VAL A O 1
ATOM 2927 N N . LEU A 1 364 ? -20.142 9.755 23.916 1.00 82.88 364 LEU A N 1
ATOM 2928 C CA . LEU A 1 364 ? -20.111 8.440 23.273 1.00 82.88 364 LEU A CA 1
ATOM 2929 C C . LEU A 1 364 ? -20.327 7.320 24.301 1.00 82.88 364 LEU A C 1
ATOM 2931 O O . LEU A 1 364 ? -19.611 7.267 25.305 1.00 82.88 364 LEU A O 1
ATOM 2935 N N . SER A 1 365 ? -21.235 6.378 24.024 1.00 85.56 365 SER A N 1
ATOM 2936 C CA . SER A 1 365 ? -21.357 5.157 24.836 1.00 85.56 365 SER A CA 1
ATOM 2937 C C . SER A 1 365 ? -20.117 4.259 24.681 1.00 85.56 365 SER A C 1
ATOM 2939 O O . SER A 1 365 ? -19.438 4.337 23.651 1.00 85.56 365 SER A O 1
ATOM 2941 N N . PRO A 1 366 ? -19.814 3.358 25.639 1.00 88.06 366 PRO A N 1
ATOM 2942 C CA . PRO A 1 366 ? -18.680 2.436 25.516 1.00 88.06 366 PRO A CA 1
ATOM 2943 C C . PRO A 1 366 ? -18.688 1.630 24.208 1.00 88.06 366 PRO A C 1
ATOM 2945 O O . PRO A 1 366 ? -17.656 1.471 23.562 1.00 88.06 366 PRO A O 1
ATOM 2948 N N . SER A 1 367 ? -19.865 1.194 23.746 1.00 87.88 367 SER A N 1
ATOM 2949 C CA . SER A 1 367 ? -20.007 0.480 22.471 1.00 87.88 367 SER A CA 1
ATOM 2950 C C . SER A 1 367 ? -19.697 1.358 21.253 1.00 87.88 367 SER A C 1
ATOM 2952 O O . SER A 1 367 ? -19.142 0.869 20.269 1.00 87.88 367 SER A O 1
ATOM 2954 N N . GLN A 1 368 ? -20.030 2.652 21.298 1.00 87.56 368 GLN A N 1
ATOM 2955 C CA . GLN A 1 368 ? -19.676 3.602 20.238 1.00 87.56 368 GLN A CA 1
ATOM 2956 C C . GLN A 1 368 ? -18.173 3.911 20.239 1.00 87.56 368 GLN A C 1
ATOM 2958 O O . GLN A 1 368 ? -17.571 3.959 19.168 1.00 87.56 368 GLN A O 1
ATOM 2963 N N . GLN A 1 369 ? -17.554 4.059 21.416 1.00 90.56 369 GLN A N 1
ATOM 2964 C CA . GLN A 1 369 ? -16.098 4.213 21.551 1.00 90.56 369 GLN A CA 1
ATOM 2965 C C . GLN A 1 369 ? -15.368 2.999 20.970 1.00 90.56 369 GLN A C 1
ATOM 2967 O O . GLN A 1 369 ? -14.514 3.161 20.099 1.00 90.56 369 GLN A O 1
ATOM 2972 N N . GLN A 1 370 ? -15.789 1.786 21.350 1.00 92.00 370 GLN A N 1
ATOM 2973 C CA . GLN A 1 370 ? -15.240 0.549 20.798 1.00 92.00 370 GLN A CA 1
ATOM 2974 C C . GLN A 1 370 ? -15.364 0.510 19.272 1.00 92.00 370 GLN A C 1
ATOM 2976 O O . GLN A 1 370 ? -14.410 0.165 18.582 1.00 92.00 370 GLN A O 1
ATOM 2981 N N . ARG A 1 371 ? -16.504 0.935 18.712 1.00 92.38 371 ARG A N 1
ATOM 2982 C CA . ARG A 1 371 ? -16.678 0.969 17.255 1.00 92.38 371 ARG A CA 1
ATOM 2983 C C . ARG A 1 371 ? -15.717 1.943 16.563 1.00 92.38 371 ARG A C 1
ATOM 2985 O O . ARG A 1 371 ? -15.277 1.673 15.447 1.00 92.38 371 ARG A O 1
ATOM 2992 N N . ILE A 1 372 ? -15.364 3.058 17.201 1.00 93.06 372 ILE A N 1
ATOM 2993 C CA . ILE A 1 372 ? -14.342 3.989 16.693 1.00 93.06 372 ILE A CA 1
ATOM 2994 C C . ILE A 1 372 ? -12.962 3.326 16.704 1.00 93.06 372 ILE A C 1
ATOM 2996 O O . ILE A 1 372 ? -12.222 3.454 15.727 1.00 93.06 372 ILE A O 1
ATOM 3000 N N . THR A 1 373 ? -12.633 2.566 17.748 1.00 94.62 373 THR A N 1
ATOM 3001 C CA . THR A 1 373 ? -11.401 1.765 17.816 1.00 94.62 373 THR A CA 1
ATOM 3002 C C . THR A 1 373 ? -11.368 0.663 16.750 1.00 94.62 373 THR A C 1
ATOM 3004 O O . THR A 1 373 ? -10.346 0.477 16.085 1.00 94.62 373 THR A O 1
ATOM 3007 N N . ASP A 1 374 ? -12.492 -0.010 16.491 1.00 92.56 374 ASP A N 1
ATOM 3008 C CA . ASP A 1 374 ? -12.609 -0.987 15.401 1.00 92.56 374 ASP A CA 1
ATOM 3009 C C . ASP A 1 374 ? -12.370 -0.325 14.034 1.00 92.56 374 ASP A C 1
ATOM 3011 O O . ASP A 1 374 ? -11.664 -0.869 13.181 1.00 92.56 374 ASP A O 1
ATOM 3015 N N . MET A 1 375 ? -12.923 0.875 13.825 1.00 92.25 375 MET A N 1
ATOM 3016 C CA . MET A 1 375 ? -12.738 1.651 12.597 1.00 92.25 375 MET A CA 1
ATOM 3017 C C . MET A 1 375 ? -11.296 2.132 12.430 1.00 92.25 375 MET A C 1
ATOM 3019 O O . MET A 1 375 ? -10.750 2.055 11.329 1.00 92.25 375 MET A O 1
ATOM 3023 N N . HIS A 1 376 ? -10.644 2.567 13.511 1.00 93.06 376 HIS A N 1
ATOM 3024 C CA . HIS A 1 376 ? -9.212 2.871 13.513 1.00 93.06 376 HIS A CA 1
ATOM 3025 C C . HIS A 1 376 ? -8.398 1.643 13.093 1.00 93.06 376 HIS A C 1
ATOM 3027 O O . HIS A 1 376 ? -7.623 1.724 12.139 1.00 93.06 376 HIS A O 1
ATOM 3033 N N . THR A 1 377 ? -8.660 0.488 13.704 1.00 88.00 377 THR A N 1
ATOM 3034 C CA . THR A 1 377 ? -8.000 -0.781 13.366 1.00 88.00 377 THR A CA 1
ATOM 3035 C C . THR A 1 377 ? -8.219 -1.147 11.899 1.00 88.00 377 THR A C 1
ATOM 3037 O O . THR A 1 377 ? -7.269 -1.466 11.183 1.00 88.00 377 THR A O 1
ATOM 3040 N N . TYR A 1 378 ? -9.454 -1.051 11.402 1.00 86.00 378 TYR A N 1
ATOM 3041 C CA . TYR A 1 378 ? -9.757 -1.288 9.992 1.00 86.00 378 TYR A CA 1
ATOM 3042 C C . TYR A 1 378 ? -8.963 -0.348 9.077 1.00 86.00 378 TYR A C 1
ATOM 3044 O O . TYR A 1 378 ? -8.331 -0.804 8.125 1.00 86.00 378 TYR A O 1
ATOM 3052 N N . ILE A 1 379 ? -8.934 0.953 9.369 1.00 81.31 379 ILE A N 1
ATOM 3053 C CA . ILE A 1 379 ? -8.237 1.935 8.535 1.00 81.31 379 ILE A CA 1
ATOM 3054 C C . ILE A 1 379 ? -6.723 1.694 8.551 1.00 81.31 379 ILE A C 1
ATOM 3056 O O . ILE A 1 379 ? -6.099 1.607 7.492 1.00 81.31 379 ILE A O 1
ATOM 3060 N N . TYR A 1 380 ? -6.118 1.614 9.734 1.00 81.69 380 TYR A N 1
ATOM 3061 C CA . TYR A 1 380 ? -4.664 1.650 9.897 1.00 81.69 380 TYR A CA 1
ATOM 3062 C C . TYR A 1 380 ? -4.004 0.284 9.737 1.00 81.69 380 TYR A C 1
ATOM 3064 O O . TYR A 1 380 ? -2.902 0.213 9.191 1.00 81.69 380 TYR A O 1
ATOM 3072 N N . SER A 1 381 ? -4.682 -0.790 10.139 1.00 80.69 381 SER A N 1
ATOM 3073 C CA . SER A 1 381 ? -4.133 -2.146 10.061 1.00 80.69 381 SER A CA 1
ATOM 3074 C C . SER A 1 381 ? -4.534 -2.881 8.782 1.00 80.69 381 SER A C 1
ATOM 3076 O O . SER A 1 381 ? -3.793 -3.772 8.361 1.00 80.69 381 SER A O 1
ATOM 3078 N N . TYR A 1 382 ? -5.649 -2.502 8.136 1.00 77.94 382 TYR A N 1
ATOM 3079 C CA . TYR A 1 382 ? -6.126 -3.154 6.910 1.00 77.94 382 TYR A CA 1
ATOM 3080 C C . TYR A 1 382 ? -6.135 -2.230 5.692 1.00 77.94 382 TYR A C 1
ATOM 3082 O O . TYR A 1 382 ? -5.332 -2.419 4.780 1.00 77.94 382 TYR A O 1
ATOM 3090 N N . LEU A 1 383 ? -6.990 -1.205 5.680 1.00 73.19 383 LEU A N 1
ATOM 3091 C CA . LEU A 1 383 ? -7.253 -0.375 4.502 1.00 73.19 383 LEU A CA 1
ATOM 3092 C C . LEU A 1 383 ? -5.991 0.323 3.975 1.00 73.19 383 LEU A C 1
ATOM 3094 O O . LEU A 1 383 ? -5.707 0.292 2.779 1.00 73.19 383 LEU A O 1
ATOM 3098 N N . ARG A 1 384 ? -5.204 0.937 4.863 1.00 74.12 384 ARG A N 1
ATOM 3099 C CA . ARG A 1 384 ? -3.960 1.635 4.498 1.00 74.12 384 ARG A CA 1
ATOM 3100 C C . ARG A 1 384 ? -2.810 0.697 4.172 1.00 74.12 384 ARG A C 1
ATOM 3102 O O . ARG A 1 384 ? -1.923 1.081 3.420 1.00 74.12 384 ARG A O 1
ATOM 3109 N N . GLN A 1 385 ? -2.854 -0.513 4.714 1.00 71.25 385 GLN A N 1
ATOM 3110 C CA . GLN A 1 385 ? -1.895 -1.577 4.423 1.00 71.25 385 GLN A CA 1
ATOM 3111 C C . GLN A 1 385 ? -2.285 -2.378 3.173 1.00 71.25 385 GLN A C 1
ATOM 3113 O O . GLN A 1 385 ? -1.660 -3.392 2.883 1.00 71.25 385 GLN A O 1
ATOM 3118 N N . ASP A 1 386 ? -3.334 -1.954 2.458 1.00 66.94 386 ASP A N 1
ATOM 3119 C CA . ASP A 1 386 ? -3.901 -2.645 1.296 1.00 66.94 386 ASP A CA 1
ATOM 3120 C C . ASP A 1 386 ? -4.307 -4.103 1.562 1.00 66.94 386 ASP A C 1
ATOM 3122 O O . ASP A 1 386 ? -4.370 -4.933 0.654 1.00 66.94 386 ASP A O 1
ATOM 3126 N N . LYS A 1 387 ? -4.591 -4.432 2.826 1.00 67.00 387 LYS A N 1
ATOM 3127 C CA . LYS A 1 387 ? -5.080 -5.752 3.215 1.00 67.00 387 LYS A CA 1
ATOM 3128 C C . LYS A 1 387 ? -6.593 -5.776 3.068 1.00 67.00 387 LYS A C 1
ATOM 3130 O O . LYS A 1 387 ? -7.298 -4.874 3.522 1.00 67.00 387 LYS A O 1
ATOM 3135 N N . LYS A 1 388 ? -7.107 -6.853 2.483 1.00 69.31 388 LYS A N 1
ATOM 3136 C CA . LYS A 1 388 ? -8.548 -7.102 2.434 1.00 69.31 388 LYS A CA 1
ATOM 3137 C C . LYS A 1 388 ? -9.007 -7.657 3.780 1.00 69.31 388 LYS A C 1
ATOM 3139 O O . LYS A 1 388 ? -8.552 -8.721 4.186 1.00 69.31 388 LYS A O 1
ATOM 3144 N N . LEU A 1 389 ? -9.925 -6.955 4.440 1.00 73.19 389 LEU A N 1
ATOM 3145 C CA . LEU A 1 389 ? -10.709 -7.500 5.545 1.00 73.19 389 LEU A CA 1
ATOM 3146 C C . LEU A 1 389 ? -12.128 -7.742 5.052 1.00 73.19 389 LEU A C 1
ATOM 3148 O O . LEU A 1 389 ? -12.769 -6.822 4.542 1.00 73.19 389 LEU A O 1
ATOM 3152 N N . ASN A 1 390 ? -12.624 -8.966 5.214 1.00 79.69 390 ASN A N 1
ATOM 3153 C CA . ASN A 1 390 ? -14.023 -9.231 4.940 1.00 79.69 390 ASN A CA 1
ATOM 3154 C C . ASN A 1 390 ? -14.890 -8.688 6.086 1.00 79.69 390 ASN A C 1
ATOM 3156 O O . ASN A 1 390 ? -14.994 -9.312 7.139 1.00 79.69 390 ASN A O 1
ATOM 3160 N N . LEU A 1 391 ? -15.513 -7.526 5.880 1.00 76.50 391 LEU A N 1
ATOM 3161 C CA . LEU A 1 391 ? -16.380 -6.893 6.879 1.00 76.50 391 LEU A CA 1
ATOM 3162 C C . LEU A 1 391 ? -17.732 -7.595 7.048 1.00 76.50 391 LEU A C 1
ATOM 3164 O O . LEU A 1 391 ? -18.399 -7.347 8.049 1.00 76.50 391 LEU A O 1
ATOM 3168 N N . SER A 1 392 ? -18.123 -8.489 6.128 1.00 70.62 392 SER A N 1
ATOM 3169 C CA . SER A 1 392 ? -19.239 -9.414 6.385 1.00 70.62 392 SER A CA 1
ATOM 3170 C C . SER A 1 392 ? -18.864 -10.522 7.378 1.00 70.62 392 SER A C 1
ATOM 3172 O O . SER A 1 392 ? -19.726 -11.281 7.816 1.00 70.62 392 SER A O 1
ATOM 3174 N N . GLY A 1 393 ? -17.595 -10.557 7.796 1.00 66.50 393 GLY A N 1
ATOM 3175 C CA . GLY A 1 393 ? -17.084 -11.410 8.852 1.00 66.50 393 GLY A CA 1
ATOM 3176 C C . GLY A 1 393 ? -16.782 -12.832 8.394 1.00 66.50 393 GLY A C 1
ATOM 3177 O O . GLY A 1 393 ? -16.851 -13.184 7.217 1.00 66.50 393 GLY A O 1
ATOM 3178 N N . ALA A 1 394 ? -16.412 -13.646 9.376 1.00 71.50 394 ALA A N 1
ATOM 3179 C CA . ALA A 1 394 ? -16.350 -15.094 9.278 1.00 71.50 394 ALA A CA 1
ATOM 3180 C C . ALA A 1 394 ? -17.293 -15.662 10.337 1.00 71.50 394 ALA A C 1
ATOM 3182 O O . ALA A 1 394 ? -17.366 -15.126 11.446 1.00 71.50 394 ALA A O 1
ATOM 3183 N N . THR A 1 395 ? -17.998 -16.743 10.012 1.00 77.69 395 THR A N 1
ATOM 3184 C CA . THR A 1 395 ? -18.861 -17.417 10.982 1.00 77.69 395 THR A CA 1
ATOM 3185 C C . THR A 1 395 ? -18.021 -17.911 12.158 1.00 77.69 395 THR A C 1
ATOM 3187 O O . THR A 1 395 ? -16.976 -18.545 11.984 1.00 77.69 395 THR A O 1
ATOM 3190 N N . ARG A 1 396 ? -18.472 -17.588 13.369 1.00 77.69 396 ARG A N 1
ATOM 3191 C CA . ARG A 1 396 ? -17.880 -18.033 14.630 1.00 77.69 396 ARG A CA 1
ATOM 3192 C C . ARG A 1 396 ? -18.989 -18.559 15.528 1.00 77.69 396 ARG A C 1
ATOM 3194 O O . ARG A 1 396 ? -20.091 -18.016 15.526 1.00 77.69 396 ARG A O 1
ATOM 3201 N N . TYR A 1 397 ? -18.670 -19.593 16.295 1.00 80.31 397 TYR A N 1
ATOM 3202 C CA . TYR A 1 397 ? -19.551 -20.139 17.317 1.00 80.31 397 TYR A CA 1
ATOM 3203 C C . TYR A 1 397 ? -19.203 -19.498 18.657 1.00 80.31 397 TYR A C 1
ATOM 3205 O O . TYR A 1 397 ? -18.051 -19.553 19.091 1.00 80.31 397 TYR A O 1
ATOM 3213 N N . LEU A 1 398 ? -20.190 -18.882 19.306 1.00 80.31 398 LEU A N 1
ATOM 3214 C CA . LEU A 1 398 ? -20.049 -18.442 20.688 1.00 80.31 398 LEU A CA 1
ATOM 3215 C C . LEU A 1 398 ? -20.299 -19.650 21.590 1.00 80.31 398 LEU A C 1
ATOM 3217 O O . LEU A 1 398 ? -21.438 -20.073 21.747 1.00 80.31 398 LEU A O 1
ATOM 3221 N N . SER A 1 399 ? -19.232 -20.224 22.143 1.00 83.75 399 SER A N 1
ATOM 3222 C CA . SER A 1 399 ? -19.341 -21.425 22.979 1.00 83.75 399 SER A CA 1
ATOM 3223 C C . SER A 1 399 ? -19.851 -21.123 24.385 1.00 83.75 399 SER A C 1
ATOM 3225 O O . SER A 1 399 ? -20.647 -21.879 24.926 1.00 83.75 399 SER A O 1
ATOM 3227 N N . HIS A 1 400 ? -19.386 -20.029 24.988 1.00 82.94 400 HIS A N 1
ATOM 3228 C CA . HIS A 1 400 ? -19.747 -19.638 26.346 1.00 82.94 400 HIS A CA 1
ATOM 3229 C C . HIS A 1 400 ? -19.438 -18.156 26.587 1.00 82.94 400 HIS A C 1
ATOM 3231 O O . HIS A 1 400 ? -18.588 -17.568 25.915 1.00 82.94 400 HIS A O 1
ATOM 3237 N N . ILE A 1 401 ? -20.117 -17.566 27.571 1.00 83.88 401 ILE A N 1
ATOM 3238 C CA . ILE A 1 401 ? -19.815 -16.243 28.127 1.00 83.88 401 ILE A CA 1
ATOM 3239 C C . ILE A 1 401 ? -19.396 -16.459 29.576 1.00 83.88 401 ILE A C 1
ATOM 3241 O O . ILE A 1 401 ? -20.090 -17.143 30.327 1.00 83.88 401 ILE A O 1
ATOM 3245 N N . ARG A 1 402 ? -18.265 -15.877 29.973 1.00 85.50 402 ARG A N 1
ATOM 3246 C CA . ARG A 1 402 ? -17.761 -15.950 31.344 1.00 85.50 402 ARG A CA 1
ATOM 3247 C C . ARG A 1 402 ? -17.864 -14.581 32.002 1.00 85.50 402 ARG A C 1
ATOM 3249 O O . ARG A 1 402 ? -17.273 -13.620 31.520 1.00 85.50 402 ARG A O 1
ATOM 3256 N N . LEU A 1 403 ? -18.582 -14.512 33.117 1.00 80.38 403 LEU A N 1
ATOM 3257 C CA . LEU A 1 403 ? -18.523 -13.372 34.026 1.00 80.38 403 LEU A CA 1
ATOM 3258 C C . LEU A 1 403 ? -17.359 -13.602 34.990 1.00 80.38 403 LEU A C 1
ATOM 3260 O O . LEU A 1 403 ? -17.299 -14.635 35.650 1.00 80.38 403 LEU A O 1
ATOM 3264 N N . HIS A 1 404 ? -16.415 -12.664 35.042 1.00 82.50 404 HIS A N 1
ATOM 3265 C CA . HIS A 1 404 ? -15.275 -12.757 35.961 1.00 82.50 404 HIS A CA 1
ATOM 3266 C C . HIS A 1 404 ? -15.660 -12.434 37.408 1.00 82.50 404 HIS A C 1
ATOM 3268 O O . HIS A 1 404 ? -14.992 -12.877 38.337 1.00 82.50 404 HIS A O 1
ATOM 3274 N N . THR A 1 405 ? -16.734 -11.670 37.590 1.00 81.50 405 THR A N 1
ATOM 3275 C CA . THR A 1 405 ? -17.303 -11.296 38.883 1.00 81.50 405 THR A CA 1
ATOM 3276 C C . THR A 1 405 ? -18.826 -11.248 38.775 1.00 81.50 405 THR A C 1
ATOM 3278 O O . THR A 1 405 ? -19.373 -11.083 37.679 1.00 81.50 405 THR A O 1
ATOM 3281 N N . TYR A 1 406 ? -19.521 -11.388 39.905 1.00 80.06 406 TYR A N 1
ATOM 3282 C CA . TYR A 1 406 ? -20.976 -11.264 39.943 1.00 80.06 406 TYR A CA 1
ATOM 3283 C C . TYR A 1 406 ? -21.399 -9.791 40.063 1.00 80.06 406 TYR A C 1
ATOM 3285 O O . TYR A 1 406 ? -20.876 -9.067 40.919 1.00 80.06 406 TYR A O 1
ATOM 3293 N N . PRO A 1 407 ? -22.333 -9.312 39.221 1.00 76.81 407 PRO A N 1
ATOM 3294 C CA . PRO A 1 407 ? -22.853 -7.958 39.331 1.00 76.81 407 PRO A CA 1
ATOM 3295 C C . PRO A 1 407 ? -23.669 -7.803 40.617 1.00 76.81 407 PRO A C 1
ATOM 3297 O O . PRO A 1 407 ? -24.610 -8.552 40.872 1.00 76.81 407 PRO A O 1
ATOM 3300 N N . ARG A 1 408 ? -23.343 -6.780 41.411 1.00 73.81 408 ARG A N 1
ATOM 3301 C CA . ARG A 1 408 ? -24.115 -6.412 42.602 1.00 73.81 408 ARG A CA 1
ATOM 3302 C C . ARG A 1 408 ? -25.371 -5.652 42.185 1.00 73.81 408 ARG A C 1
ATOM 3304 O O . ARG A 1 408 ? -25.335 -4.443 41.968 1.00 73.81 408 ARG A O 1
ATOM 3311 N N . ILE A 1 409 ? -26.486 -6.362 42.067 1.00 71.50 409 ILE A N 1
ATOM 3312 C CA . ILE A 1 409 ? -27.815 -5.753 41.945 1.00 71.50 409 ILE A CA 1
ATOM 3313 C C . ILE A 1 409 ? -28.289 -5.438 43.374 1.00 71.50 409 ILE A C 1
ATOM 3315 O O . ILE A 1 409 ? -28.001 -6.217 44.273 1.00 71.50 409 ILE A O 1
ATOM 3319 N N . LYS A 1 410 ? -28.909 -4.264 43.594 1.00 63.91 410 LYS A N 1
ATOM 3320 C CA . LYS A 1 410 ? -29.295 -3.667 44.900 1.00 63.91 410 LYS A CA 1
ATOM 3321 C C . LYS A 1 410 ? -29.283 -4.624 46.113 1.00 63.91 410 LYS A C 1
ATOM 3323 O O . LYS A 1 410 ? -29.971 -5.639 46.102 1.00 63.91 410 LYS A O 1
ATOM 3328 N N . SER A 1 411 ? -28.576 -4.195 47.167 1.00 59.19 411 SER A N 1
ATOM 3329 C CA . SER A 1 411 ? -28.475 -4.789 48.514 1.00 59.19 411 SER A CA 1
ATOM 3330 C C . SER A 1 411 ? -29.561 -5.828 48.851 1.00 59.19 411 SER A C 1
ATOM 3332 O O . SER A 1 411 ? -30.727 -5.474 49.029 1.00 59.19 411 SER A O 1
ATOM 3334 N N . GLY A 1 412 ? -29.159 -7.102 48.941 1.00 59.47 412 GLY A N 1
ATOM 3335 C CA . GLY A 1 412 ? -29.961 -8.184 49.525 1.00 59.47 412 GLY A CA 1
ATOM 3336 C C . GLY A 1 412 ? -30.753 -9.076 48.561 1.00 59.47 412 GLY A C 1
ATOM 3337 O O . GLY A 1 412 ? -31.459 -9.963 49.032 1.00 59.47 412 GLY A O 1
ATOM 3338 N N . LYS A 1 413 ? -30.664 -8.891 47.235 1.00 62.81 413 LYS A N 1
ATOM 3339 C CA . LYS A 1 413 ? -31.354 -9.758 46.256 1.00 62.81 413 LYS A CA 1
ATOM 3340 C C . LYS A 1 413 ? -30.372 -10.576 45.418 1.00 62.81 413 LYS A C 1
ATOM 3342 O O . LYS A 1 413 ? -29.409 -10.025 44.894 1.00 62.81 413 LYS A O 1
ATOM 3347 N N . MET A 1 414 ? -30.664 -11.869 45.236 1.00 67.25 414 MET A N 1
ATOM 3348 C CA . MET A 1 414 ? -29.963 -12.717 44.264 1.00 67.25 414 MET A CA 1
ATOM 3349 C C . MET A 1 414 ? -30.079 -12.096 42.869 1.00 67.25 414 MET A C 1
ATOM 3351 O O . MET A 1 414 ? -31.187 -11.812 42.400 1.00 67.25 414 MET A O 1
ATOM 3355 N N . ALA A 1 415 ? -28.943 -11.876 42.209 1.00 76.44 415 ALA A N 1
ATOM 3356 C CA . ALA A 1 415 ? -28.935 -11.383 40.842 1.00 76.44 415 ALA A CA 1
ATOM 3357 C C . ALA A 1 415 ? -29.432 -12.488 39.906 1.00 76.44 415 ALA A C 1
ATOM 3359 O O . ALA A 1 415 ? -28.927 -13.609 39.930 1.00 76.44 415 ALA A O 1
ATOM 3360 N N . ARG A 1 416 ? -30.418 -12.169 39.070 1.00 83.88 416 ARG A N 1
ATOM 3361 C CA . ARG A 1 416 ? -30.881 -13.062 38.011 1.00 83.88 416 ARG A CA 1
ATOM 3362 C C . ARG A 1 416 ? -30.407 -12.544 36.670 1.00 83.88 416 ARG A C 1
ATOM 3364 O O . ARG A 1 416 ? -30.536 -11.352 36.390 1.00 83.88 416 ARG A O 1
ATOM 3371 N N . ILE A 1 417 ? -29.815 -13.422 35.870 1.00 85.56 417 ILE A N 1
ATOM 3372 C CA . ILE A 1 417 ? -29.240 -13.051 34.579 1.00 85.56 417 ILE A CA 1
ATOM 3373 C C . ILE A 1 417 ? -29.802 -13.956 33.495 1.00 85.56 417 ILE A C 1
ATOM 3375 O O . ILE A 1 417 ? -29.797 -15.176 33.618 1.00 85.56 417 ILE A O 1
ATOM 3379 N N . SER A 1 418 ? -30.221 -13.340 32.397 1.00 88.00 418 SER A N 1
ATOM 3380 C CA . SER A 1 418 ? -30.388 -13.998 31.106 1.00 88.00 418 SER A CA 1
ATOM 3381 C C . SER A 1 418 ? -29.579 -13.237 30.059 1.00 88.00 418 SER A C 1
ATOM 3383 O O . SER A 1 418 ? -29.311 -12.042 30.206 1.00 88.00 418 SER A O 1
ATOM 3385 N N . VAL A 1 419 ? -29.157 -13.934 29.009 1.00 88.19 419 VAL A N 1
ATOM 3386 C CA . VAL A 1 419 ? -28.452 -13.345 27.873 1.00 88.19 419 VAL A CA 1
ATOM 3387 C C . VAL A 1 419 ? -29.342 -13.466 26.649 1.00 88.19 419 VAL A C 1
ATOM 3389 O O . VAL A 1 419 ? -29.848 -14.544 26.345 1.00 88.19 419 VAL A O 1
ATOM 3392 N N . SER A 1 420 ? -29.525 -12.355 25.942 1.00 89.06 420 SER A N 1
ATOM 3393 C CA . SER A 1 420 ? -30.150 -12.326 24.619 1.00 89.06 420 SER A CA 1
ATOM 3394 C C . SER A 1 420 ? -29.116 -11.864 23.598 1.00 89.06 420 SER A C 1
ATOM 3396 O O . SER A 1 420 ? -28.416 -10.874 23.821 1.00 89.06 420 SER A O 1
ATOM 3398 N N . ILE A 1 421 ? -28.987 -12.598 22.499 1.00 87.56 421 ILE A N 1
ATOM 3399 C CA . ILE A 1 421 ? -28.060 -12.302 21.410 1.00 87.56 421 ILE A CA 1
ATOM 3400 C C . ILE A 1 421 ? -28.891 -11.863 20.221 1.00 87.56 421 ILE A C 1
ATOM 3402 O O . ILE A 1 421 ? -29.766 -12.591 19.764 1.00 87.56 421 ILE A O 1
ATOM 3406 N N . PHE A 1 422 ? -28.567 -10.690 19.688 1.00 83.50 422 PHE A N 1
ATOM 3407 C CA . PHE A 1 422 ? -29.235 -10.141 18.520 1.00 83.50 422 PHE A CA 1
ATOM 3408 C C . PHE A 1 422 ? -28.299 -10.153 17.313 1.00 83.50 422 PHE A C 1
ATOM 3410 O O . PHE A 1 422 ? -27.118 -9.817 17.421 1.00 83.50 422 PHE A O 1
ATOM 3417 N N . LYS A 1 423 ? -28.840 -10.492 16.143 1.00 80.94 423 LYS A N 1
ATOM 3418 C CA . LYS A 1 423 ? -28.183 -10.330 14.845 1.00 80.94 423 LYS A CA 1
ATOM 3419 C C . LYS A 1 423 ? -29.124 -9.588 13.908 1.00 80.94 423 LYS A C 1
ATOM 3421 O O . LYS A 1 423 ? -30.259 -10.010 13.711 1.00 80.94 423 LYS A O 1
ATOM 3426 N N . ASP A 1 424 ? -28.652 -8.476 13.349 1.00 76.00 424 ASP A N 1
ATOM 3427 C CA . ASP A 1 424 ? -29.424 -7.637 12.422 1.00 76.00 424 ASP A CA 1
ATOM 3428 C C . ASP A 1 424 ? -30.809 -7.240 12.981 1.00 76.00 424 ASP A C 1
ATOM 3430 O O . ASP A 1 424 ? -31.813 -7.232 12.272 1.00 76.00 424 ASP A O 1
ATOM 3434 N N . GLY A 1 425 ? -30.860 -6.945 14.287 1.00 75.94 425 GLY A N 1
ATOM 3435 C CA . GLY A 1 425 ? -32.081 -6.562 15.006 1.00 75.94 425 GLY A CA 1
ATOM 3436 C C . GLY A 1 425 ? -33.025 -7.718 15.353 1.00 75.94 425 GLY A C 1
ATOM 3437 O O . GLY A 1 425 ? -34.102 -7.470 15.886 1.00 75.94 425 GLY A O 1
ATOM 3438 N N . LYS A 1 426 ? -32.646 -8.970 15.071 1.00 79.69 426 LYS A N 1
ATOM 3439 C CA . LYS A 1 426 ? -33.432 -10.168 15.392 1.00 79.69 426 LYS A CA 1
ATOM 3440 C C . LYS A 1 426 ? -32.790 -10.945 16.532 1.00 79.69 426 LYS A C 1
ATOM 3442 O O . LYS A 1 426 ? -31.573 -11.119 16.533 1.00 79.69 426 LYS A O 1
ATOM 3447 N N . ASP A 1 427 ? -33.602 -11.420 17.470 1.00 84.94 427 ASP A N 1
ATOM 3448 C CA . ASP A 1 427 ? -33.150 -12.341 18.515 1.00 84.94 427 ASP A CA 1
ATOM 3449 C C . ASP A 1 427 ? -32.756 -13.677 17.868 1.00 84.94 427 ASP A C 1
ATOM 3451 O O . ASP A 1 427 ? -33.513 -14.240 17.075 1.00 84.94 427 ASP A O 1
ATOM 3455 N N . VAL A 1 428 ? -31.541 -14.138 18.146 1.00 87.38 428 VAL A N 1
ATOM 3456 C CA . VAL A 1 428 ? -31.017 -15.414 17.640 1.00 87.38 428 VAL A CA 1
ATOM 3457 C C . VAL A 1 428 ? -30.780 -16.426 18.751 1.00 87.38 428 VAL A C 1
ATOM 3459 O O . VAL A 1 428 ? -30.761 -17.622 18.475 1.00 87.38 428 VAL A O 1
ATOM 3462 N N . VAL A 1 429 ? -30.587 -15.969 19.989 1.00 87.12 429 VAL A N 1
ATOM 3463 C CA . VAL A 1 429 ? -30.380 -16.826 21.158 1.00 87.12 429 VAL A CA 1
ATOM 3464 C C . VAL A 1 429 ? -30.875 -16.080 22.381 1.00 87.12 429 VAL A C 1
ATOM 3466 O O . VAL A 1 429 ? -30.366 -15.007 22.693 1.00 87.12 429 VAL A O 1
ATOM 3469 N N . LYS A 1 430 ? -31.752 -16.723 23.146 1.00 87.06 430 LYS A N 1
ATOM 3470 C CA . LYS A 1 430 ? -32.145 -16.272 24.476 1.00 87.06 430 LYS A CA 1
ATOM 3471 C C . LYS A 1 430 ? -31.912 -17.393 25.474 1.00 87.06 430 LYS A C 1
ATOM 3473 O O . LYS A 1 430 ? -32.449 -18.487 25.315 1.00 87.06 430 LYS A O 1
ATOM 3478 N N . THR A 1 431 ? -31.077 -17.146 26.478 1.00 85.88 431 THR A N 1
ATOM 3479 C CA . THR A 1 431 ? -30.823 -18.137 27.527 1.00 85.88 431 THR A CA 1
ATOM 3480 C C . THR A 1 431 ? -31.975 -18.164 28.523 1.00 85.88 431 THR A C 1
ATOM 3482 O O . THR A 1 431 ? -32.662 -17.160 28.728 1.00 85.88 431 THR A O 1
ATOM 3485 N N . MET A 1 432 ? -32.137 -19.300 29.203 1.00 84.38 432 MET A N 1
ATOM 3486 C CA . MET A 1 432 ? -32.907 -19.331 30.443 1.00 84.38 432 MET A CA 1
ATOM 3487 C C . MET A 1 432 ? -32.269 -18.403 31.483 1.00 84.38 432 MET A C 1
ATOM 3489 O O . MET A 1 432 ? -31.077 -18.080 31.412 1.00 84.38 432 MET A O 1
ATOM 3493 N N . GLU A 1 433 ? -33.088 -17.945 32.422 1.00 85.50 433 GLU A N 1
ATOM 3494 C CA . GLU A 1 433 ? -32.641 -17.113 33.529 1.00 85.50 433 GLU A CA 1
ATOM 3495 C C . GLU A 1 433 ? -31.887 -17.973 34.552 1.00 85.50 433 GLU A C 1
ATOM 3497 O O . GLU A 1 433 ? -32.338 -19.056 34.924 1.00 85.50 433 GLU A O 1
ATOM 3502 N N . ILE A 1 434 ? -30.724 -17.498 34.990 1.00 83.00 434 ILE A N 1
ATOM 3503 C CA . ILE A 1 434 ? -29.878 -18.177 35.972 1.00 83.00 434 ILE A CA 1
ATOM 3504 C C . ILE A 1 434 ? -29.810 -17.307 37.223 1.00 83.00 434 ILE A C 1
ATOM 3506 O O . ILE A 1 434 ? -29.569 -16.100 37.144 1.00 83.00 434 ILE A O 1
ATOM 3510 N N . ASN A 1 435 ? -30.003 -17.935 38.381 1.00 81.00 435 ASN A N 1
ATOM 3511 C CA . ASN A 1 435 ? -29.790 -17.305 39.675 1.00 81.00 435 ASN A CA 1
ATOM 3512 C C . ASN A 1 435 ? -28.292 -17.309 39.998 1.00 81.00 435 ASN A C 1
ATOM 3514 O O . ASN A 1 435 ? -27.673 -18.372 40.048 1.00 81.00 435 ASN A O 1
ATOM 3518 N N . LEU A 1 436 ? -27.714 -16.133 40.223 1.00 75.62 436 LEU A N 1
ATOM 3519 C CA . LEU A 1 436 ? -26.346 -16.020 40.706 1.00 75.62 436 LEU A CA 1
ATOM 3520 C C . LEU A 1 436 ? -26.287 -16.198 42.228 1.00 75.62 436 LEU A C 1
ATOM 3522 O O . LEU A 1 436 ? -27.219 -15.774 42.924 1.00 75.62 436 LEU A O 1
ATOM 3526 N N . PRO A 1 437 ? -25.195 -16.783 42.752 1.00 66.69 437 PRO A N 1
ATOM 3527 C CA . PRO A 1 437 ? -24.937 -16.791 44.185 1.00 66.69 437 PRO A CA 1
ATOM 3528 C C . PRO A 1 437 ? -24.853 -15.352 44.734 1.00 66.69 437 PRO A C 1
ATOM 3530 O O . PRO A 1 437 ? -24.483 -14.448 43.975 1.00 66.69 437 PRO A O 1
ATOM 3533 N N . PRO A 1 438 ? -25.211 -15.137 46.014 1.00 60.97 438 PRO A N 1
ATOM 3534 C CA . PRO A 1 438 ? -25.103 -13.836 46.676 1.00 60.97 438 PRO A CA 1
ATOM 3535 C C . PRO A 1 438 ? -23.674 -13.278 46.726 1.00 60.97 438 PRO A C 1
ATOM 3537 O O . PRO A 1 438 ? -22.710 -14.079 46.766 1.00 60.97 438 PRO A O 1
#

Sequence (438 aa):
AIHCKAGKGRTGMMISCYLLHSKECKTSEEALKLFAERRTNDGKGVTIASQKRYIRYYEKILKEYVWVDKAFSFTKKKVLVESIKFGPVPNFENGGCIPRFVVYDSNLKEIFSSRSHAIPMMAKGSIAEIFARPELEGDCKVVFYHRDVEIFGFWINPALEGRRIRITKMDLDGASKEHRKIFDDDFYIELFIKTGKRKTISMDLKKDIIRKARSRSKGDIAIASPTSLDLKYVNKRIILMDFNVENQIAAIRHAGHLNKRQDCKYRIYNFGKETNYSPKQFTGEITHFPLHQCEPCPMVKAVQFCESVAKYLSQDEENLIALHVNGGIGSMLIAFYLLWSNICTTSEDAQKMACRNKDLVKVLSPSQQQRITDMHTYIYSYLRQDKKLNLSGATRYLSHIRLHTYPRIKSGKMARISVSIFKDGKDVVKTMEINLPP

Secondary structure (DSSP, 8-state):
----TTSSHHHHHHHHHHHHHTTS-SSHHHHHHHHHHHH-TTS-----HHHHHHHHHHHHHIIIIITTTPPP------EEEEEEEEESPP-STTS-B-EEEEEE-TT--EEEEPPP--B----TT--EEEE---EE-SSEEEEEEETTEEEEEEEE-GGGS-SEEEEEGGGSBTTTTTTTTTS-TT-EEEEEEE-----SS-THHHHHHHHHHHHHSSS---PPPPTTSSEEEEETTEEEEE--TT-HHHHHHHHHHHHT-SS--EEEEE-SS---S-GGG-SSEEEE----TTSPPPHHHHHHHHHHHHHHHTT-SS-EEEEEE-TTHHHHHHHHHHHHTTS-SSHHHHHHHHTS-TTT-PPPPHHHHHHHHHHHHIIIIIITTT----TT-----------SS----STT---EE--EEEETTEEEEEPPPEEPP-

Radius of gyration: 31.4 Å; chains: 1; bounding box: 86×53×88 Å

Foldseek 3Di:
DDDDPVCAAPVLLVQLLVCCVVVVDLASVRSLQVQLVVPHPVSRGHQFLQSSVVSRLSSVCCVVDVVVPHDDDLQFDKWWWFKKKKDPQFDDPQFTFFKKKWKADPVRHTQDIGHTDRDGDDPHTDMDMDGDTGIDTAWMKMFMDTVNHTQWIHIDHCVSDDQKDKAFLSSIGNSCPVVVVRHDNRIIMITHIDPDPDPDPDLVLLVVLLVLLQVQVPDFDFDDDDPPACWGPLGLAEIEREDDQPDQPNVLVVQVVQVPDPPEAEEEEEQDPDHPYDPVSHPHHYHYQHDDPLAADQPVSLSVLLSVVSSQCSVDVRYHYYYYDYAQVQLLSQLLNCLSNVVDLALVVSNCSSCVPVSNHPHRDPNSSVSSRVSSCCVPVDSVSVHDDDSVDDDDDDPDDDDPDDDDDPPDDFDKDWDFDDDPNDTDDIDDIDTDDD

pLDDT: mean 79.56, std 14.81, range [28.27, 96.5]